Protein AF-A0A507ES64-F1 (afdb_monomer_lite)

Structure (mmCIF, N/CA/C/O backbone):
data_AF-A0A507ES64-F1
#
_entry.id   AF-A0A507ES64-F1
#
loop_
_atom_site.group_PDB
_atom_site.id
_atom_site.type_symbol
_atom_site.label_atom_id
_atom_site.label_alt_id
_atom_site.label_comp_id
_atom_site.label_asym_id
_atom_site.label_entity_id
_atom_site.label_seq_id
_atom_site.pdbx_PDB_ins_code
_atom_site.Cartn_x
_atom_site.Cartn_y
_atom_site.Cartn_z
_atom_site.occupancy
_atom_site.B_iso_or_equiv
_atom_site.auth_seq_id
_atom_site.auth_comp_id
_atom_site.auth_asym_id
_atom_site.auth_atom_id
_atom_site.pdbx_PDB_model_num
ATOM 1 N N . MET A 1 1 ? 24.587 -3.569 -10.048 1.00 36.03 1 MET A N 1
ATOM 2 C CA . MET A 1 1 ? 24.918 -5.009 -9.945 1.00 36.03 1 MET A CA 1
ATOM 3 C C . MET A 1 1 ? 25.182 -5.474 -8.510 1.00 36.03 1 MET A C 1
ATOM 5 O O . MET A 1 1 ? 24.260 -6.005 -7.910 1.00 36.03 1 MET A O 1
ATOM 9 N N . ALA A 1 2 ? 26.387 -5.312 -7.937 1.00 33.66 2 ALA A N 1
ATOM 10 C CA . ALA A 1 2 ? 26.792 -6.081 -6.741 1.00 33.66 2 ALA A CA 1
ATOM 11 C C . ALA A 1 2 ? 25.891 -5.922 -5.493 1.00 33.66 2 ALA A C 1
ATOM 13 O O . ALA A 1 2 ? 25.546 -6.921 -4.869 1.00 33.66 2 ALA A O 1
ATOM 14 N N . ASN A 1 3 ? 25.482 -4.697 -5.141 1.00 45.22 3 ASN A N 1
ATOM 15 C CA . ASN A 1 3 ? 24.729 -4.456 -3.903 1.00 45.22 3 ASN A CA 1
ATOM 16 C C . ASN A 1 3 ? 23.239 -4.820 -4.009 1.00 45.22 3 ASN A C 1
ATOM 18 O O . ASN A 1 3 ? 22.732 -5.525 -3.145 1.00 45.22 3 ASN A O 1
ATOM 22 N N . THR A 1 4 ? 22.541 -4.403 -5.073 1.00 49.16 4 THR A N 1
ATOM 23 C CA . THR A 1 4 ? 21.118 -4.741 -5.273 1.00 49.16 4 THR A CA 1
ATOM 24 C C . THR A 1 4 ? 20.900 -6.250 -5.304 1.00 49.16 4 THR A C 1
ATOM 26 O O . THR A 1 4 ? 19.972 -6.751 -4.676 1.00 49.16 4 THR A O 1
ATOM 29 N N . LEU A 1 5 ? 21.780 -6.988 -5.989 1.00 54.28 5 LEU A N 1
ATOM 30 C CA . LEU A 1 5 ? 21.670 -8.438 -6.122 1.00 54.28 5 LEU A CA 1
ATOM 31 C C . LEU A 1 5 ? 21.960 -9.205 -4.820 1.00 54.28 5 LEU A C 1
ATOM 33 O O . LEU A 1 5 ? 21.568 -10.366 -4.731 1.00 54.28 5 LEU A O 1
ATOM 37 N N . ALA A 1 6 ? 22.562 -8.593 -3.793 1.00 58.78 6 ALA A N 1
ATOM 38 C CA . ALA A 1 6 ? 22.830 -9.260 -2.514 1.00 58.78 6 ALA A CA 1
ATOM 39 C C . ALA A 1 6 ? 21.544 -9.787 -1.840 1.00 58.78 6 ALA A C 1
ATOM 41 O O . ALA A 1 6 ? 21.543 -10.881 -1.270 1.00 58.78 6 ALA A O 1
ATOM 42 N N . TRP A 1 7 ? 20.423 -9.070 -1.987 1.00 60.59 7 TRP A N 1
ATOM 43 C CA . TRP A 1 7 ? 19.107 -9.506 -1.502 1.00 60.59 7 TRP A CA 1
ATOM 44 C C . TRP A 1 7 ? 18.565 -10.750 -2.225 1.00 60.59 7 TRP A C 1
ATOM 46 O O . TRP A 1 7 ? 17.816 -11.523 -1.632 1.00 60.59 7 TRP A O 1
ATOM 56 N N . PHE A 1 8 ? 18.943 -10.950 -3.492 1.00 65.81 8 PHE A N 1
ATOM 57 C CA . PHE A 1 8 ? 18.353 -11.939 -4.409 1.00 65.81 8 PHE A CA 1
ATOM 58 C C . PHE A 1 8 ? 19.277 -13.134 -4.718 1.00 65.81 8 PHE A C 1
ATOM 60 O O . PHE A 1 8 ? 18.814 -14.145 -5.252 1.00 65.81 8 PHE A O 1
ATOM 67 N N . LEU A 1 9 ? 20.576 -13.019 -4.415 1.00 47.53 9 LEU A N 1
ATOM 68 C CA . LEU A 1 9 ? 21.608 -14.024 -4.702 1.00 47.53 9 LEU A CA 1
ATOM 69 C C . LEU A 1 9 ? 22.249 -14.651 -3.455 1.00 47.53 9 LEU A C 1
ATOM 71 O O . LEU A 1 9 ? 23.034 -15.581 -3.606 1.00 47.53 9 LEU A O 1
ATOM 75 N N . THR A 1 10 ? 21.926 -14.187 -2.244 1.00 47.66 10 THR A N 1
ATOM 76 C CA . THR A 1 10 ? 22.359 -14.868 -1.015 1.00 47.66 10 THR A CA 1
ATOM 77 C C . THR A 1 10 ? 21.644 -16.212 -0.881 1.00 47.66 10 THR A C 1
ATOM 79 O O . THR A 1 10 ? 20.437 -16.261 -0.646 1.00 47.66 10 THR A O 1
ATOM 82 N N . GLU A 1 11 ? 22.394 -17.300 -1.057 1.00 40.12 11 GLU A N 1
ATOM 83 C CA . GLU A 1 11 ? 21.948 -18.646 -0.700 1.00 40.12 11 GLU A CA 1
ATOM 84 C C . GLU A 1 11 ? 21.931 -18.788 0.825 1.00 40.12 11 GLU A C 1
ATOM 86 O O . GLU A 1 11 ? 22.848 -18.322 1.5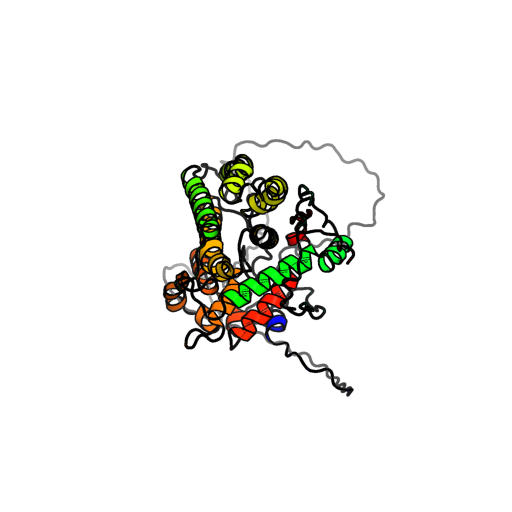06 1.00 40.12 11 GLU A O 1
ATOM 91 N N . ASP A 1 12 ? 20.901 -19.446 1.361 1.00 32.72 12 ASP A N 1
ATOM 92 C CA . ASP A 1 12 ? 20.854 -19.826 2.772 1.00 32.72 12 ASP A CA 1
ATOM 93 C C . ASP A 1 12 ? 21.822 -21.001 2.995 1.00 32.72 12 ASP A C 1
ATOM 95 O O . ASP A 1 12 ? 21.432 -22.170 3.025 1.00 32.72 12 ASP A O 1
ATOM 99 N N . LEU A 1 13 ? 23.117 -20.688 3.092 1.00 26.89 13 LEU A N 1
ATOM 100 C CA . LEU A 1 13 ? 24.159 -21.667 3.384 1.00 26.89 13 LEU A CA 1
ATOM 101 C C . LEU A 1 13 ? 23.954 -22.238 4.799 1.00 26.89 13 LEU A C 1
ATOM 103 O O . LEU A 1 13 ? 23.916 -21.467 5.765 1.00 26.89 13 LEU A O 1
ATOM 107 N N . PRO A 1 14 ? 23.860 -23.571 4.969 1.00 25.06 14 PRO A N 1
ATOM 108 C CA . PRO A 1 14 ? 23.883 -24.170 6.294 1.00 25.06 14 PRO A CA 1
ATOM 109 C C . PRO A 1 14 ? 25.250 -23.918 6.946 1.00 25.06 14 PRO A C 1
ATOM 111 O O . PRO A 1 14 ? 26.294 -24.124 6.330 1.00 25.06 14 PRO A O 1
ATOM 114 N N . LEU A 1 15 ? 25.238 -23.472 8.205 1.00 29.25 15 LEU A N 1
ATOM 115 C CA . LEU A 1 15 ? 26.445 -23.196 8.988 1.00 29.25 15 LEU A CA 1
ATOM 116 C C . LEU A 1 15 ? 27.329 -24.451 9.099 1.00 29.25 15 LEU A C 1
ATOM 118 O O . LEU A 1 15 ? 26.928 -25.433 9.724 1.00 29.25 15 LEU A O 1
ATOM 122 N N . GLY A 1 16 ? 28.541 -24.396 8.536 1.00 23.62 16 GLY A N 1
ATOM 123 C CA . GLY A 1 16 ? 29.491 -25.510 8.535 1.00 23.62 16 GLY A CA 1
ATOM 124 C C . GLY A 1 16 ? 30.951 -25.081 8.343 1.00 23.62 16 GLY A C 1
ATOM 125 O O . GLY A 1 16 ? 31.377 -24.828 7.225 1.00 23.62 16 GLY A O 1
ATOM 126 N N . THR A 1 17 ? 31.688 -25.052 9.461 1.00 23.53 17 THR A N 1
ATOM 127 C CA . THR A 1 17 ? 33.148 -25.279 9.614 1.00 23.53 17 THR A CA 1
ATOM 128 C C . THR A 1 17 ? 34.172 -24.519 8.743 1.00 23.53 17 THR A C 1
ATOM 130 O O . THR A 1 17 ? 34.396 -24.846 7.585 1.00 23.53 17 THR A O 1
ATOM 133 N N . GLU A 1 18 ? 34.895 -23.615 9.418 1.00 24.61 18 GLU A N 1
ATOM 134 C CA . GLU A 1 18 ? 36.360 -23.395 9.386 1.00 24.61 18 GLU A CA 1
ATOM 135 C C . GLU A 1 18 ? 37.140 -23.274 8.050 1.00 24.61 18 GLU A C 1
ATOM 137 O O . GLU A 1 18 ? 37.460 -24.252 7.388 1.00 24.61 18 GLU A O 1
ATOM 142 N N . GLY A 1 19 ? 37.650 -22.057 7.805 1.00 23.22 19 GLY A N 1
ATOM 143 C CA . GLY A 1 19 ? 39.102 -21.799 7.848 1.00 23.22 19 GLY A CA 1
ATOM 144 C C . GLY A 1 19 ? 39.986 -22.131 6.634 1.00 23.22 19 GLY A C 1
ATOM 145 O O . GLY A 1 19 ? 40.463 -23.253 6.501 1.00 23.22 19 GLY A O 1
ATOM 146 N N . ALA A 1 20 ? 40.380 -21.095 5.878 1.00 22.83 20 ALA A N 1
ATOM 147 C CA . ALA A 1 20 ? 41.711 -20.989 5.259 1.00 22.83 20 ALA A CA 1
ATOM 148 C C . ALA A 1 20 ? 42.018 -19.538 4.826 1.00 22.83 20 ALA A C 1
ATOM 150 O O . ALA A 1 20 ? 41.351 -18.999 3.942 1.00 22.83 20 ALA A O 1
ATOM 151 N N . ASP A 1 21 ? 43.050 -18.923 5.410 1.00 22.62 21 ASP A N 1
ATOM 152 C CA . ASP A 1 21 ? 43.657 -17.689 4.891 1.00 22.62 21 ASP A CA 1
ATOM 153 C C . ASP A 1 21 ? 44.473 -17.976 3.622 1.00 22.62 21 ASP A C 1
ATOM 155 O O . ASP A 1 21 ? 45.286 -18.902 3.603 1.00 22.62 21 ASP A O 1
ATOM 159 N N . VAL A 1 22 ? 44.354 -17.119 2.602 1.00 23.94 22 VAL A N 1
ATOM 160 C CA . VAL A 1 22 ? 45.378 -16.976 1.553 1.00 23.94 22 VAL A CA 1
ATOM 161 C C . VAL A 1 22 ? 45.562 -15.497 1.228 1.00 23.94 22 VAL A C 1
ATOM 163 O O . VAL A 1 22 ? 44.697 -14.860 0.628 1.00 23.94 22 VAL A O 1
ATOM 166 N N . SER A 1 23 ? 46.718 -14.953 1.600 1.00 22.55 23 SER A N 1
ATOM 167 C CA . SER A 1 23 ? 47.167 -13.628 1.182 1.00 22.55 23 SER A CA 1
ATOM 168 C C . SER A 1 23 ? 47.952 -13.715 -0.129 1.00 22.55 23 SER A C 1
ATOM 170 O O . SER A 1 23 ? 48.798 -14.590 -0.302 1.00 22.55 23 SER A O 1
ATOM 172 N N . LEU A 1 24 ? 47.720 -12.771 -1.044 1.00 25.30 24 LEU A N 1
ATOM 173 C CA . LEU A 1 24 ? 48.629 -12.492 -2.157 1.00 25.30 24 LEU A CA 1
ATOM 174 C C . LEU A 1 24 ? 48.731 -10.980 -2.377 1.00 25.30 24 LEU A C 1
ATOM 176 O O . LEU A 1 24 ? 47.726 -10.284 -2.507 1.00 25.30 24 LEU A O 1
ATOM 180 N N . ALA A 1 25 ? 49.968 -10.490 -2.396 1.00 23.05 25 ALA A N 1
ATOM 181 C CA . ALA A 1 25 ? 50.314 -9.105 -2.694 1.00 23.05 25 ALA A CA 1
ATOM 182 C C . ALA A 1 25 ? 50.545 -8.909 -4.202 1.00 23.05 25 ALA A C 1
ATOM 184 O O . ALA A 1 25 ? 50.916 -9.851 -4.902 1.00 23.05 25 ALA A O 1
ATOM 185 N N . GLY A 1 26 ? 50.393 -7.675 -4.692 1.00 24.88 26 GLY A N 1
ATOM 186 C CA . GLY A 1 26 ? 50.712 -7.339 -6.081 1.00 24.88 26 GLY A CA 1
ATOM 187 C C . GLY A 1 26 ? 50.264 -5.940 -6.494 1.00 24.88 26 GLY A C 1
ATOM 188 O O . GLY A 1 26 ? 49.177 -5.779 -7.041 1.00 24.88 26 GLY A O 1
ATOM 189 N N . ASP A 1 27 ? 51.118 -4.939 -6.278 1.00 25.52 27 ASP A N 1
ATOM 190 C CA . ASP A 1 27 ? 50.983 -3.631 -6.926 1.00 25.52 27 ASP A CA 1
ATOM 191 C C . ASP A 1 27 ? 51.209 -3.746 -8.440 1.00 25.52 27 ASP A C 1
ATOM 193 O O . ASP A 1 27 ? 52.237 -4.276 -8.869 1.00 25.52 27 ASP A O 1
ATOM 197 N N . GLN A 1 28 ? 50.323 -3.151 -9.246 1.00 23.41 28 GLN A N 1
ATOM 198 C CA . GLN A 1 28 ? 50.702 -2.519 -10.518 1.00 23.41 28 GLN A CA 1
ATOM 199 C C . GLN A 1 28 ? 49.601 -1.589 -11.050 1.00 23.41 28 GLN A C 1
ATOM 201 O O . GLN A 1 28 ? 48.456 -1.992 -11.244 1.00 23.41 28 GLN A O 1
ATOM 206 N N . GLN A 1 29 ? 49.964 -0.332 -11.319 1.00 21.00 29 GLN A N 1
ATOM 207 C CA . GLN A 1 29 ? 49.097 0.655 -11.967 1.00 21.00 29 GLN A CA 1
ATOM 208 C C . GLN A 1 29 ? 49.235 0.588 -13.490 1.00 21.00 29 GLN A C 1
ATOM 210 O O . GLN A 1 29 ? 50.349 0.662 -14.003 1.00 21.00 29 GLN A O 1
ATOM 215 N N . TRP A 1 30 ? 48.108 0.594 -14.205 1.00 21.83 30 TRP A N 1
ATOM 216 C CA . TRP A 1 30 ? 48.046 0.942 -15.627 1.00 21.83 30 TRP A CA 1
ATOM 217 C C . TRP A 1 30 ? 46.779 1.766 -15.904 1.00 21.83 30 TRP A C 1
ATOM 219 O O . TRP A 1 30 ? 45.683 1.377 -15.508 1.00 21.83 30 TRP A O 1
ATOM 229 N N . PHE A 1 31 ? 46.929 2.908 -16.580 1.00 20.72 31 PHE A N 1
ATOM 230 C CA . PHE A 1 31 ? 45.824 3.770 -17.019 1.00 20.72 31 PHE A CA 1
ATOM 231 C C . PHE A 1 31 ? 45.581 3.599 -18.521 1.00 20.72 31 PHE A C 1
ATOM 233 O O . PHE A 1 31 ? 46.531 3.707 -19.290 1.00 20.72 31 PHE A O 1
ATOM 240 N N . LEU A 1 32 ? 44.319 3.429 -18.933 1.00 19.36 32 LEU A N 1
ATOM 241 C CA . LEU A 1 32 ? 43.816 3.654 -20.298 1.00 19.36 32 LEU A CA 1
ATOM 242 C C . LEU A 1 32 ? 42.273 3.708 -20.265 1.00 19.36 32 LEU A C 1
ATOM 244 O O . LEU A 1 32 ? 41.644 2.869 -19.626 1.00 19.36 32 LEU A O 1
ATOM 248 N N . CYS A 1 33 ? 41.665 4.682 -20.951 1.00 19.84 33 CYS A N 1
ATOM 249 C CA . CYS A 1 33 ? 40.206 4.875 -21.039 1.00 19.84 33 CYS A CA 1
ATOM 250 C C . CYS A 1 33 ? 39.743 4.895 -22.505 1.00 19.84 33 CYS A C 1
ATOM 252 O O . CYS A 1 33 ? 40.491 5.353 -23.365 1.00 19.84 33 CYS A O 1
ATOM 254 N N . TRP A 1 34 ? 38.507 4.454 -22.782 1.00 19.30 34 TRP A N 1
ATOM 255 C CA . TRP A 1 34 ? 37.902 4.445 -24.127 1.00 19.30 34 TRP A CA 1
ATOM 256 C C . TRP A 1 34 ? 36.360 4.476 -24.067 1.00 19.30 34 TRP A C 1
ATOM 258 O O . TRP A 1 34 ? 35.789 3.847 -23.180 1.00 19.30 34 TRP A O 1
ATOM 268 N N . PHE A 1 35 ? 35.684 5.137 -25.022 1.00 21.55 35 PHE A N 1
ATOM 269 C CA . PHE A 1 35 ? 34.221 5.058 -25.243 1.00 21.55 35 PHE A CA 1
ATOM 270 C C . PHE A 1 35 ? 33.843 5.249 -26.741 1.00 21.55 35 PHE A C 1
ATOM 272 O O . PHE A 1 35 ? 34.605 5.878 -27.474 1.00 21.55 35 PHE A O 1
ATOM 279 N N . PRO A 1 36 ? 32.692 4.718 -27.228 1.00 23.98 36 PRO A N 1
ATOM 280 C CA . PRO A 1 36 ? 32.344 4.658 -28.660 1.00 23.98 36 PRO A CA 1
ATOM 281 C C . PRO A 1 36 ? 31.375 5.764 -29.177 1.00 23.98 36 PRO A C 1
ATOM 283 O O . PRO A 1 36 ? 31.126 6.765 -28.513 1.00 23.98 36 PRO A O 1
ATOM 286 N N . ARG A 1 37 ? 30.880 5.619 -30.425 1.00 23.38 37 ARG A N 1
ATOM 287 C CA . ARG A 1 37 ? 30.571 6.698 -31.407 1.00 23.38 37 ARG A CA 1
ATOM 288 C C . ARG A 1 37 ? 29.171 6.589 -32.065 1.00 23.38 37 ARG A C 1
ATOM 290 O O . ARG A 1 37 ? 28.700 5.475 -32.261 1.00 23.38 37 ARG A O 1
ATOM 297 N N . ALA A 1 38 ? 28.583 7.703 -32.548 1.00 25.31 38 ALA A N 1
ATOM 298 C CA . ALA A 1 38 ? 27.406 7.726 -33.458 1.00 25.31 38 ALA A CA 1
ATOM 299 C C . ALA A 1 38 ? 27.406 8.901 -34.496 1.00 25.31 38 ALA A C 1
ATOM 301 O O . ALA A 1 38 ? 28.255 9.794 -34.433 1.00 25.31 38 ALA A O 1
ATOM 302 N N . GLN A 1 39 ? 26.499 8.877 -35.493 1.00 26.41 39 GLN A N 1
ATOM 303 C CA . GLN A 1 39 ? 26.551 9.578 -36.811 1.00 26.41 39 GLN A CA 1
ATOM 304 C C . GLN A 1 39 ? 25.363 10.565 -37.068 1.00 26.41 39 GLN A C 1
ATOM 306 O O . GLN A 1 39 ? 24.224 10.217 -36.804 1.00 26.41 39 GLN A O 1
ATOM 311 N N . THR A 1 40 ? 25.600 11.861 -37.372 1.00 26.91 40 THR A N 1
ATOM 312 C CA . THR A 1 40 ? 25.453 12.630 -38.664 1.00 26.91 40 THR A CA 1
ATOM 313 C C . THR A 1 40 ? 24.071 12.951 -39.285 1.00 26.91 40 THR A C 1
ATOM 315 O O . THR A 1 40 ? 23.504 12.088 -39.947 1.00 26.91 40 THR A O 1
ATOM 318 N N . ALA A 1 41 ? 23.702 14.254 -39.271 1.00 23.66 41 ALA A N 1
ATOM 319 C CA . ALA A 1 41 ? 23.073 15.096 -40.335 1.00 23.66 41 ALA A CA 1
ATOM 320 C C . ALA A 1 41 ? 22.906 16.569 -39.818 1.00 23.66 41 ALA A C 1
ATOM 322 O O . ALA A 1 41 ? 22.955 16.751 -38.605 1.00 23.66 41 ALA A O 1
ATOM 323 N N . SER A 1 42 ? 22.714 17.665 -40.587 1.00 24.41 42 SER A N 1
ATOM 324 C CA . SER A 1 42 ? 23.170 18.033 -41.954 1.00 24.41 42 SER A CA 1
ATOM 325 C C . SER A 1 42 ? 23.095 19.568 -42.260 1.00 24.41 42 SER A C 1
ATOM 327 O O . SER A 1 42 ? 22.020 20.152 -42.232 1.00 24.41 42 SER A O 1
ATOM 329 N N . THR A 1 43 ? 24.232 20.166 -42.665 1.00 23.56 43 THR A N 1
ATOM 330 C CA . THR A 1 43 ? 24.442 21.207 -43.730 1.00 23.56 43 THR A CA 1
ATOM 331 C C . THR A 1 43 ? 23.936 22.676 -43.665 1.00 23.56 43 THR A C 1
ATOM 333 O O . THR A 1 43 ? 22.779 22.927 -43.981 1.00 23.56 43 THR A O 1
ATOM 336 N N . ALA A 1 44 ? 24.880 23.636 -43.490 1.00 22.61 44 ALA A N 1
ATOM 337 C CA . ALA A 1 44 ? 25.137 24.894 -44.270 1.00 22.61 44 ALA A CA 1
ATOM 338 C C . ALA A 1 44 ? 26.187 25.786 -43.519 1.00 22.61 44 ALA A C 1
ATOM 340 O O . ALA A 1 44 ? 25.916 26.193 -42.398 1.00 22.61 44 ALA A O 1
ATOM 341 N N . ALA A 1 45 ? 27.477 25.915 -43.895 1.00 22.98 45 ALA A N 1
ATOM 342 C CA . ALA A 1 45 ? 28.114 26.800 -44.912 1.00 22.98 45 ALA A CA 1
ATOM 343 C C . ALA A 1 45 ? 27.891 28.327 -44.687 1.00 22.98 45 ALA A C 1
ATOM 345 O O . ALA A 1 45 ? 26.740 28.732 -44.631 1.00 22.98 45 ALA A O 1
ATOM 346 N N . HIS A 1 46 ? 28.868 29.256 -44.577 1.00 23.80 46 HIS A N 1
ATOM 347 C CA . HIS A 1 46 ? 30.353 29.315 -44.688 1.00 23.80 46 HIS A CA 1
ATOM 348 C C . HIS A 1 46 ? 30.917 30.347 -43.657 1.00 23.80 46 HIS A C 1
ATOM 350 O O . HIS A 1 46 ? 30.204 31.278 -43.306 1.00 23.80 46 HIS A O 1
ATOM 356 N N . SER A 1 47 ? 32.153 30.266 -43.131 1.00 23.66 47 SER A N 1
ATOM 357 C CA . SER A 1 47 ? 33.411 30.742 -43.766 1.00 23.66 47 SER A CA 1
ATOM 358 C C . SER A 1 47 ? 34.682 30.167 -43.083 1.00 23.66 47 SER A C 1
ATOM 360 O O . SER A 1 47 ? 34.603 29.548 -42.026 1.00 23.66 47 SER A O 1
ATOM 362 N N . ARG A 1 48 ? 35.860 30.277 -43.726 1.00 24.77 48 ARG A N 1
ATOM 363 C CA . ARG A 1 48 ? 37.071 29.477 -43.409 1.00 24.77 48 ARG A CA 1
ATOM 364 C C . ARG A 1 48 ? 38.047 30.133 -42.417 1.00 24.77 48 ARG A C 1
ATOM 366 O O . ARG A 1 48 ? 38.522 31.227 -42.693 1.00 24.77 48 ARG A O 1
ATOM 373 N N . GLN A 1 49 ? 38.528 29.353 -41.444 1.00 24.86 49 GLN A N 1
ATOM 374 C CA . GLN A 1 49 ? 39.948 29.261 -41.049 1.00 24.86 49 GLN A CA 1
ATOM 375 C C . GLN A 1 49 ? 40.258 27.807 -40.615 1.00 24.86 49 GLN A C 1
ATOM 377 O O . GLN A 1 49 ? 39.337 27.014 -40.428 1.00 24.86 49 GLN A O 1
ATOM 382 N N . GLY A 1 50 ? 41.535 27.410 -40.620 1.00 23.62 50 GLY A N 1
ATOM 383 C CA . GLY A 1 50 ? 41.956 26.010 -40.806 1.00 23.62 50 GLY A CA 1
ATOM 384 C C . GLY A 1 50 ? 41.523 25.002 -39.730 1.00 23.62 50 GLY A C 1
ATOM 385 O O . GLY A 1 50 ? 41.941 25.098 -38.581 1.00 23.62 50 GLY A O 1
ATOM 386 N N . LEU A 1 51 ? 40.783 23.969 -40.147 1.00 22.69 51 LEU A N 1
ATOM 387 C CA . LEU A 1 51 ? 40.514 22.753 -39.373 1.00 22.69 51 LEU A CA 1
ATOM 388 C C . LEU A 1 51 ? 41.397 21.609 -39.890 1.00 22.69 51 LEU A C 1
ATOM 390 O O . LEU A 1 51 ? 41.227 21.176 -41.030 1.00 22.69 51 LEU A O 1
ATOM 394 N N . TYR A 1 52 ? 42.290 21.083 -39.049 1.00 25.22 52 TYR A N 1
ATOM 395 C CA . TYR A 1 52 ? 42.905 19.778 -39.298 1.00 25.22 52 TYR A CA 1
ATOM 396 C C . TYR A 1 52 ? 41.943 18.675 -38.850 1.00 25.22 52 TYR A C 1
ATOM 398 O O . TYR A 1 52 ? 41.599 18.559 -37.677 1.00 25.22 52 TYR A O 1
ATOM 406 N N . TYR A 1 53 ? 41.489 17.884 -39.817 1.00 24.58 53 TYR A N 1
ATOM 407 C CA . TYR A 1 53 ? 40.532 16.801 -39.630 1.00 24.58 53 TYR A CA 1
ATOM 408 C C . TYR A 1 53 ? 41.295 15.483 -39.443 1.00 24.58 53 TYR A C 1
ATOM 410 O O . TYR A 1 53 ? 41.924 15.009 -40.387 1.00 24.58 53 TYR A O 1
ATOM 418 N N . ASN A 1 54 ? 41.239 14.885 -38.249 1.00 27.33 54 ASN A N 1
ATOM 419 C CA . ASN A 1 54 ? 41.726 13.523 -38.010 1.00 27.33 54 ASN A CA 1
ATOM 420 C C . ASN A 1 54 ? 40.570 12.624 -37.535 1.00 27.33 54 ASN A C 1
ATOM 422 O O . ASN A 1 54 ? 39.629 13.084 -36.892 1.00 27.33 54 ASN A O 1
ATOM 426 N N . ALA A 1 55 ? 40.584 11.356 -37.940 1.00 27.72 55 ALA A N 1
ATOM 427 C CA . ALA A 1 55 ? 39.378 10.550 -38.129 1.00 27.72 55 ALA A CA 1
ATOM 428 C C . ALA A 1 55 ? 38.951 9.687 -36.922 1.00 27.72 55 ALA A C 1
ATOM 430 O O . ALA A 1 55 ? 38.360 8.618 -37.107 1.00 27.72 55 ALA A O 1
ATOM 431 N N . SER A 1 56 ? 39.154 10.160 -35.695 1.00 27.45 56 SER A N 1
ATOM 432 C CA . SER A 1 56 ? 38.729 9.484 -34.460 1.00 27.45 56 SER A CA 1
ATOM 433 C C . SER A 1 56 ? 38.158 10.487 -33.460 1.00 27.45 56 SER A C 1
ATOM 435 O O . SER A 1 56 ? 38.775 11.514 -33.215 1.00 27.45 56 SER A O 1
ATOM 437 N N . GLU A 1 57 ? 37.005 10.137 -32.875 1.00 27.77 57 GLU A N 1
ATOM 438 C CA . GLU A 1 57 ? 36.289 10.902 -31.837 1.00 27.77 57 GLU A CA 1
ATOM 439 C C . GLU A 1 57 ? 35.677 12.248 -32.294 1.00 27.77 57 GLU A C 1
ATOM 441 O O . GLU A 1 57 ? 36.161 12.938 -33.187 1.00 27.77 57 GLU A O 1
ATOM 446 N N . ARG A 1 58 ? 34.511 12.592 -31.733 1.00 27.20 58 ARG A N 1
ATOM 447 C CA . ARG A 1 58 ? 33.791 13.848 -31.997 1.00 27.20 58 ARG A CA 1
ATOM 448 C C . ARG A 1 58 ? 33.343 14.450 -30.673 1.00 27.20 58 ARG A C 1
ATOM 450 O O . ARG A 1 58 ? 32.332 14.019 -30.136 1.00 27.20 58 ARG A O 1
ATOM 457 N N . ASN A 1 59 ? 34.047 15.475 -30.213 1.00 26.98 59 ASN A N 1
ATOM 458 C CA . ASN A 1 59 ? 33.571 16.398 -29.187 1.00 26.98 59 ASN A CA 1
ATOM 459 C C . ASN A 1 59 ? 33.953 17.822 -29.604 1.00 26.98 59 ASN A C 1
ATOM 461 O O . ASN A 1 59 ? 35.077 18.057 -30.044 1.00 26.98 59 ASN A O 1
ATOM 465 N N . ILE A 1 60 ? 33.017 18.765 -29.487 1.00 26.25 60 ILE A N 1
ATOM 466 C CA . ILE A 1 60 ? 33.279 20.193 -29.697 1.00 26.25 60 ILE A CA 1
ATOM 467 C C . ILE A 1 60 ? 33.502 20.817 -28.323 1.00 26.25 60 ILE A C 1
ATOM 469 O O . ILE A 1 60 ? 32.577 20.893 -27.518 1.00 26.25 60 ILE A O 1
ATOM 473 N N . LEU A 1 61 ? 34.723 21.283 -28.066 1.00 24.25 61 LEU A N 1
ATOM 474 C CA . LEU A 1 61 ? 35.039 22.055 -26.871 1.00 24.25 61 LEU A CA 1
ATOM 475 C C . LEU A 1 61 ? 34.761 23.540 -27.150 1.00 24.25 61 LEU A C 1
ATOM 477 O O . LEU A 1 61 ? 35.553 24.204 -27.819 1.00 24.25 61 LEU A O 1
ATOM 481 N N . ILE A 1 62 ? 33.648 24.078 -26.643 1.00 23.83 62 ILE A N 1
ATOM 482 C CA . ILE A 1 62 ? 33.426 25.532 -26.640 1.00 23.83 62 ILE A CA 1
ATOM 483 C C . ILE A 1 62 ? 34.215 26.126 -25.469 1.00 23.83 62 ILE A C 1
ATOM 485 O O . ILE A 1 62 ? 33.739 26.189 -24.337 1.00 23.83 62 ILE A O 1
ATOM 489 N N . LEU A 1 63 ? 35.443 26.562 -25.751 1.00 23.86 63 LEU A N 1
ATOM 490 C CA . LEU A 1 63 ? 36.240 27.372 -24.833 1.00 23.86 63 LEU A CA 1
ATOM 491 C C . LEU A 1 63 ? 35.677 28.798 -24.775 1.00 23.86 63 LEU A C 1
ATOM 493 O O . LEU A 1 63 ? 36.028 29.655 -25.585 1.00 23.86 63 LEU A O 1
ATOM 497 N N . ALA A 1 64 ? 34.824 29.061 -23.786 1.00 24.30 64 ALA A N 1
ATOM 498 C CA . ALA A 1 64 ? 34.469 30.419 -23.392 1.00 24.30 64 ALA A CA 1
ATOM 499 C C . ALA A 1 64 ? 35.652 31.064 -22.644 1.00 24.30 64 ALA A C 1
ATOM 501 O O . ALA A 1 64 ? 35.733 31.031 -21.417 1.00 24.30 64 ALA A O 1
ATOM 502 N N . LEU A 1 65 ? 36.600 31.627 -23.396 1.00 25.12 65 LEU A N 1
ATOM 503 C CA . LEU A 1 65 ? 37.659 32.466 -22.838 1.00 25.12 65 LEU A CA 1
ATOM 504 C C . LEU A 1 65 ? 37.053 33.761 -22.280 1.00 25.12 65 LEU A C 1
ATOM 506 O O . LEU A 1 65 ? 36.424 34.524 -23.013 1.00 25.12 65 LEU A O 1
ATOM 510 N N . PHE A 1 66 ? 37.290 34.033 -20.995 1.00 24.77 66 PHE A N 1
ATOM 511 C CA . PHE A 1 66 ? 37.056 35.355 -20.416 1.00 24.77 66 PHE A CA 1
ATOM 512 C C . PHE A 1 66 ? 37.986 36.371 -21.094 1.00 24.77 66 PHE A C 1
ATOM 514 O O . PHE A 1 66 ? 39.195 36.367 -20.866 1.00 24.77 66 PHE A O 1
ATOM 521 N N . ALA A 1 67 ? 37.420 37.239 -21.930 1.00 28.98 67 ALA A N 1
ATOM 522 C CA . ALA A 1 67 ? 38.133 38.383 -22.485 1.00 28.98 67 ALA A CA 1
ATOM 523 C C . ALA A 1 67 ? 38.206 39.526 -21.449 1.00 28.98 67 ALA A C 1
ATOM 525 O O . ALA A 1 67 ? 37.249 39.720 -20.691 1.00 28.98 67 ALA A O 1
ATOM 526 N N . PRO A 1 68 ? 39.301 40.307 -21.407 1.00 28.69 68 PRO A N 1
ATOM 527 C CA . PRO A 1 68 ? 39.370 41.504 -20.576 1.00 28.69 68 PRO A CA 1
ATOM 528 C C . PRO A 1 68 ? 38.418 42.595 -21.093 1.00 28.69 68 PRO A C 1
ATOM 530 O O . PRO A 1 68 ? 38.109 42.664 -22.284 1.00 28.69 68 PRO A O 1
ATOM 533 N N . LEU A 1 69 ? 37.969 43.466 -20.184 1.00 31.66 69 LEU A N 1
ATOM 534 C CA . LEU A 1 69 ? 37.112 44.615 -20.496 1.00 31.66 69 LEU A CA 1
ATOM 535 C C . LEU A 1 69 ? 37.766 45.533 -21.552 1.00 31.66 69 LEU A C 1
ATOM 537 O O . LEU A 1 69 ? 38.910 45.946 -21.351 1.00 31.66 69 LEU A O 1
ATOM 541 N N . PRO A 1 70 ? 37.063 45.906 -22.638 1.00 30.83 70 PRO A N 1
ATOM 542 C CA . PRO A 1 70 ? 37.589 46.845 -23.620 1.00 30.83 70 PRO A CA 1
ATOM 543 C C . PRO A 1 70 ? 37.494 48.294 -23.124 1.00 30.83 70 PRO A C 1
ATOM 545 O O . PRO A 1 70 ? 36.441 48.763 -22.690 1.00 30.83 70 PRO A O 1
ATOM 548 N N . THR A 1 71 ? 38.596 49.027 -23.252 1.00 38.84 71 THR A N 1
ATOM 549 C CA . THR A 1 71 ? 38.686 50.468 -22.992 1.00 38.84 71 THR A CA 1
ATOM 550 C C . THR A 1 71 ? 38.378 51.278 -24.258 1.00 38.84 71 THR A C 1
ATOM 552 O O . THR A 1 71 ? 39.303 51.621 -24.990 1.00 38.84 71 THR A O 1
ATOM 555 N N . ASP A 1 72 ? 37.106 51.603 -24.520 1.00 30.30 72 ASP A N 1
ATOM 556 C CA . ASP A 1 72 ? 36.720 52.628 -25.516 1.00 30.30 72 ASP A CA 1
ATOM 557 C C . ASP A 1 72 ? 35.322 53.238 -25.208 1.00 30.30 72 ASP A C 1
ATOM 559 O O . ASP A 1 72 ? 34.328 52.502 -25.153 1.00 30.30 72 ASP A O 1
ATOM 563 N N . PRO A 1 73 ? 35.197 54.562 -24.969 1.00 36.44 73 PRO A N 1
ATOM 564 C CA . PRO A 1 73 ? 33.954 55.204 -24.534 1.00 36.44 73 PRO A CA 1
ATOM 565 C C . PRO A 1 73 ? 32.994 55.580 -25.686 1.00 36.44 73 PRO A C 1
ATOM 567 O O . PRO A 1 73 ? 32.638 56.748 -25.843 1.00 36.44 73 PRO A O 1
ATOM 570 N N . ALA A 1 74 ? 32.505 54.607 -26.468 1.00 34.97 74 ALA A N 1
ATOM 571 C CA . ALA A 1 74 ? 31.561 54.891 -27.565 1.00 34.97 74 ALA A CA 1
ATOM 572 C C . ALA A 1 74 ? 30.526 53.783 -27.879 1.00 34.97 74 ALA A C 1
ATOM 574 O O . ALA A 1 74 ? 30.380 53.390 -29.037 1.00 34.97 74 ALA A O 1
ATOM 575 N N . LYS A 1 75 ? 29.764 53.293 -26.880 1.00 31.39 75 LYS A N 1
ATOM 576 C CA . LYS A 1 75 ? 28.510 52.511 -27.087 1.00 31.39 75 LYS A CA 1
ATOM 577 C C . LYS A 1 75 ? 27.662 52.363 -25.809 1.00 31.39 75 LYS A C 1
ATOM 579 O O . LYS A 1 75 ? 27.479 51.275 -25.278 1.00 31.39 75 LYS A O 1
ATOM 584 N N . ALA A 1 76 ? 27.106 53.473 -25.322 1.00 28.75 76 ALA A N 1
ATOM 585 C CA . ALA A 1 76 ? 26.174 53.471 -24.192 1.00 28.75 76 ALA A CA 1
ATOM 586 C C . ALA A 1 76 ? 24.771 53.937 -24.616 1.00 28.75 76 ALA A C 1
ATOM 588 O O . ALA A 1 76 ? 24.542 55.139 -24.748 1.00 28.75 76 ALA A O 1
ATOM 589 N N . LYS A 1 77 ? 23.832 52.994 -24.810 1.00 28.17 77 LYS A N 1
ATOM 590 C CA . LYS A 1 77 ? 22.378 53.201 -24.629 1.00 28.17 77 LYS A CA 1
ATOM 591 C C . LYS A 1 77 ? 21.575 51.898 -24.762 1.00 28.17 77 LYS A C 1
ATOM 593 O O . LYS A 1 77 ? 21.835 51.101 -25.652 1.00 28.17 77 LYS A O 1
ATOM 598 N N . ILE A 1 78 ? 20.533 51.809 -23.926 1.00 26.08 78 ILE A N 1
ATOM 599 C CA . ILE A 1 78 ? 19.512 50.747 -23.770 1.00 26.08 78 ILE A CA 1
ATOM 600 C C . ILE A 1 78 ? 19.878 49.663 -22.738 1.00 26.08 78 ILE A C 1
ATOM 602 O O . ILE A 1 78 ? 20.114 48.505 -23.058 1.00 26.08 78 ILE A O 1
ATOM 606 N N . ALA A 1 79 ? 19.862 50.077 -21.466 1.00 24.62 79 ALA A N 1
ATOM 607 C CA . ALA A 1 79 ? 19.625 49.226 -20.296 1.00 24.62 79 ALA A CA 1
ATOM 608 C C . ALA A 1 79 ? 19.219 50.123 -19.106 1.00 24.62 79 ALA A C 1
ATOM 610 O O . ALA A 1 79 ? 20.020 50.395 -18.216 1.00 24.62 79 ALA A O 1
ATOM 611 N N . SER A 1 80 ? 17.994 50.658 -19.121 1.00 24.16 80 SER A N 1
ATOM 612 C CA . SER A 1 80 ? 17.471 51.503 -18.038 1.00 24.16 80 SER A CA 1
ATOM 613 C C . SER A 1 80 ? 16.144 50.971 -17.504 1.00 24.16 80 SER A C 1
ATOM 615 O O . SER A 1 80 ? 15.113 51.181 -18.137 1.00 24.16 80 SER A O 1
ATOM 617 N N . CYS A 1 81 ? 16.182 50.329 -16.333 1.00 21.98 81 CYS A N 1
ATOM 618 C CA . CYS A 1 81 ? 15.213 50.528 -15.247 1.00 21.98 81 CYS A CA 1
ATOM 619 C C . CYS A 1 81 ? 15.640 49.747 -13.987 1.00 21.98 81 CYS A C 1
ATOM 621 O O . CYS A 1 81 ? 15.803 48.537 -14.062 1.00 21.98 81 CYS A O 1
ATOM 623 N N . CYS A 1 82 ? 15.788 50.469 -12.865 1.00 23.23 82 CYS A N 1
ATOM 624 C CA . CYS A 1 82 ? 15.604 50.046 -11.459 1.00 23.23 82 CYS A CA 1
ATOM 625 C C . CYS A 1 82 ? 16.165 48.659 -11.045 1.00 23.23 82 CYS A C 1
ATOM 627 O O . CYS A 1 82 ? 15.587 47.635 -11.380 1.00 23.23 82 CYS A O 1
ATOM 629 N N . GLN A 1 83 ? 17.250 48.496 -10.277 1.00 23.97 83 GLN A N 1
ATOM 630 C CA . GLN A 1 83 ? 17.916 49.330 -9.258 1.00 23.97 83 GLN A CA 1
ATOM 631 C C . GLN A 1 83 ? 17.093 49.606 -7.980 1.00 23.97 83 GLN A C 1
ATOM 633 O O . GLN A 1 83 ? 16.278 50.522 -7.960 1.00 23.97 83 GLN A O 1
ATOM 638 N N . ALA A 1 84 ? 17.391 48.843 -6.917 1.00 23.88 84 ALA A N 1
ATOM 639 C CA . ALA A 1 84 ? 17.287 49.169 -5.483 1.00 23.88 84 ALA A CA 1
ATOM 640 C C . ALA A 1 84 ? 17.843 47.967 -4.666 1.00 23.88 84 ALA A C 1
ATOM 642 O O . ALA A 1 84 ? 17.592 46.833 -5.054 1.00 23.88 84 ALA A O 1
ATOM 643 N N . GLN A 1 85 ? 18.568 48.074 -3.544 1.00 23.50 85 GLN A N 1
ATOM 644 C CA . GLN A 1 85 ? 19.290 49.188 -2.913 1.00 23.50 85 GLN A CA 1
ATOM 645 C C . GLN A 1 85 ? 20.147 48.593 -1.767 1.00 23.50 85 GLN A C 1
ATOM 647 O O . GLN A 1 85 ? 19.584 47.990 -0.860 1.00 23.50 85 GLN A O 1
ATOM 652 N N . ILE A 1 86 ? 21.480 48.747 -1.768 1.00 23.94 86 ILE A N 1
ATOM 653 C CA . ILE A 1 86 ? 22.324 48.480 -0.582 1.00 23.94 86 ILE A CA 1
ATOM 654 C C . ILE A 1 86 ? 23.319 49.632 -0.432 1.00 23.94 86 ILE A C 1
ATOM 656 O O . ILE A 1 86 ? 24.095 49.918 -1.343 1.00 23.94 86 ILE A O 1
ATOM 660 N N . CYS A 1 87 ? 23.267 50.306 0.716 1.00 23.11 87 CYS A N 1
ATOM 661 C CA . CYS A 1 87 ? 24.148 51.419 1.048 1.00 23.11 87 CYS A CA 1
ATOM 662 C C . CYS A 1 87 ? 25.507 50.914 1.552 1.00 23.11 87 CYS A C 1
ATOM 664 O O . CYS A 1 87 ? 25.570 50.007 2.379 1.00 23.11 87 CYS A O 1
ATOM 666 N N . LEU A 1 88 ? 26.586 51.550 1.096 1.00 24.27 88 LEU A N 1
ATOM 667 C CA . LEU A 1 88 ? 27.931 51.375 1.643 1.00 24.27 88 LEU A CA 1
ATOM 668 C C . LEU A 1 88 ? 28.148 52.338 2.819 1.00 24.27 88 LEU A C 1
ATOM 670 O O . LEU A 1 88 ? 27.905 53.535 2.683 1.00 24.27 88 LEU A O 1
ATOM 674 N N . HIS A 1 89 ? 28.689 51.830 3.926 1.00 24.33 89 HIS A N 1
ATOM 675 C CA . HIS A 1 89 ? 29.393 52.630 4.934 1.00 24.33 89 HIS A CA 1
ATOM 676 C C . HIS A 1 89 ? 30.814 52.068 5.142 1.00 24.33 89 HIS A C 1
ATOM 678 O O . HIS A 1 89 ? 31.053 50.905 4.806 1.00 24.33 89 HIS A O 1
ATOM 684 N N . PRO A 1 90 ? 31.780 52.883 5.611 1.00 25.34 90 PRO A N 1
ATOM 685 C CA . PRO A 1 90 ? 33.200 52.571 5.474 1.00 25.34 90 PRO A CA 1
ATOM 686 C C . PRO A 1 90 ? 33.719 51.602 6.538 1.00 25.34 90 PRO A C 1
ATOM 688 O O . PRO A 1 90 ? 33.225 51.550 7.662 1.00 25.34 90 PRO A O 1
ATOM 691 N N . ILE A 1 91 ? 34.778 50.887 6.167 1.00 26.91 91 ILE A N 1
ATOM 692 C CA . ILE A 1 91 ? 35.537 49.977 7.028 1.00 26.91 91 ILE A CA 1
ATOM 693 C C . ILE A 1 91 ? 36.364 50.785 8.041 1.00 26.91 91 ILE A C 1
ATOM 695 O O . ILE A 1 91 ? 37.011 51.763 7.668 1.00 26.91 91 ILE A O 1
ATOM 699 N N . VAL A 1 92 ? 36.385 50.331 9.297 1.00 25.75 92 VAL A N 1
ATOM 700 C CA . VAL A 1 92 ? 37.372 50.720 10.318 1.00 25.75 92 VAL A CA 1
ATOM 701 C C . VAL A 1 92 ? 37.959 49.438 10.916 1.00 25.75 92 VAL A C 1
ATOM 703 O O . VAL A 1 92 ? 37.221 48.496 11.206 1.00 25.75 92 VAL A O 1
ATOM 706 N N . ASP A 1 93 ? 39.284 49.389 11.047 1.00 27.50 93 ASP A N 1
ATOM 707 C CA . ASP A 1 93 ? 40.059 48.199 11.415 1.00 27.50 93 ASP A CA 1
ATOM 708 C C . ASP A 1 93 ? 39.822 47.679 12.843 1.00 27.50 93 ASP A C 1
ATOM 710 O O . ASP A 1 93 ? 39.943 48.436 13.804 1.00 27.50 93 ASP A O 1
ATOM 714 N N . ILE A 1 94 ? 39.674 46.351 12.990 1.00 25.89 94 ILE A N 1
ATOM 715 C CA . ILE A 1 94 ? 40.154 45.591 14.164 1.00 25.89 94 ILE A CA 1
ATOM 716 C C . ILE A 1 94 ? 40.724 44.230 13.690 1.00 25.89 94 ILE A C 1
ATOM 718 O O . ILE A 1 94 ? 39.980 43.430 13.118 1.00 25.89 94 ILE A O 1
ATOM 722 N N . PRO A 1 95 ? 42.016 43.917 13.924 1.00 30.31 95 PRO A N 1
ATOM 723 C CA . PRO A 1 95 ? 42.653 42.716 13.380 1.00 30.31 95 PRO A CA 1
ATOM 724 C C . PRO A 1 95 ? 42.780 41.550 14.386 1.00 30.31 95 PRO A C 1
ATOM 726 O O . PRO A 1 95 ? 43.856 41.362 14.950 1.00 30.31 95 PRO A O 1
ATOM 729 N N . THR A 1 96 ? 41.756 40.694 14.556 1.00 33.06 96 THR A N 1
ATOM 730 C CA . THR A 1 96 ? 41.928 39.402 15.284 1.00 33.06 96 THR A CA 1
ATOM 731 C C . THR A 1 96 ? 40.843 38.329 15.039 1.00 33.06 96 THR A C 1
ATOM 733 O O . THR A 1 96 ? 40.115 37.972 15.952 1.00 33.06 96 THR A O 1
ATOM 736 N N . VAL A 1 97 ? 40.792 37.699 13.852 1.00 29.12 97 VAL A N 1
ATOM 737 C CA . VAL A 1 97 ? 40.408 36.262 13.715 1.00 29.12 97 VAL A CA 1
ATOM 738 C C . VAL A 1 97 ? 41.171 35.624 12.541 1.00 29.12 97 VAL A C 1
ATOM 740 O O . VAL A 1 97 ? 40.602 35.239 11.522 1.00 29.12 97 VAL A O 1
ATOM 743 N N . ARG A 1 98 ? 42.503 35.519 12.643 1.00 28.67 98 ARG A N 1
ATOM 744 C CA . ARG A 1 98 ? 43.339 34.908 11.587 1.00 28.67 98 ARG A CA 1
ATOM 745 C C . ARG A 1 98 ? 43.539 33.397 11.777 1.00 28.67 98 ARG A C 1
ATOM 747 O O . ARG A 1 98 ? 44.651 32.898 11.652 1.00 28.67 98 ARG A O 1
ATOM 754 N N . SER A 1 99 ? 42.454 32.677 12.065 1.00 34.31 99 SER A N 1
ATOM 755 C CA . SER A 1 99 ? 42.424 31.208 12.115 1.00 34.31 99 SER A CA 1
ATOM 756 C C . SER A 1 99 ? 40.982 30.681 12.139 1.00 34.31 99 SER A C 1
ATOM 758 O O . SER A 1 99 ? 40.395 30.629 13.215 1.00 34.31 99 SER A O 1
ATOM 760 N N . GLN A 1 100 ? 40.427 30.308 10.972 1.00 29.67 100 GLN A N 1
ATOM 761 C CA . GLN A 1 100 ? 39.491 29.168 10.774 1.00 29.67 100 GLN A CA 1
ATOM 762 C C . GLN A 1 100 ? 38.882 29.076 9.355 1.00 29.67 100 GLN A C 1
ATOM 764 O O . GLN A 1 100 ? 38.445 27.999 8.968 1.00 29.67 100 GLN A O 1
ATOM 769 N N . PHE A 1 101 ? 38.914 30.132 8.531 1.00 27.33 101 PHE A N 1
ATOM 770 C CA . PHE A 1 101 ? 38.333 30.110 7.172 1.00 27.33 101 PHE A CA 1
ATOM 771 C C . PHE A 1 101 ? 39.379 29.975 6.054 1.00 27.33 101 PHE A C 1
ATOM 773 O O . PHE A 1 101 ? 39.600 30.896 5.273 1.00 27.33 101 PHE A O 1
ATOM 780 N N . ALA A 1 102 ? 40.028 28.809 5.980 1.00 29.62 102 ALA A N 1
ATOM 781 C CA . ALA A 1 102 ? 41.017 28.491 4.941 1.00 29.62 102 ALA A CA 1
ATOM 782 C C . ALA A 1 102 ? 40.836 27.094 4.303 1.00 29.62 102 ALA A C 1
ATOM 784 O O . ALA A 1 102 ? 41.809 26.504 3.845 1.00 29.62 102 ALA A O 1
ATOM 785 N N . MET A 1 103 ? 39.606 26.559 4.259 1.00 32.03 103 MET A N 1
ATOM 786 C CA . MET A 1 103 ? 39.270 25.326 3.521 1.00 32.03 103 MET A CA 1
ATOM 787 C C . MET A 1 103 ? 37.820 25.323 3.002 1.00 32.03 103 MET A C 1
ATOM 789 O O . MET A 1 103 ? 36.980 24.603 3.528 1.00 32.03 103 MET A O 1
ATOM 793 N N . PHE A 1 104 ? 37.517 26.084 1.945 1.00 28.48 104 PHE A N 1
ATOM 794 C CA . PHE A 1 104 ? 36.313 25.847 1.132 1.00 28.48 104 PHE A CA 1
ATOM 795 C C . PHE A 1 104 ? 36.606 26.084 -0.355 1.00 28.48 104 PHE A C 1
ATOM 797 O O . PHE A 1 104 ? 36.820 27.211 -0.793 1.00 28.48 104 PHE A O 1
ATOM 804 N N . ASN A 1 105 ? 36.627 24.995 -1.125 1.00 34.03 105 ASN A N 1
ATOM 805 C CA . ASN A 1 105 ? 36.709 25.003 -2.585 1.00 34.03 105 ASN A CA 1
ATOM 806 C C . ASN A 1 105 ? 35.272 24.938 -3.150 1.00 34.03 105 ASN A C 1
ATOM 808 O O . ASN A 1 105 ? 34.576 23.976 -2.824 1.00 34.03 105 ASN A O 1
ATOM 812 N N . PRO A 1 106 ? 34.804 25.896 -3.977 1.00 30.23 106 PRO A N 1
ATOM 813 C CA . PRO A 1 106 ? 33.402 25.948 -4.415 1.00 30.23 106 PRO A CA 1
ATOM 814 C C . PRO A 1 106 ? 32.919 24.793 -5.315 1.00 30.23 106 PRO A C 1
ATOM 816 O O . PRO A 1 106 ? 31.722 24.688 -5.561 1.00 30.23 106 PRO A O 1
ATOM 819 N N . ASN A 1 107 ? 33.811 23.931 -5.814 1.00 32.84 107 ASN A N 1
ATOM 820 C CA . ASN A 1 107 ? 33.482 22.920 -6.831 1.00 32.84 107 ASN A CA 1
ATOM 821 C C . ASN A 1 107 ? 33.049 21.538 -6.285 1.00 32.84 107 ASN A C 1
ATOM 823 O O . ASN A 1 107 ? 32.974 20.586 -7.058 1.00 32.84 107 ASN A O 1
ATOM 827 N N . SER A 1 108 ? 32.781 21.381 -4.983 1.00 33.34 108 SER A N 1
ATOM 828 C CA . SER A 1 108 ? 32.558 20.063 -4.348 1.00 33.34 108 SER A CA 1
ATOM 829 C C . SER A 1 108 ? 31.096 19.668 -4.069 1.00 33.34 108 SER A C 1
ATOM 831 O O . SER A 1 108 ? 30.872 18.645 -3.425 1.00 33.34 108 SER A O 1
ATOM 833 N N . LEU A 1 109 ? 30.096 20.438 -4.525 1.00 37.72 109 LEU A N 1
ATOM 834 C CA . LEU A 1 109 ? 28.682 20.262 -4.127 1.00 37.72 109 LEU A CA 1
ATOM 835 C C . LEU A 1 109 ? 27.680 20.067 -5.281 1.00 37.72 109 LEU A C 1
ATOM 837 O O . LEU A 1 109 ? 26.527 20.481 -5.186 1.00 37.72 109 LEU A O 1
ATOM 841 N N . LEU A 1 110 ? 28.080 19.369 -6.346 1.00 30.06 110 LEU A N 1
ATOM 842 C CA . LEU A 1 110 ? 27.135 18.726 -7.268 1.00 30.06 110 LEU A CA 1
ATOM 843 C C . LEU A 1 110 ? 27.578 17.275 -7.519 1.00 30.06 110 LEU A C 1
ATOM 845 O O . LEU A 1 110 ? 28.723 17.070 -7.926 1.00 30.06 110 LEU A O 1
ATOM 849 N N . PRO A 1 111 ? 26.719 16.262 -7.284 1.00 30.56 111 PRO A N 1
ATOM 850 C CA . PRO A 1 111 ? 27.068 14.876 -7.566 1.00 30.56 111 PRO A CA 1
ATOM 851 C C . PRO A 1 111 ? 27.179 14.669 -9.081 1.00 30.56 111 PRO A C 1
ATOM 853 O O . PRO A 1 111 ? 26.207 14.826 -9.820 1.00 30.56 111 PRO A O 1
ATOM 856 N N . SER A 1 112 ? 28.372 14.310 -9.549 1.00 34.47 112 SER A N 1
ATOM 857 C CA . SER A 1 112 ? 28.599 13.919 -10.936 1.00 34.47 112 SER A CA 1
ATOM 858 C C . SER A 1 112 ? 28.040 12.518 -11.198 1.00 34.47 112 SER A C 1
ATOM 860 O O . SER A 1 112 ? 28.278 11.580 -10.437 1.00 34.47 112 SER A O 1
ATOM 862 N N . MET A 1 113 ? 27.309 12.365 -12.305 1.00 32.22 113 MET A N 1
ATOM 863 C CA . MET A 1 113 ? 26.899 11.047 -12.797 1.00 32.22 113 MET A CA 1
ATOM 864 C C . MET A 1 113 ? 28.149 10.223 -13.155 1.00 32.22 113 MET A C 1
ATOM 866 O O . MET A 1 113 ? 29.019 10.737 -13.866 1.00 32.22 113 MET A O 1
ATOM 870 N N . PRO A 1 114 ? 28.267 8.964 -12.695 1.00 36.72 114 PRO A N 1
ATOM 871 C CA . PRO A 1 114 ? 29.392 8.114 -13.059 1.00 36.72 114 PRO A CA 1
ATOM 872 C C . PRO A 1 114 ? 29.285 7.661 -14.531 1.00 36.72 114 PRO A C 1
ATOM 874 O O . PRO A 1 114 ? 28.174 7.523 -15.052 1.00 36.72 114 PRO A O 1
ATOM 877 N N . PRO A 1 115 ? 30.414 7.433 -15.229 1.00 37.22 115 PRO A N 1
ATOM 878 C CA . PRO A 1 115 ? 30.406 7.065 -16.643 1.00 37.22 115 PRO A CA 1
ATOM 879 C C . PRO A 1 115 ? 29.829 5.652 -16.886 1.00 37.22 115 PRO A C 1
ATOM 881 O O . PRO A 1 115 ? 29.892 4.794 -16.000 1.00 37.22 115 PRO A O 1
ATOM 884 N N . PRO A 1 116 ? 29.287 5.364 -18.089 1.00 33.50 116 PRO A N 1
ATOM 885 C CA . PRO A 1 116 ? 28.567 4.117 -18.348 1.00 33.50 116 PRO A CA 1
ATOM 886 C C . PRO A 1 116 ? 29.423 2.864 -18.113 1.00 33.50 116 PRO A C 1
ATOM 888 O O . PRO A 1 116 ? 30.504 2.726 -18.675 1.00 33.50 116 PRO A O 1
ATOM 891 N N . GLY A 1 117 ? 28.921 1.919 -17.315 1.00 40.81 117 GLY A N 1
ATOM 892 C CA . GLY A 1 117 ? 29.589 0.635 -17.062 1.00 40.81 117 GLY A CA 1
ATOM 893 C C . GLY A 1 117 ? 30.433 0.557 -15.785 1.00 40.81 117 GLY A C 1
ATOM 894 O O . GLY A 1 117 ? 30.897 -0.531 -15.449 1.00 40.81 117 GLY A O 1
ATOM 895 N N . THR A 1 118 ? 30.590 1.638 -15.011 1.00 36.09 118 THR A N 1
ATOM 896 C CA . THR A 1 118 ? 31.117 1.506 -13.640 1.00 36.09 118 THR A CA 1
ATOM 897 C C . THR A 1 118 ? 30.106 0.788 -12.735 1.00 36.09 118 THR A C 1
ATOM 899 O O . THR A 1 118 ? 28.922 1.139 -12.776 1.00 36.09 118 THR A O 1
ATOM 902 N N . PRO A 1 119 ? 30.524 -0.161 -11.872 1.00 37.75 119 PRO A N 1
ATOM 903 C CA . PRO A 1 119 ? 29.636 -0.779 -10.893 1.00 37.75 119 PRO A CA 1
ATOM 904 C C . PRO A 1 119 ? 29.088 0.267 -9.918 1.00 37.75 119 PRO A C 1
ATOM 906 O O . PRO A 1 119 ? 29.786 0.734 -9.020 1.00 37.75 119 PRO A O 1
ATOM 909 N N . ILE A 1 120 ? 27.818 0.627 -10.096 1.00 41.97 120 ILE A N 1
ATOM 910 C CA . ILE A 1 120 ? 27.117 1.567 -9.226 1.00 41.97 120 ILE A CA 1
ATOM 911 C C . ILE A 1 120 ? 26.978 0.924 -7.835 1.00 41.97 120 ILE A C 1
ATOM 913 O O . ILE A 1 120 ? 26.144 0.039 -7.625 1.00 41.97 120 ILE A O 1
ATOM 917 N N . ARG A 1 121 ? 27.833 1.341 -6.894 1.00 37.19 121 ARG A N 1
ATOM 918 C CA . ARG A 1 121 ? 27.767 0.971 -5.475 1.00 37.19 121 ARG A CA 1
ATOM 919 C C . ARG A 1 121 ? 27.169 2.151 -4.699 1.00 37.19 121 ARG A C 1
ATOM 921 O O . ARG A 1 121 ? 27.790 3.213 -4.699 1.00 37.19 121 ARG A O 1
ATOM 928 N N . PRO A 1 122 ? 26.008 2.004 -4.034 1.00 36.06 122 PRO A N 1
ATOM 929 C CA . PRO A 1 122 ? 25.515 3.045 -3.141 1.00 36.06 122 PRO A CA 1
ATOM 930 C C . PRO A 1 122 ? 26.495 3.230 -1.970 1.00 36.06 122 PRO A C 1
ATOM 932 O O . PRO A 1 122 ? 27.034 2.236 -1.463 1.00 36.06 122 PRO A O 1
ATOM 935 N N . PRO A 1 123 ? 26.740 4.468 -1.507 1.00 29.72 123 PRO A N 1
ATOM 936 C CA . PRO A 1 123 ? 27.548 4.690 -0.317 1.00 29.72 123 PRO A CA 1
ATOM 937 C C . PRO A 1 123 ? 26.857 4.065 0.907 1.00 29.72 123 PRO A C 1
ATOM 939 O O . PRO A 1 123 ? 25.718 4.393 1.219 1.00 29.72 123 PRO A O 1
ATOM 942 N N . GLY A 1 124 ? 27.556 3.165 1.607 1.00 37.62 124 GLY A N 1
ATOM 943 C CA . GLY A 1 124 ? 27.168 2.684 2.943 1.00 37.62 124 GLY A CA 1
ATOM 944 C C . GLY A 1 124 ? 26.629 1.252 3.056 1.00 37.62 124 GLY A C 1
ATOM 945 O O . GLY A 1 124 ? 26.671 0.697 4.148 1.00 37.62 124 GLY A O 1
ATOM 946 N N . GLN A 1 125 ? 26.191 0.594 1.976 1.00 42.97 125 GLN A N 1
ATOM 947 C CA . GLN A 1 125 ? 25.692 -0.789 2.076 1.00 42.97 125 GLN A CA 1
ATOM 948 C C . GLN A 1 125 ? 26.842 -1.818 2.129 1.00 42.97 125 GLN A C 1
ATOM 950 O O . GLN A 1 125 ? 27.257 -2.396 1.119 1.00 42.97 125 GLN A O 1
ATOM 955 N N . ALA A 1 126 ? 27.337 -2.037 3.346 1.00 37.34 126 ALA A N 1
ATOM 956 C CA . ALA A 1 126 ? 27.862 -3.309 3.840 1.00 37.34 126 ALA A CA 1
ATOM 957 C C . ALA A 1 126 ? 26.938 -3.744 4.993 1.00 37.34 126 ALA A C 1
ATOM 959 O O . ALA A 1 126 ? 27.244 -3.541 6.163 1.00 37.34 126 ALA A O 1
ATOM 960 N N . GLY A 1 127 ? 25.735 -4.204 4.637 1.00 41.81 127 GLY A N 1
ATOM 961 C CA . GLY A 1 127 ? 24.665 -4.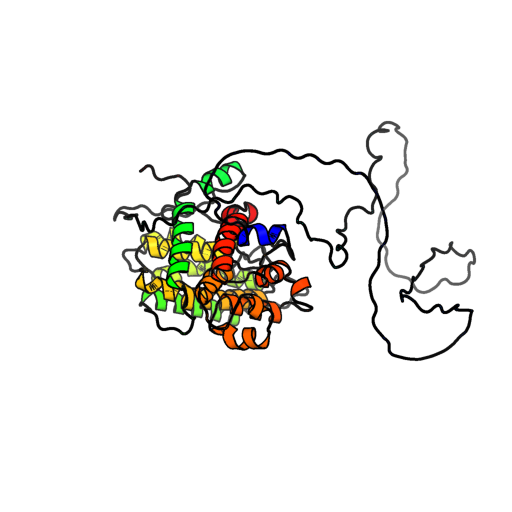467 5.598 1.00 41.81 127 GLY A CA 1
ATOM 962 C C . GLY A 1 127 ? 24.825 -5.803 6.320 1.00 41.81 127 GLY A C 1
ATOM 963 O O . GLY A 1 127 ? 25.167 -6.813 5.706 1.00 41.81 127 GLY A O 1
ATOM 964 N N . THR A 1 128 ? 24.509 -5.807 7.613 1.00 47.16 128 THR A N 1
ATOM 965 C CA . THR A 1 128 ? 24.198 -7.012 8.392 1.00 47.16 128 THR A CA 1
ATOM 966 C C . THR A 1 128 ? 23.125 -7.831 7.655 1.00 47.16 128 THR A C 1
ATOM 968 O O . THR A 1 128 ? 22.188 -7.228 7.122 1.00 47.16 128 THR A O 1
ATOM 971 N N . PRO A 1 129 ? 23.204 -9.176 7.600 1.00 59.09 129 PRO A N 1
ATOM 972 C CA . PRO A 1 129 ? 22.163 -9.977 6.963 1.00 59.09 129 PRO A CA 1
ATOM 973 C C . PRO A 1 129 ? 20.804 -9.716 7.623 1.00 59.09 129 PRO A C 1
ATOM 975 O O . PRO A 1 129 ? 20.650 -9.877 8.834 1.00 59.09 129 PRO A O 1
ATOM 978 N N . VAL A 1 130 ? 19.816 -9.310 6.821 1.00 70.38 130 VAL A N 1
ATOM 979 C CA . VAL A 1 130 ? 18.454 -9.063 7.307 1.00 70.38 130 VAL A CA 1
ATOM 980 C C . VAL A 1 130 ? 17.820 -10.387 7.698 1.00 70.38 130 VAL A C 1
ATOM 982 O O . VAL A 1 130 ? 17.525 -11.235 6.853 1.00 70.38 130 VAL A O 1
ATOM 985 N N . ILE A 1 131 ? 17.607 -10.545 9.001 1.00 71.88 131 ILE A N 1
ATOM 986 C CA . ILE A 1 131 ? 16.898 -11.682 9.569 1.00 71.88 131 ILE A CA 1
ATOM 987 C C . ILE A 1 131 ? 15.414 -11.488 9.263 1.00 71.88 131 ILE A C 1
ATOM 989 O O . ILE A 1 131 ? 14.746 -10.662 9.884 1.00 71.88 131 ILE A O 1
ATOM 993 N N . VAL A 1 132 ? 14.900 -12.258 8.306 1.00 72.38 132 VAL A N 1
ATOM 994 C CA . VAL A 1 132 ? 13.458 -12.402 8.093 1.00 72.38 132 VAL A CA 1
ATOM 995 C C . VAL A 1 132 ? 12.914 -13.249 9.252 1.00 72.38 132 VAL A C 1
ATOM 997 O O . VAL A 1 132 ? 13.349 -14.396 9.399 1.00 72.38 132 VAL A O 1
ATOM 1000 N N . PRO A 1 133 ? 12.005 -12.732 10.102 1.00 68.69 133 PRO A N 1
ATOM 1001 C CA . PRO A 1 133 ? 11.345 -13.548 11.115 1.00 68.69 133 PRO A CA 1
ATOM 1002 C C . PRO A 1 133 ? 10.635 -14.717 10.435 1.00 68.69 133 PRO A C 1
ATOM 1004 O O . PRO A 1 133 ? 9.959 -14.524 9.424 1.00 68.69 133 PRO A O 1
ATOM 1007 N N . LYS A 1 134 ? 10.810 -15.936 10.958 1.00 64.38 134 LYS A N 1
ATOM 1008 C CA . LYS A 1 134 ? 10.192 -17.123 10.358 1.00 64.38 134 LYS A CA 1
ATOM 1009 C C . LYS A 1 134 ? 8.682 -16.941 10.315 1.00 64.38 134 LYS A C 1
ATOM 1011 O O . LYS A 1 134 ? 8.076 -16.672 11.345 1.00 64.38 134 LYS A O 1
ATOM 1016 N N . PHE A 1 135 ? 8.093 -17.156 9.144 1.00 63.25 135 PHE A N 1
ATOM 1017 C CA . PHE A 1 135 ? 6.650 -17.174 8.987 1.00 63.25 135 PHE A CA 1
ATOM 1018 C C . PHE A 1 135 ? 6.075 -18.364 9.762 1.00 63.25 135 PHE A C 1
ATOM 1020 O O . PHE A 1 135 ? 6.226 -19.518 9.363 1.00 63.25 135 PHE A O 1
ATOM 1027 N N . THR A 1 136 ? 5.490 -18.094 10.928 1.00 60.09 136 THR A N 1
ATOM 1028 C CA . THR A 1 136 ? 5.081 -19.147 11.868 1.00 60.09 136 THR A CA 1
ATOM 1029 C C . THR A 1 136 ? 3.722 -19.762 11.527 1.00 60.09 136 THR A C 1
ATOM 1031 O O . THR A 1 136 ? 3.331 -20.750 12.148 1.00 60.09 136 THR A O 1
ATOM 1034 N N . HIS A 1 137 ? 2.976 -19.161 10.587 1.00 56.44 137 HIS A N 1
ATOM 1035 C CA . HIS A 1 137 ? 1.540 -19.386 10.358 1.00 56.44 137 HIS A CA 1
ATOM 1036 C C . HIS A 1 137 ? 0.675 -19.260 11.626 1.00 56.44 137 HIS A C 1
ATOM 1038 O O . HIS A 1 137 ? -0.499 -19.636 11.619 1.00 56.44 137 HIS A O 1
ATOM 1044 N N . HIS A 1 138 ? 1.222 -18.723 12.719 1.00 51.34 138 HIS A N 1
ATOM 1045 C CA . HIS A 1 138 ? 0.472 -18.495 13.933 1.00 51.34 138 HIS A CA 1
ATOM 1046 C C . HIS A 1 138 ? -0.405 -17.261 13.727 1.00 51.34 138 HIS A C 1
ATOM 1048 O O . HIS A 1 138 ? -0.068 -16.156 14.136 1.00 51.34 138 HIS A O 1
ATOM 1054 N N . ARG A 1 139 ? -1.618 -17.490 13.209 1.00 54.75 139 ARG A N 1
ATOM 1055 C CA . ARG A 1 139 ? -2.804 -16.680 13.534 1.00 54.75 139 ARG A CA 1
ATOM 1056 C C . ARG A 1 139 ? -3.119 -16.871 15.028 1.00 54.75 139 ARG A C 1
ATOM 1058 O O . ARG A 1 139 ? -4.182 -17.368 15.393 1.00 54.75 139 ARG A O 1
ATOM 1065 N N . ALA A 1 140 ? -2.140 -16.590 15.892 1.00 44.28 140 ALA A N 1
ATOM 1066 C CA . ALA A 1 140 ? -2.154 -16.895 17.312 1.00 44.28 140 ALA A CA 1
ATOM 1067 C C . ALA A 1 140 ? -3.045 -15.896 18.027 1.00 44.28 140 ALA A C 1
ATOM 1069 O O . ALA A 1 140 ? -2.566 -14.948 18.638 1.00 44.28 140 ALA A O 1
ATOM 1070 N N . HIS A 1 141 ? -4.345 -16.169 17.948 1.00 47.50 141 HIS A N 1
ATOM 1071 C CA . HIS A 1 141 ? -5.292 -15.938 19.028 1.00 47.50 141 HIS A CA 1
ATOM 1072 C C . HIS A 1 141 ? -5.137 -14.584 19.732 1.00 47.50 141 HIS A C 1
ATOM 1074 O O . HIS A 1 141 ? -5.203 -14.513 20.958 1.00 47.50 141 HIS A O 1
ATOM 1080 N N . ILE A 1 142 ? -5.002 -13.501 18.959 1.00 57.31 142 ILE A N 1
ATOM 1081 C CA . ILE A 1 142 ? -5.240 -12.146 19.459 1.00 57.31 142 ILE A CA 1
ATOM 1082 C C . ILE A 1 142 ? -6.757 -12.028 19.599 1.00 57.31 142 ILE A C 1
ATOM 1084 O O . ILE A 1 142 ? -7.445 -11.416 18.787 1.00 57.31 142 ILE A O 1
ATOM 1088 N N . GLN A 1 143 ? -7.293 -12.712 20.610 1.00 61.16 143 GLN A N 1
ATOM 1089 C CA . GLN A 1 143 ? -8.669 -12.557 21.031 1.00 61.16 143 GLN A CA 1
ATOM 1090 C C . GLN A 1 143 ? -8.776 -11.172 21.649 1.00 61.16 143 GLN A C 1
ATOM 1092 O O . GLN A 1 143 ? -8.484 -10.969 22.826 1.00 61.16 143 GLN A O 1
ATOM 1097 N N . ILE A 1 144 ? -9.173 -10.212 20.819 1.00 69.25 144 ILE A N 1
ATOM 1098 C CA . ILE A 1 144 ? -9.650 -8.915 21.276 1.00 69.25 144 ILE A CA 1
ATOM 1099 C C . ILE A 1 144 ? -10.862 -9.207 22.159 1.00 69.25 144 ILE A C 1
ATOM 1101 O O . ILE A 1 144 ? -11.925 -9.594 21.662 1.00 69.25 144 ILE A O 1
ATOM 1105 N N . ALA A 1 145 ? -10.665 -9.099 23.472 1.00 71.81 145 ALA A N 1
ATOM 1106 C CA . ALA A 1 145 ? -11.697 -9.366 24.459 1.00 71.81 145 ALA A CA 1
ATOM 1107 C C . ALA A 1 145 ? -12.906 -8.439 24.233 1.00 71.81 145 ALA A C 1
ATOM 1109 O O . ALA A 1 145 ? -12.777 -7.356 23.660 1.00 71.81 145 ALA A O 1
ATOM 1110 N N . GLN A 1 146 ? -14.102 -8.854 24.656 1.00 70.69 146 GLN A N 1
ATOM 1111 C CA . GLN A 1 146 ? -15.315 -8.052 24.425 1.00 70.69 146 GLN A CA 1
ATOM 1112 C C . GLN A 1 146 ? -15.298 -6.704 25.169 1.00 70.69 146 GLN A C 1
ATOM 1114 O O . GLN A 1 146 ? -15.988 -5.775 24.762 1.00 70.69 146 GLN A O 1
ATOM 1119 N N . ASP A 1 147 ? -14.494 -6.597 26.225 1.00 76.38 147 ASP A N 1
ATOM 1120 C CA . ASP A 1 147 ? -14.215 -5.406 27.030 1.00 76.38 147 ASP A CA 1
ATOM 1121 C C . ASP A 1 147 ? -12.924 -4.668 26.614 1.00 76.38 147 ASP A C 1
ATOM 1123 O O . ASP A 1 147 ? -12.486 -3.734 27.292 1.00 76.38 147 ASP A O 1
ATOM 1127 N N . HIS A 1 148 ? -12.305 -5.055 25.492 1.00 85.00 148 HIS A N 1
ATOM 1128 C CA . HIS A 1 148 ? -11.081 -4.431 24.994 1.00 85.00 148 HIS A CA 1
ATOM 1129 C C . HIS A 1 148 ? -11.263 -2.930 24.735 1.00 85.00 148 HIS A C 1
ATOM 1131 O O . HIS A 1 148 ? -12.147 -2.497 23.995 1.00 85.00 148 HIS A O 1
ATOM 1137 N N . THR A 1 149 ? -10.374 -2.125 25.316 1.00 88.38 149 THR A N 1
ATOM 1138 C CA . THR A 1 149 ? -10.407 -0.664 25.193 1.00 88.38 149 THR A CA 1
ATOM 1139 C C . THR A 1 149 ? -9.505 -0.207 24.048 1.00 88.38 149 THR A C 1
ATOM 1141 O O . THR A 1 149 ? -8.280 -0.188 24.174 1.00 88.38 149 THR A O 1
ATOM 1144 N N . PHE A 1 150 ? -10.124 0.187 22.934 1.00 92.56 150 PHE A N 1
ATOM 1145 C CA . PHE A 1 150 ? -9.439 0.807 21.798 1.00 92.56 150 PHE A CA 1
ATOM 1146 C C . PHE A 1 150 ? -8.867 2.179 22.167 1.00 92.56 150 PHE A C 1
ATOM 1148 O O . PHE A 1 150 ? -9.442 2.913 22.975 1.00 92.56 150 PHE A O 1
ATOM 1155 N N . THR A 1 151 ? -7.737 2.545 21.565 1.00 92.31 151 THR A N 1
ATOM 1156 C CA . THR A 1 151 ? -7.053 3.817 21.839 1.00 92.31 151 THR A CA 1
ATOM 1157 C C . THR A 1 151 ? -6.684 4.509 20.538 1.00 92.31 151 THR A C 1
ATOM 1159 O O . THR A 1 151 ? -6.342 3.856 19.559 1.00 92.31 151 THR A O 1
ATOM 1162 N N . VAL A 1 152 ? -6.749 5.844 20.509 1.00 94.44 152 VAL A N 1
ATOM 1163 C CA . VAL A 1 152 ? -6.347 6.621 19.326 1.00 94.44 152 VAL A CA 1
ATOM 1164 C C . VAL A 1 152 ? -4.830 6.467 19.117 1.00 94.44 152 VAL A C 1
ATOM 1166 O O . VAL A 1 152 ? -4.073 6.833 20.021 1.00 94.44 152 VAL A O 1
ATOM 1169 N N . PRO A 1 153 ? -4.366 5.955 17.958 1.00 96.12 153 PRO A N 1
ATOM 1170 C CA . PRO A 1 153 ? -2.957 5.713 17.700 1.00 96.12 153 PRO A CA 1
ATOM 1171 C C . PRO A 1 153 ? -2.076 6.953 17.844 1.00 96.12 153 PRO A C 1
ATOM 1173 O O . PRO A 1 153 ? -2.371 8.014 17.290 1.00 96.12 153 PRO A O 1
ATOM 1176 N N . ILE A 1 154 ? -0.933 6.793 18.512 1.00 95.69 154 ILE A N 1
ATOM 1177 C CA . ILE A 1 154 ? 0.066 7.854 18.704 1.00 95.69 154 ILE A CA 1
ATOM 1178 C C . ILE A 1 154 ? 1.406 7.495 18.060 1.00 95.69 154 ILE A C 1
ATOM 1180 O O . ILE A 1 154 ? 1.789 6.329 17.977 1.00 95.69 154 ILE A O 1
ATOM 1184 N N . LYS A 1 155 ? 2.161 8.502 17.614 1.00 95.75 155 LYS A N 1
ATOM 1185 C CA . LYS A 1 155 ? 3.520 8.291 17.092 1.00 95.75 155 LYS A CA 1
ATOM 1186 C C . LYS A 1 155 ? 4.475 7.933 18.233 1.00 95.75 155 LYS A C 1
ATOM 1188 O O . LYS A 1 155 ? 4.491 8.603 19.263 1.00 95.75 155 LYS A O 1
ATOM 1193 N N . ARG A 1 156 ? 5.273 6.879 18.037 1.00 96.31 156 ARG A N 1
ATOM 1194 C CA . ARG A 1 156 ? 6.252 6.373 19.023 1.00 96.31 156 ARG A CA 1
ATOM 1195 C C . ARG A 1 156 ? 7.690 6.311 18.494 1.00 96.31 156 ARG A C 1
ATOM 1197 O O . ARG A 1 156 ? 8.615 6.317 19.296 1.00 96.31 156 ARG A O 1
ATOM 1204 N N . ILE A 1 157 ? 7.874 6.280 17.172 1.00 95.69 157 ILE A N 1
ATOM 1205 C CA . ILE A 1 157 ? 9.181 6.216 16.506 1.00 95.69 157 ILE A CA 1
ATOM 1206 C C . ILE A 1 157 ? 9.666 7.636 16.205 1.00 95.69 157 ILE A C 1
ATOM 1208 O O . ILE A 1 157 ? 9.032 8.340 15.423 1.00 95.69 157 ILE A O 1
ATOM 1212 N N . ASN A 1 158 ? 10.796 8.032 16.793 1.00 93.88 158 ASN A N 1
ATOM 1213 C CA . ASN A 1 158 ? 11.406 9.355 16.598 1.00 93.88 158 ASN A CA 1
ATOM 1214 C C . ASN A 1 158 ? 12.932 9.299 16.378 1.00 93.88 158 ASN A C 1
ATOM 1216 O O . ASN A 1 158 ? 13.519 10.267 15.902 1.00 93.88 158 ASN A O 1
ATOM 1220 N N . ASP A 1 159 ? 13.579 8.192 16.746 1.00 94.69 159 ASP A N 1
ATOM 1221 C CA . ASP A 1 159 ? 15.033 8.027 16.782 1.00 94.69 159 ASP A CA 1
ATOM 1222 C C . ASP A 1 159 ? 15.444 6.549 16.616 1.00 94.69 159 ASP A C 1
ATOM 1224 O O . ASP A 1 159 ? 14.608 5.651 16.504 1.00 94.69 159 ASP A O 1
ATOM 1228 N N . GLU A 1 160 ? 16.749 6.277 16.614 1.00 92.62 160 GLU A N 1
ATOM 1229 C CA . GLU A 1 160 ? 17.276 4.919 16.426 1.00 92.62 160 GLU A CA 1
ATOM 1230 C C . GLU A 1 160 ? 16.969 3.973 17.609 1.00 92.62 160 GLU A C 1
ATOM 1232 O O . GLU A 1 160 ? 16.846 2.761 17.432 1.00 92.62 160 GLU A O 1
ATOM 1237 N N . ALA A 1 161 ? 16.789 4.502 18.825 1.00 94.25 161 ALA A N 1
ATOM 1238 C CA . ALA A 1 161 ? 16.436 3.691 19.992 1.00 94.25 161 ALA A CA 1
ATOM 1239 C C . ALA A 1 161 ? 14.987 3.184 19.892 1.00 94.25 161 ALA A C 1
ATOM 1241 O O . ALA A 1 161 ? 14.710 1.997 20.080 1.00 94.25 161 ALA A O 1
ATOM 1242 N N . THR A 1 162 ? 14.069 4.070 19.511 1.00 95.00 162 THR A N 1
ATOM 1243 C CA . THR A 1 162 ? 12.666 3.739 19.240 1.00 95.00 162 THR A CA 1
ATOM 1244 C C . THR A 1 162 ? 12.507 2.885 17.977 1.00 95.00 162 THR A C 1
ATOM 1246 O O . THR A 1 162 ? 11.626 2.028 17.949 1.00 95.00 162 THR A O 1
ATOM 1249 N N . MET A 1 163 ? 13.403 2.981 16.987 1.00 94.38 163 MET A N 1
ATOM 1250 C CA . MET A 1 163 ? 13.482 2.009 15.880 1.00 94.38 163 MET A CA 1
ATOM 1251 C C . MET A 1 163 ? 13.832 0.590 16.342 1.00 94.38 163 MET A C 1
ATOM 1253 O O . MET A 1 163 ? 13.206 -0.373 15.897 1.00 94.38 163 MET A O 1
ATOM 1257 N N . GLN A 1 164 ? 14.788 0.430 17.260 1.00 92.81 164 GLN A N 1
ATOM 1258 C CA . GLN A 1 164 ? 15.111 -0.890 17.820 1.00 92.81 164 GLN A CA 1
ATOM 1259 C C . GLN A 1 164 ? 13.969 -1.461 18.670 1.00 92.81 164 GLN A C 1
ATOM 1261 O O . GLN A 1 164 ? 13.813 -2.681 18.746 1.00 92.81 164 GLN A O 1
ATOM 1266 N N . GLN A 1 165 ? 13.163 -0.601 19.300 1.00 93.81 165 GLN A N 1
ATOM 1267 C CA . GLN A 1 165 ? 11.942 -1.019 19.985 1.00 93.81 165 GLN A CA 1
ATOM 1268 C C . GLN A 1 165 ? 10.853 -1.443 18.988 1.00 93.81 165 GLN A C 1
ATOM 1270 O O . GLN A 1 165 ? 10.291 -2.525 19.144 1.00 93.81 165 GLN A O 1
ATOM 1275 N N . TRP A 1 166 ? 10.623 -0.664 17.926 1.00 94.62 166 TRP A N 1
ATOM 1276 C CA . TRP A 1 166 ? 9.713 -1.001 16.823 1.00 94.62 166 TRP A CA 1
ATOM 1277 C C . TRP A 1 166 ? 9.992 -2.394 16.250 1.00 94.62 166 TRP A C 1
ATOM 1279 O O . TRP A 1 166 ? 9.090 -3.225 16.222 1.00 94.62 166 TRP A O 1
ATOM 1289 N N . GLN A 1 167 ? 11.247 -2.702 15.910 1.00 92.81 167 GLN A N 1
ATOM 1290 C CA . GLN A 1 167 ? 11.672 -4.016 15.392 1.00 92.81 167 GLN A CA 1
ATOM 1291 C C . GLN A 1 167 ? 11.396 -5.198 16.344 1.00 92.81 167 GLN A C 1
ATOM 1293 O O . GLN A 1 167 ? 11.497 -6.356 15.941 1.00 92.81 167 GLN A O 1
ATOM 1298 N N . ARG A 1 168 ? 11.087 -4.923 17.617 1.00 91.00 168 ARG A N 1
ATOM 1299 C CA . ARG A 1 168 ? 10.769 -5.909 18.660 1.00 91.00 168 ARG A CA 1
ATOM 1300 C C . ARG A 1 168 ? 9.312 -5.823 19.131 1.00 91.00 168 ARG A C 1
ATOM 1302 O O . ARG A 1 168 ? 8.953 -6.582 20.025 1.00 91.00 168 ARG A O 1
ATOM 1309 N N . SER A 1 169 ? 8.515 -4.910 18.579 1.00 92.19 169 SER A N 1
ATOM 1310 C CA . SER A 1 169 ? 7.120 -4.672 18.958 1.00 92.19 169 SER A CA 1
ATOM 1311 C C . SER A 1 169 ? 6.176 -5.737 18.403 1.00 92.19 169 SER A C 1
ATOM 1313 O O . SER A 1 169 ? 6.436 -6.335 17.356 1.00 92.19 169 SER A O 1
ATOM 1315 N N . ASP A 1 170 ? 5.033 -5.920 19.058 1.00 89.69 170 ASP A N 1
ATOM 1316 C CA . ASP A 1 170 ? 3.982 -6.804 18.549 1.00 89.69 170 ASP A CA 1
ATOM 1317 C C . ASP A 1 170 ? 3.348 -6.231 17.276 1.00 89.69 170 ASP A C 1
ATOM 1319 O O . ASP A 1 170 ? 3.002 -6.990 16.376 1.00 89.69 170 ASP A O 1
ATOM 1323 N N . ALA A 1 171 ? 3.245 -4.901 17.159 1.00 93.31 171 ALA A N 1
ATOM 1324 C CA . ALA A 1 171 ? 2.825 -4.225 15.932 1.00 93.31 171 ALA A CA 1
ATOM 1325 C C . ALA A 1 171 ? 3.671 -4.638 14.715 1.00 93.31 171 ALA A C 1
ATOM 1327 O O . ALA A 1 171 ? 3.116 -4.923 13.654 1.00 93.31 171 ALA A O 1
ATOM 1328 N N . TYR A 1 172 ? 4.998 -4.711 14.868 1.00 94.38 172 TYR A N 1
ATOM 1329 C CA . TYR A 1 172 ? 5.908 -5.145 13.804 1.00 94.38 172 TYR A CA 1
ATOM 1330 C C . TYR A 1 172 ? 5.671 -6.606 13.420 1.00 94.38 172 TYR A C 1
ATOM 1332 O O . TYR A 1 172 ? 5.592 -6.917 12.232 1.00 94.38 172 TYR A O 1
ATOM 1340 N N . VAL A 1 173 ? 5.517 -7.494 14.411 1.00 90.75 173 VAL A N 1
ATOM 1341 C CA . VAL A 1 173 ? 5.245 -8.922 14.174 1.00 90.75 173 VAL A CA 1
ATOM 1342 C C . VAL A 1 173 ? 3.913 -9.101 13.445 1.00 90.75 173 VAL A C 1
ATOM 1344 O O . VAL A 1 173 ? 3.904 -9.664 12.353 1.00 90.75 173 VAL A O 1
ATOM 1347 N N . ARG A 1 174 ? 2.818 -8.542 13.982 1.00 91.00 174 ARG A N 1
ATOM 1348 C CA . ARG A 1 174 ? 1.461 -8.620 13.405 1.00 91.00 174 ARG A CA 1
ATOM 1349 C C . ARG A 1 174 ? 1.441 -8.141 11.953 1.00 91.00 174 ARG A C 1
ATOM 1351 O O . ARG A 1 174 ? 0.946 -8.843 11.076 1.00 91.00 174 ARG A O 1
ATOM 1358 N N . LEU A 1 175 ? 2.029 -6.973 11.688 1.00 94.44 175 LEU A N 1
ATOM 1359 C CA . LEU A 1 175 ? 2.009 -6.354 10.364 1.00 94.44 175 LEU A CA 1
ATOM 1360 C C . LEU A 1 175 ? 2.869 -7.118 9.344 1.00 94.44 175 LEU A C 1
ATOM 1362 O O . LEU A 1 175 ? 2.449 -7.307 8.202 1.00 94.44 175 LEU A O 1
ATOM 1366 N N . LEU A 1 176 ? 4.048 -7.603 9.748 1.00 94.62 176 LEU A N 1
ATOM 1367 C CA . LEU A 1 176 ? 4.929 -8.387 8.878 1.00 94.62 176 LEU A CA 1
ATOM 1368 C C . LEU A 1 176 ? 4.397 -9.807 8.625 1.00 94.62 176 LEU A C 1
ATOM 1370 O O . LEU A 1 176 ? 4.582 -10.341 7.529 1.00 94.62 176 LEU A O 1
ATOM 1374 N N . GLU A 1 177 ? 3.726 -10.430 9.594 1.00 92.19 177 GLU A N 1
ATOM 1375 C CA . GLU A 1 177 ? 3.026 -11.699 9.377 1.00 92.19 177 GLU A CA 1
ATOM 1376 C C . GLU A 1 177 ? 1.825 -11.508 8.444 1.00 92.19 177 GLU A C 1
ATOM 1378 O O . GLU A 1 177 ? 1.729 -12.233 7.457 1.00 92.19 177 GLU A O 1
ATOM 1383 N N . PHE A 1 178 ? 0.986 -10.486 8.643 1.00 95.00 178 PHE A N 1
ATOM 1384 C CA . PHE A 1 178 ? -0.137 -10.185 7.744 1.00 95.00 178 PHE A CA 1
ATOM 1385 C C . PHE A 1 178 ? 0.317 -9.946 6.290 1.00 95.00 178 PHE A C 1
ATOM 1387 O O . PHE A 1 178 ? -0.236 -10.527 5.355 1.00 95.00 178 PHE A O 1
ATOM 1394 N N . ILE A 1 179 ? 1.394 -9.181 6.078 1.00 97.31 179 ILE A N 1
ATOM 1395 C CA . ILE A 1 179 ? 1.978 -8.946 4.743 1.00 97.31 179 ILE A CA 1
ATOM 1396 C C . ILE A 1 179 ? 2.440 -10.250 4.065 1.00 97.31 179 ILE A C 1
ATOM 1398 O O . ILE A 1 179 ? 2.279 -10.400 2.848 1.00 97.31 179 ILE A O 1
ATOM 1402 N N . GLN A 1 180 ? 2.976 -11.205 4.832 1.00 96.12 180 GLN A N 1
ATOM 1403 C CA . GLN A 1 180 ? 3.369 -12.529 4.334 1.00 96.12 180 GLN A CA 1
ATOM 1404 C C . GLN A 1 180 ? 2.158 -13.448 4.094 1.00 96.12 180 GLN A C 1
ATOM 1406 O O . GLN A 1 180 ? 2.116 -14.127 3.071 1.00 96.12 180 GLN A O 1
ATOM 1411 N N . VAL A 1 181 ? 1.133 -13.420 4.954 1.00 95.38 181 VAL A N 1
ATOM 1412 C CA . VAL A 1 181 ? -0.147 -14.127 4.741 1.00 95.38 181 VAL A CA 1
ATOM 1413 C C . VAL A 1 181 ? -0.782 -13.705 3.412 1.00 95.38 181 VAL A C 1
ATOM 1415 O O . VAL A 1 181 ? -1.157 -14.557 2.604 1.00 95.38 181 VAL A O 1
ATOM 1418 N N . LEU A 1 182 ? -0.840 -12.398 3.140 1.00 97.75 182 LEU A N 1
ATOM 1419 C CA . LEU A 1 182 ? -1.351 -11.865 1.876 1.00 97.75 182 LEU A CA 1
ATOM 1420 C C . LEU A 1 182 ? -0.498 -12.287 0.663 1.00 97.75 182 LEU A C 1
ATOM 1422 O O . LEU A 1 182 ? -1.047 -12.547 -0.408 1.00 97.75 182 LEU A O 1
ATOM 1426 N N . ASN A 1 183 ? 0.822 -12.425 0.829 1.00 98.19 183 ASN A N 1
ATOM 1427 C CA . ASN A 1 183 ? 1.721 -12.937 -0.212 1.00 98.19 183 ASN A CA 1
ATOM 1428 C C . ASN A 1 183 ? 1.439 -14.408 -0.555 1.00 98.19 183 ASN A C 1
ATOM 1430 O O . ASN A 1 183 ? 1.370 -14.761 -1.733 1.00 98.19 183 ASN A O 1
ATOM 1434 N N . GLU A 1 184 ? 1.232 -15.259 0.454 1.00 97.00 184 GLU A N 1
ATOM 1435 C CA . GLU A 1 184 ? 0.827 -16.656 0.258 1.00 97.00 184 GLU A CA 1
ATOM 1436 C C . GLU A 1 184 ? -0.538 -16.759 -0.441 1.00 97.00 184 GLU A C 1
ATOM 1438 O O . GLU A 1 184 ? -0.699 -17.545 -1.377 1.00 97.00 184 GLU A O 1
ATOM 1443 N N . ALA A 1 185 ? -1.504 -15.920 -0.050 1.00 97.44 185 ALA A N 1
ATOM 1444 C CA . ALA A 1 185 ? -2.869 -15.945 -0.578 1.00 97.44 185 ALA A CA 1
ATOM 1445 C C . ALA A 1 185 ? -2.965 -15.694 -2.098 1.00 97.44 185 ALA A C 1
ATOM 1447 O O . ALA A 1 185 ? -3.930 -16.148 -2.727 1.00 97.44 185 ALA A O 1
ATOM 1448 N N . VAL A 1 186 ? -1.977 -15.017 -2.700 1.00 98.38 186 VAL A N 1
ATOM 1449 C CA . VAL A 1 186 ? -1.935 -14.693 -4.141 1.00 98.38 186 VAL A CA 1
ATOM 1450 C C . VAL A 1 186 ? -0.908 -15.480 -4.958 1.00 98.38 186 VAL A C 1
ATOM 1452 O O . VAL A 1 186 ? -0.758 -15.210 -6.153 1.00 98.38 186 VAL A O 1
ATOM 1455 N N . LYS A 1 187 ? -0.218 -16.467 -4.372 1.00 98.31 187 LYS A N 1
ATOM 1456 C CA . LYS A 1 187 ? 0.757 -17.292 -5.106 1.00 98.31 187 LYS A CA 1
ATOM 1457 C C . LYS A 1 187 ? 0.152 -17.911 -6.365 1.00 98.31 187 LYS A C 1
ATOM 1459 O O . LYS A 1 187 ? -0.813 -18.665 -6.286 1.00 98.31 187 LYS A O 1
ATOM 1464 N N . ASN A 1 188 ? 0.758 -17.615 -7.515 1.00 98.19 188 ASN A N 1
ATOM 1465 C CA . ASN A 1 188 ? 0.341 -18.075 -8.845 1.00 98.19 188 ASN A CA 1
ATOM 1466 C C . ASN A 1 188 ? -1.091 -17.673 -9.272 1.00 98.19 188 ASN A C 1
ATOM 1468 O O . ASN A 1 188 ? -1.656 -18.321 -10.154 1.00 98.19 188 ASN A O 1
ATOM 1472 N N . LYS A 1 189 ? -1.671 -16.610 -8.692 1.00 98.25 189 LYS A N 1
ATOM 1473 C CA . LYS A 1 189 ? -3.029 -16.127 -9.009 1.00 98.25 189 LYS A CA 1
ATOM 1474 C C . LYS A 1 189 ? -3.026 -14.738 -9.642 1.00 98.25 189 LYS A C 1
ATOM 1476 O O . LYS A 1 189 ? -2.382 -13.816 -9.142 1.00 98.25 189 LYS A O 1
ATOM 1481 N N . LYS A 1 190 ? -3.797 -14.558 -10.707 1.00 98.31 190 LYS A N 1
ATOM 1482 C CA . LYS A 1 190 ? -4.021 -13.272 -11.380 1.00 98.31 190 LYS A CA 1
ATOM 1483 C C . LYS A 1 190 ? -5.017 -12.395 -10.631 1.00 98.31 190 LYS A C 1
ATOM 1485 O O . LYS A 1 190 ? -5.816 -12.866 -9.825 1.00 98.31 190 LYS A O 1
ATOM 1490 N N . ASN A 1 191 ? -5.051 -11.124 -11.011 1.00 98.19 191 ASN A N 1
ATOM 1491 C CA . ASN A 1 191 ? -6.093 -10.189 -10.602 1.00 98.19 191 ASN A CA 1
ATOM 1492 C C . ASN A 1 191 ? -7.486 -10.567 -11.138 1.00 98.19 191 ASN A C 1
ATOM 1494 O O . ASN A 1 191 ? -8.478 -10.271 -10.480 1.00 98.19 191 ASN A O 1
ATOM 1498 N N . SER A 1 192 ? -7.584 -11.220 -12.304 1.00 97.75 192 SER A N 1
ATOM 1499 C CA . SER A 1 192 ? -8.872 -11.671 -12.856 1.00 97.75 192 SER A CA 1
ATOM 1500 C C . SER A 1 192 ? -9.367 -13.005 -12.286 1.00 97.75 192 SER A C 1
ATOM 1502 O O . SER A 1 192 ? -10.558 -13.299 -12.401 1.00 97.75 192 SER A O 1
ATOM 1504 N N . ASP A 1 193 ? -8.498 -13.797 -11.646 1.00 98.12 193 ASP A N 1
ATOM 1505 C CA . ASP A 1 193 ? -8.861 -15.134 -11.168 1.00 98.12 193 ASP A CA 1
ATOM 1506 C C . ASP A 1 193 ? -9.975 -15.055 -10.102 1.00 98.12 193 ASP A C 1
ATOM 1508 O O . ASP A 1 193 ? -9.980 -14.118 -9.285 1.00 98.12 193 ASP A O 1
ATOM 1512 N N . PRO A 1 194 ? -10.924 -16.014 -10.078 1.00 97.88 194 PRO A N 1
ATOM 1513 C CA . PRO A 1 194 ? -11.997 -16.044 -9.089 1.00 97.88 194 PRO A CA 1
ATOM 1514 C C . PRO A 1 194 ? -11.478 -16.043 -7.646 1.00 97.88 194 PRO A C 1
ATOM 1516 O O . PRO A 1 194 ? -10.497 -16.713 -7.316 1.00 97.88 194 PRO A O 1
ATOM 1519 N N . CYS A 1 195 ? -12.170 -15.306 -6.782 1.00 97.44 195 CYS A N 1
ATOM 1520 C CA . CYS A 1 195 ? -11.959 -15.269 -5.339 1.00 97.44 195 CYS A CA 1
ATOM 1521 C C . CYS A 1 195 ? -13.297 -15.045 -4.631 1.00 97.44 195 CYS A C 1
ATOM 1523 O O . CYS A 1 195 ? -14.243 -14.539 -5.240 1.00 97.44 195 CYS A O 1
ATOM 1525 N N . THR A 1 196 ? -13.361 -15.366 -3.341 1.00 96.88 196 THR A N 1
ATOM 1526 C CA . THR A 1 196 ? -14.446 -14.891 -2.479 1.00 96.88 196 THR A CA 1
ATOM 1527 C C . THR A 1 196 ? -14.407 -13.364 -2.425 1.00 96.88 196 THR A C 1
ATOM 1529 O O . THR A 1 196 ? -13.337 -12.766 -2.335 1.00 96.88 196 THR A O 1
ATOM 1532 N N . VAL A 1 197 ? -15.573 -12.730 -2.514 1.00 97.69 197 VAL A N 1
ATOM 1533 C CA . VAL A 1 197 ? -15.761 -11.299 -2.258 1.00 97.69 197 VAL A CA 1
ATOM 1534 C C . VAL A 1 197 ? -16.886 -11.216 -1.238 1.00 97.69 197 VAL A C 1
ATOM 1536 O O . VAL A 1 197 ? -18.056 -11.343 -1.597 1.00 97.69 197 VAL A O 1
ATOM 1539 N N . SER A 1 198 ? -16.532 -11.106 0.043 1.00 97.88 198 SER A N 1
ATOM 1540 C CA . SER A 1 198 ? -17.514 -10.920 1.112 1.00 97.88 198 SER A CA 1
ATOM 1541 C C . SER A 1 198 ? -18.197 -9.553 1.021 1.00 97.88 198 SER A C 1
ATOM 1543 O O . SER A 1 198 ? -17.735 -8.641 0.330 1.00 97.88 198 SER A O 1
ATOM 1545 N N . GLU A 1 199 ? -19.287 -9.388 1.772 1.00 97.94 199 GLU A N 1
ATOM 1546 C CA . GLU A 1 199 ? -19.955 -8.093 1.930 1.00 97.94 199 GLU A CA 1
ATOM 1547 C C . GLU A 1 199 ? -18.985 -7.015 2.449 1.00 97.94 199 GLU A C 1
ATOM 1549 O O . GLU A 1 199 ? -18.996 -5.891 1.949 1.00 97.94 199 GLU A O 1
ATOM 1554 N N . THR A 1 200 ? -18.088 -7.366 3.380 1.00 97.56 200 THR A N 1
ATOM 1555 C CA . THR A 1 200 ? -17.024 -6.474 3.862 1.00 97.56 200 THR A CA 1
ATOM 1556 C C . THR A 1 200 ? -16.104 -6.037 2.723 1.00 97.56 200 THR A C 1
ATOM 1558 O O . THR A 1 200 ? -15.874 -4.841 2.545 1.00 97.56 200 THR A O 1
ATOM 1561 N N . VAL A 1 201 ? -15.591 -6.974 1.917 1.00 98.56 201 VAL A N 1
ATOM 1562 C CA . VAL A 1 201 ? -14.707 -6.640 0.784 1.00 98.56 201 VAL A CA 1
ATOM 1563 C C . VAL A 1 201 ? -15.430 -5.751 -0.228 1.00 98.56 201 VAL A C 1
ATOM 1565 O O . VAL A 1 201 ? -14.838 -4.789 -0.718 1.00 98.56 201 VAL A O 1
ATOM 1568 N N . GLN A 1 202 ? -16.710 -6.011 -0.501 1.00 98.62 202 GLN A N 1
ATOM 1569 C CA . GLN A 1 202 ? -17.516 -5.164 -1.380 1.00 98.62 202 GLN A CA 1
ATOM 1570 C C . GLN A 1 202 ? -17.681 -3.744 -0.809 1.00 98.62 202 GLN A C 1
ATOM 1572 O O . GLN A 1 202 ? -17.404 -2.777 -1.514 1.00 98.62 202 GLN A O 1
ATOM 1577 N N . LYS A 1 203 ? -17.999 -3.598 0.485 1.00 98.62 203 LYS A N 1
ATOM 1578 C CA . LYS A 1 203 ? -18.062 -2.295 1.179 1.00 98.62 203 LYS A CA 1
ATOM 1579 C C . LYS A 1 203 ? -16.739 -1.523 1.106 1.00 98.62 203 LYS A C 1
ATOM 1581 O O . LYS A 1 203 ? -16.747 -0.314 0.881 1.00 98.62 203 LYS A O 1
ATOM 1586 N N . ILE A 1 204 ? -15.598 -2.207 1.233 1.00 98.81 204 ILE A N 1
ATOM 1587 C CA . ILE A 1 204 ? -14.269 -1.596 1.062 1.00 98.81 204 ILE A CA 1
ATOM 1588 C C . ILE A 1 204 ? -14.069 -1.114 -0.385 1.00 98.81 204 ILE A C 1
ATOM 1590 O O . ILE A 1 204 ? -13.573 -0.007 -0.598 1.00 98.81 204 ILE A O 1
ATOM 1594 N N . LEU A 1 205 ? -14.469 -1.902 -1.388 1.00 98.81 205 LEU A N 1
ATOM 1595 C CA . LEU A 1 205 ? -14.402 -1.495 -2.797 1.00 98.81 205 LEU A CA 1
ATOM 1596 C C . LEU A 1 205 ? -15.312 -0.290 -3.088 1.00 98.81 205 LEU A C 1
ATOM 1598 O O . LEU A 1 205 ? -14.899 0.616 -3.808 1.00 98.81 205 LEU A O 1
ATOM 1602 N N . ASP A 1 206 ? -16.501 -0.227 -2.493 1.00 98.69 206 ASP A N 1
ATOM 1603 C CA . ASP A 1 206 ? -17.441 0.889 -2.657 1.00 98.69 206 ASP A CA 1
ATOM 1604 C C . ASP A 1 206 ? -16.973 2.173 -1.951 1.00 98.69 206 ASP A C 1
ATOM 1606 O O . ASP A 1 206 ? -17.119 3.274 -2.498 1.00 98.69 206 ASP A O 1
ATOM 1610 N N . MET A 1 207 ? -16.311 2.047 -0.796 1.00 98.75 207 MET A N 1
ATOM 1611 C CA . MET A 1 207 ? -15.557 3.139 -0.172 1.00 98.75 207 MET A CA 1
ATOM 1612 C C . MET A 1 207 ? -14.459 3.644 -1.119 1.00 98.75 207 MET A C 1
ATOM 1614 O O . MET A 1 207 ? -14.408 4.839 -1.408 1.00 98.75 207 MET A O 1
ATOM 1618 N N . LEU A 1 208 ? -13.611 2.757 -1.653 1.00 98.81 208 LEU A N 1
ATOM 1619 C CA . LEU A 1 208 ? -12.542 3.131 -2.588 1.00 98.81 208 LEU A CA 1
ATOM 1620 C C . LEU A 1 208 ? -13.099 3.814 -3.852 1.00 98.81 208 LEU A C 1
ATOM 1622 O O . LEU A 1 208 ? -12.610 4.875 -4.234 1.00 98.81 208 LEU A O 1
ATOM 1626 N N . ASN A 1 209 ? -14.183 3.296 -4.435 1.00 98.62 209 ASN A N 1
ATOM 1627 C CA . ASN A 1 209 ? -14.895 3.922 -5.558 1.00 98.62 209 ASN A CA 1
ATOM 1628 C C . ASN A 1 209 ? -15.453 5.319 -5.216 1.00 98.62 209 ASN A C 1
ATOM 1630 O O . ASN A 1 209 ? -15.630 6.153 -6.104 1.00 98.62 209 ASN A O 1
ATOM 1634 N N . THR A 1 210 ? -15.761 5.585 -3.946 1.00 98.62 210 THR A N 1
ATOM 1635 C CA . THR A 1 210 ? -16.204 6.906 -3.473 1.00 98.62 210 THR A CA 1
ATOM 1636 C C . THR A 1 210 ? -15.027 7.876 -3.369 1.00 98.62 210 THR A C 1
ATOM 1638 O O . THR A 1 210 ? -15.128 9.002 -3.855 1.00 98.62 210 THR A O 1
ATOM 1641 N N . LEU A 1 211 ? -13.889 7.427 -2.826 1.00 98.62 211 LEU A N 1
ATOM 1642 C CA . LEU A 1 211 ? -12.644 8.206 -2.772 1.00 98.62 211 LEU A CA 1
ATOM 1643 C C . LEU A 1 211 ? -12.111 8.551 -4.174 1.00 98.62 211 LEU A C 1
ATOM 1645 O O . LEU A 1 211 ? -11.615 9.657 -4.393 1.00 98.62 211 LEU A O 1
ATOM 1649 N N . ASP A 1 212 ? -12.259 7.627 -5.126 1.00 98.50 212 ASP A N 1
ATOM 1650 C CA . ASP A 1 212 ? -11.893 7.807 -6.534 1.00 98.50 212 ASP A CA 1
ATOM 1651 C C . ASP A 1 212 ? -12.710 8.927 -7.206 1.00 98.50 212 ASP A C 1
ATOM 1653 O O . ASP A 1 212 ? -12.145 9.827 -7.826 1.00 98.50 212 ASP A O 1
ATOM 1657 N N . LYS A 1 213 ? -14.035 8.943 -7.001 1.00 98.44 213 LYS A N 1
ATOM 1658 C CA . LYS A 1 213 ? -14.933 9.998 -7.516 1.00 98.44 213 LYS A CA 1
ATOM 1659 C C . LYS A 1 213 ? -14.639 11.375 -6.927 1.00 98.44 213 LYS A C 1
ATOM 1661 O O . LYS A 1 213 ? -14.834 12.383 -7.598 1.00 98.44 213 LYS A O 1
ATOM 1666 N N . TRP A 1 214 ? -14.134 11.453 -5.695 1.00 98.62 214 TRP A N 1
ATOM 1667 C CA . TRP A 1 214 ? -13.751 12.742 -5.110 1.00 98.62 214 TRP A CA 1
ATOM 1668 C C . TRP A 1 214 ? -12.567 13.404 -5.822 1.00 98.62 214 TRP A C 1
ATOM 1670 O O . TRP A 1 214 ? -12.372 14.604 -5.651 1.00 98.62 214 TRP A O 1
ATOM 1680 N N . ILE A 1 215 ? -11.789 12.658 -6.615 1.00 98.44 215 ILE A N 1
ATOM 1681 C CA . ILE A 1 215 ? -10.753 13.227 -7.488 1.00 98.44 215 ILE A CA 1
ATOM 1682 C C . ILE A 1 215 ? -11.405 14.048 -8.612 1.00 98.44 215 ILE A C 1
ATOM 1684 O O . ILE A 1 215 ? -10.899 15.108 -8.972 1.00 98.44 215 ILE A O 1
ATOM 1688 N N . ASP A 1 216 ? -12.549 13.589 -9.126 1.00 97.81 216 ASP A N 1
ATOM 1689 C CA . ASP A 1 216 ? -13.323 14.276 -10.165 1.00 97.81 216 ASP A CA 1
ATOM 1690 C C . ASP A 1 216 ? -14.104 15.478 -9.595 1.00 97.81 216 ASP A C 1
ATOM 1692 O O . ASP A 1 216 ? -14.147 16.538 -10.219 1.00 97.81 216 ASP A O 1
ATOM 1696 N N . ASP A 1 217 ? -14.643 15.356 -8.373 1.00 97.81 217 ASP A N 1
ATOM 1697 C CA . ASP A 1 217 ? -15.285 16.463 -7.637 1.00 97.81 217 ASP A CA 1
ATOM 1698 C C . ASP A 1 217 ? -14.308 17.605 -7.274 1.00 97.81 217 ASP A C 1
ATOM 1700 O O . ASP A 1 217 ? -14.736 18.734 -7.023 1.00 97.81 217 ASP A O 1
ATOM 1704 N N . ILE A 1 218 ? -13.006 17.310 -7.159 1.00 97.69 218 ILE A N 1
ATOM 1705 C CA . ILE A 1 218 ? -11.971 18.228 -6.655 1.00 97.69 218 ILE A CA 1
ATOM 1706 C C . ILE A 1 218 ? -10.879 18.380 -7.730 1.00 97.69 218 ILE A C 1
ATOM 1708 O O . ILE A 1 218 ? -9.781 17.829 -7.587 1.00 97.69 218 ILE A O 1
ATOM 1712 N N . PRO A 1 219 ? -11.150 19.115 -8.826 1.00 95.88 219 PRO A N 1
ATOM 1713 C CA . PRO A 1 219 ? -10.184 19.297 -9.901 1.00 95.88 219 PRO A CA 1
ATOM 1714 C C . PRO A 1 219 ? -8.935 20.070 -9.430 1.00 95.88 219 PRO A C 1
ATOM 1716 O O . PRO A 1 219 ? -8.998 20.837 -8.462 1.00 95.88 219 PRO A O 1
ATOM 1719 N N . PRO A 1 220 ? -7.785 19.911 -10.114 1.00 95.06 220 PRO A N 1
ATOM 1720 C CA . PRO A 1 220 ? -6.568 20.656 -9.807 1.00 95.06 220 PRO A CA 1
ATOM 1721 C C . PRO A 1 220 ? -6.790 22.169 -9.889 1.00 95.06 220 PRO A C 1
ATOM 1723 O O . PRO A 1 220 ? -7.376 22.669 -10.847 1.00 95.06 220 PRO A O 1
ATOM 1726 N N . LEU A 1 221 ? -6.267 22.915 -8.915 1.00 92.25 221 LEU A N 1
ATOM 1727 C CA . LEU A 1 221 ? -6.287 24.377 -8.965 1.00 92.25 221 LEU A CA 1
ATOM 1728 C C . LEU A 1 221 ? -5.293 24.880 -10.016 1.00 92.25 221 LEU A C 1
ATOM 1730 O O . LEU A 1 221 ? -4.154 24.404 -10.058 1.00 92.25 221 LEU A O 1
ATOM 1734 N N . GLU A 1 222 ? -5.680 25.888 -10.800 1.00 87.69 222 GLU A N 1
ATOM 1735 C CA . GLU A 1 222 ? -4.738 26.617 -11.651 1.00 87.69 222 GLU A CA 1
ATOM 1736 C C . GLU A 1 222 ? -3.639 27.249 -10.784 1.00 87.69 222 GLU A C 1
ATOM 1738 O O . GLU A 1 222 ? -3.904 27.997 -9.840 1.00 87.69 222 GLU A O 1
ATOM 1743 N N . SER A 1 223 ? -2.383 26.906 -11.070 1.00 78.25 223 SER A N 1
ATOM 1744 C CA . SER A 1 223 ? -1.234 27.326 -10.271 1.00 78.25 223 SER A CA 1
ATOM 1745 C C . SER A 1 223 ? 0.024 27.394 -11.139 1.00 78.25 223 SER A C 1
ATOM 1747 O O . SER A 1 223 ? 0.245 26.497 -11.950 1.00 78.25 223 SER A O 1
ATOM 1749 N N . PRO A 1 224 ? 0.904 28.396 -10.950 1.00 75.56 224 PRO A N 1
ATOM 1750 C CA . PRO A 1 224 ? 2.219 28.429 -11.593 1.00 75.56 224 PRO A CA 1
ATOM 1751 C C . PRO A 1 224 ? 3.224 27.440 -10.965 1.00 75.56 224 PRO A C 1
ATOM 1753 O O . PRO A 1 224 ? 4.376 27.373 -11.400 1.00 75.56 224 PRO A O 1
ATOM 1756 N N . GLN A 1 225 ? 2.838 26.707 -9.913 1.00 75.50 225 GLN A N 1
ATOM 1757 C CA . GLN A 1 225 ? 3.695 25.720 -9.251 1.00 75.50 225 GLN A CA 1
ATOM 1758 C C . GLN A 1 225 ? 3.855 24.462 -10.117 1.00 75.50 225 GLN A C 1
ATOM 1760 O O . GLN A 1 225 ? 2.883 23.932 -10.644 1.00 75.50 225 GLN A O 1
ATOM 1765 N N . ARG A 1 226 ? 5.097 23.974 -10.246 1.00 76.81 226 ARG A N 1
ATOM 1766 C CA . ARG A 1 226 ? 5.441 22.809 -11.087 1.00 76.81 226 ARG A CA 1
ATOM 1767 C C . ARG A 1 226 ? 5.188 21.450 -10.424 1.00 76.81 226 ARG A C 1
ATOM 1769 O O . ARG A 1 226 ? 5.122 20.452 -11.128 1.00 76.81 226 ARG A O 1
ATOM 1776 N N . PHE A 1 227 ? 5.070 21.432 -9.099 1.00 75.00 227 PHE A N 1
ATOM 1777 C CA . PHE A 1 227 ? 4.851 20.251 -8.265 1.00 75.00 227 PHE A CA 1
ATOM 1778 C C . PHE A 1 227 ? 3.859 20.604 -7.154 1.00 75.00 227 PHE A C 1
ATOM 1780 O O . PHE A 1 227 ? 3.759 21.777 -6.777 1.00 75.00 227 PHE A O 1
ATOM 1787 N N . GLY A 1 228 ? 3.136 19.605 -6.649 1.00 85.06 228 GLY A N 1
ATOM 1788 C CA . GLY A 1 228 ? 2.238 19.720 -5.505 1.00 85.06 228 GLY A CA 1
ATOM 1789 C C . GLY A 1 228 ? 1.036 20.647 -5.721 1.00 85.06 228 GLY A C 1
ATOM 1790 O O . GLY A 1 228 ? 1.030 21.804 -5.290 1.00 85.06 228 GLY A O 1
ATOM 1791 N N . ASN A 1 229 ? -0.036 20.141 -6.335 1.00 93.19 229 ASN A N 1
ATOM 1792 C CA . ASN A 1 229 ? -1.278 20.896 -6.477 1.00 93.19 229 ASN A CA 1
ATOM 1793 C C . ASN A 1 229 ? -2.036 20.989 -5.142 1.00 93.19 229 ASN A C 1
ATOM 1795 O O . ASN A 1 229 ? -2.397 19.984 -4.528 1.00 93.19 229 ASN A O 1
ATOM 1799 N N . LYS A 1 230 ? -2.347 22.217 -4.713 1.00 93.81 230 LYS A N 1
ATOM 1800 C CA . LYS A 1 230 ? -3.019 22.484 -3.431 1.00 93.81 230 LYS A CA 1
ATOM 1801 C C . LYS A 1 230 ? -4.437 21.906 -3.330 1.00 93.81 230 LYS A C 1
ATOM 1803 O O . LYS A 1 230 ? -4.893 21.732 -2.204 1.00 93.81 230 LYS A O 1
ATOM 1808 N N . ALA A 1 231 ? -5.094 21.554 -4.441 1.00 96.50 231 ALA A N 1
ATOM 1809 C CA . ALA A 1 231 ? -6.370 20.825 -4.443 1.00 96.50 231 ALA A CA 1
ATOM 1810 C C . ALA A 1 231 ? -6.311 19.522 -3.622 1.00 96.50 231 ALA A C 1
ATOM 1812 O O . ALA A 1 231 ? -7.281 19.158 -2.958 1.00 96.50 231 ALA A O 1
ATOM 1813 N N . PHE A 1 232 ? -5.143 18.870 -3.564 1.00 97.75 232 PHE A N 1
ATOM 1814 C CA . PHE A 1 232 ? -4.934 17.673 -2.750 1.00 97.75 232 PHE A CA 1
ATOM 1815 C C . PHE A 1 232 ? -5.202 17.893 -1.255 1.00 97.75 232 PHE A C 1
ATOM 1817 O O . PHE A 1 232 ? -5.658 16.981 -0.572 1.00 97.75 232 PHE A O 1
ATOM 1824 N N . ARG A 1 233 ? -4.989 19.110 -0.733 1.00 97.06 233 ARG A N 1
ATOM 1825 C CA . ARG A 1 233 ? -5.333 19.449 0.660 1.00 97.06 233 ARG A CA 1
ATOM 1826 C C . ARG A 1 233 ? -6.831 19.362 0.898 1.00 97.06 233 ARG A C 1
ATOM 1828 O O . ARG A 1 233 ? -7.241 18.841 1.924 1.00 97.06 233 ARG A O 1
ATOM 1835 N N . THR A 1 234 ? -7.632 19.821 -0.060 1.00 97.88 234 THR A N 1
ATOM 1836 C CA . THR A 1 234 ? -9.094 19.721 -0.015 1.00 97.88 234 THR A CA 1
ATOM 1837 C C . THR A 1 234 ? -9.550 18.265 -0.115 1.00 97.88 234 THR A C 1
ATOM 1839 O O . THR A 1 234 ? -10.462 17.870 0.606 1.00 97.88 234 THR A O 1
ATOM 1842 N N . TRP A 1 235 ? -8.885 17.446 -0.939 1.00 98.56 235 TRP A N 1
ATOM 1843 C CA . TRP A 1 235 ? -9.163 16.007 -1.028 1.00 98.56 235 TRP A CA 1
ATOM 1844 C C . TRP A 1 235 ? -8.842 15.274 0.289 1.00 98.56 235 TRP A C 1
ATOM 1846 O O . TRP A 1 235 ? -9.702 14.575 0.823 1.00 98.56 235 TRP A O 1
ATOM 1856 N N . ILE A 1 236 ? -7.658 15.505 0.873 1.00 98.44 236 ILE A N 1
ATOM 1857 C CA . ILE A 1 236 ? -7.261 14.935 2.175 1.00 98.44 236 ILE A CA 1
ATOM 1858 C C . ILE A 1 236 ? -8.189 15.417 3.297 1.00 98.44 236 ILE A C 1
ATOM 1860 O O . ILE A 1 236 ? -8.685 14.597 4.060 1.00 98.44 236 ILE A O 1
ATOM 1864 N N . GLN A 1 237 ? -8.517 16.710 3.352 1.00 98.31 237 GLN A N 1
ATOM 1865 C CA . GLN A 1 237 ? -9.450 17.247 4.346 1.00 98.31 237 GLN A CA 1
ATOM 1866 C C . GLN A 1 237 ? -10.848 16.615 4.220 1.00 98.31 237 GLN A C 1
ATOM 1868 O O . GLN A 1 237 ? -11.504 16.359 5.232 1.00 98.31 237 GLN A O 1
AT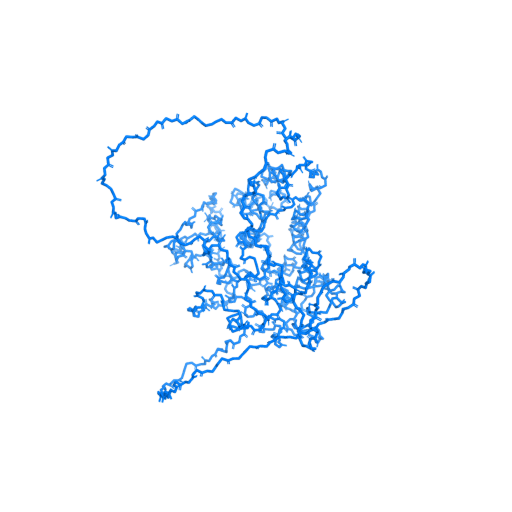OM 1873 N N . ARG A 1 238 ? -11.318 16.326 2.996 1.00 98.62 238 ARG A N 1
ATOM 1874 C CA . ARG A 1 238 ? -12.583 15.607 2.773 1.00 98.62 238 ARG A CA 1
ATOM 1875 C C . ARG A 1 238 ? -12.503 14.171 3.290 1.00 98.62 238 ARG A C 1
ATOM 1877 O O . ARG A 1 238 ? -13.447 13.743 3.949 1.00 98.62 238 ARG A O 1
ATOM 1884 N N . LEU A 1 239 ? -11.391 13.466 3.069 1.00 98.56 239 LEU A N 1
ATOM 1885 C CA . LEU A 1 239 ? -11.134 12.145 3.656 1.00 98.56 239 LEU A CA 1
ATOM 1886 C C . LEU A 1 239 ? -11.139 12.193 5.187 1.00 98.56 239 LEU A C 1
ATOM 1888 O O . LEU A 1 239 ? -11.909 11.461 5.800 1.00 98.56 239 LEU A O 1
ATOM 1892 N N . GLU A 1 240 ? -10.368 13.087 5.801 1.00 98.06 240 GLU A N 1
ATOM 1893 C CA . GLU A 1 240 ? -10.301 13.256 7.260 1.00 98.06 240 GLU A CA 1
ATOM 1894 C C . GLU A 1 240 ? -11.676 13.563 7.873 1.00 98.06 240 GLU A C 1
ATOM 1896 O O . GLU A 1 240 ? -12.062 12.942 8.859 1.00 98.06 240 GLU A O 1
ATOM 1901 N N . THR A 1 241 ? -12.457 14.453 7.250 1.00 98.31 241 THR A N 1
ATOM 1902 C CA . THR A 1 241 ? -13.797 14.851 7.733 1.00 98.31 241 THR A CA 1
ATOM 1903 C C . THR A 1 241 ? -14.836 13.727 7.619 1.00 98.31 241 THR A C 1
ATOM 1905 O O . THR A 1 241 ? -15.807 13.711 8.368 1.00 98.31 241 THR A O 1
ATOM 1908 N N . ASN A 1 242 ? -14.665 12.788 6.682 1.00 98.50 242 ASN A N 1
ATOM 1909 C CA . ASN A 1 242 ? -15.631 11.711 6.425 1.00 98.50 242 ASN A CA 1
ATOM 1910 C C . ASN A 1 242 ? -15.168 10.335 6.940 1.00 98.50 242 ASN A C 1
ATOM 1912 O O . ASN A 1 242 ? -15.944 9.382 6.866 1.00 98.50 242 ASN A O 1
ATOM 1916 N N . ALA A 1 243 ? -13.943 10.211 7.463 1.00 98.00 243 ALA A N 1
ATOM 1917 C CA . ALA A 1 243 ? -13.316 8.932 7.807 1.00 98.00 243 ALA A CA 1
ATOM 1918 C C . ALA A 1 243 ? -14.163 8.068 8.757 1.00 98.00 243 ALA A C 1
ATOM 1920 O O . ALA A 1 243 ? -14.306 6.871 8.524 1.00 98.00 243 ALA A O 1
ATOM 1921 N N . GLU A 1 244 ? -14.776 8.671 9.780 1.00 97.81 244 GLU A N 1
ATOM 1922 C CA . GLU A 1 244 ? -15.658 7.972 10.726 1.00 97.81 244 GLU A CA 1
ATOM 1923 C C . GLU A 1 244 ? -16.875 7.341 10.027 1.00 97.81 244 GLU A C 1
ATOM 1925 O O . GLU A 1 244 ? -17.170 6.165 10.224 1.00 97.81 244 GLU A O 1
ATOM 1930 N N . SER A 1 245 ? -17.536 8.094 9.142 1.00 98.00 245 SER A N 1
ATOM 1931 C CA . SER A 1 245 ? -18.696 7.626 8.369 1.00 98.00 245 SER A CA 1
ATOM 1932 C C . SER A 1 245 ? -18.323 6.495 7.402 1.00 98.00 245 SER A C 1
ATOM 1934 O O . SER A 1 245 ? -19.016 5.481 7.327 1.00 98.00 245 SER A O 1
ATOM 1936 N N . LEU A 1 246 ? -17.182 6.626 6.712 1.00 98.31 246 LEU A N 1
ATOM 1937 C CA . LEU A 1 246 ? -16.662 5.595 5.806 1.00 98.31 246 LEU A CA 1
ATOM 1938 C C . LEU A 1 246 ? -16.343 4.285 6.547 1.00 98.31 246 LEU A C 1
ATOM 1940 O O . LEU A 1 246 ? -16.648 3.205 6.044 1.00 98.31 246 LEU A O 1
ATOM 1944 N N . LEU A 1 247 ? -15.763 4.372 7.748 1.00 97.81 247 LEU A N 1
ATOM 1945 C CA . LEU A 1 247 ? -15.441 3.208 8.577 1.00 97.81 247 LEU A CA 1
ATOM 1946 C C . LEU A 1 247 ? -16.696 2.552 9.157 1.00 97.81 247 LEU A C 1
ATOM 1948 O O . LEU A 1 247 ? -16.837 1.335 9.058 1.00 97.81 247 LEU A O 1
ATOM 1952 N N . ASN A 1 248 ? -17.636 3.335 9.690 1.00 96.56 248 ASN A N 1
ATOM 1953 C CA . ASN A 1 248 ? -18.887 2.809 10.242 1.00 96.56 248 ASN A CA 1
ATOM 1954 C C . ASN A 1 248 ? -19.774 2.142 9.169 1.00 96.56 248 ASN A C 1
ATOM 1956 O O . ASN A 1 248 ? -20.553 1.255 9.496 1.00 96.56 248 ASN A O 1
ATOM 1960 N N . ALA A 1 249 ? -19.625 2.500 7.886 1.00 97.19 249 ALA A N 1
ATOM 1961 C CA . ALA A 1 249 ? -20.282 1.806 6.772 1.00 97.19 249 ALA A CA 1
ATOM 1962 C C . ALA A 1 249 ? -19.666 0.426 6.438 1.00 97.19 249 ALA A C 1
ATOM 1964 O O . ALA A 1 249 ? -20.340 -0.428 5.854 1.00 97.19 249 ALA A O 1
ATOM 1965 N N . ILE A 1 250 ? -18.394 0.199 6.794 1.00 97.50 250 ILE A N 1
ATOM 1966 C CA . ILE A 1 250 ? -17.682 -1.077 6.605 1.00 97.50 250 ILE A CA 1
ATOM 1967 C C . ILE A 1 250 ? -17.853 -1.986 7.830 1.00 97.50 250 ILE A C 1
ATOM 1969 O O . ILE A 1 250 ? -18.097 -3.183 7.677 1.00 97.50 250 ILE A O 1
ATOM 1973 N N . LEU A 1 251 ? -17.717 -1.429 9.035 1.00 96.25 251 LEU A N 1
ATOM 1974 C CA . LEU A 1 251 ? -17.715 -2.178 10.291 1.00 96.25 251 LEU A CA 1
ATOM 1975 C C . LEU A 1 251 ? -19.126 -2.625 10.714 1.00 96.25 251 LEU A C 1
ATOM 1977 O O . LEU A 1 251 ? -20.061 -1.825 10.661 1.00 96.25 251 LEU A O 1
ATOM 1981 N N . PRO A 1 252 ? -19.291 -3.851 11.244 1.00 94.12 252 PRO A N 1
ATOM 1982 C CA . PRO A 1 252 ? -20.492 -4.202 11.996 1.00 94.12 252 PRO A CA 1
ATOM 1983 C C . PRO A 1 252 ? -20.559 -3.398 13.306 1.00 94.12 252 PRO A C 1
ATOM 1985 O O . PRO A 1 252 ? -19.523 -3.055 13.881 1.00 94.12 252 PRO A O 1
ATOM 1988 N N . ASP A 1 253 ? -21.767 -3.161 13.825 1.00 92.38 253 ASP A N 1
ATOM 1989 C CA . ASP A 1 253 ? -22.003 -2.360 15.042 1.00 92.38 253 ASP A CA 1
ATOM 1990 C C . ASP A 1 253 ? -21.164 -2.824 16.248 1.00 92.38 253 ASP A C 1
ATOM 1992 O O . ASP A 1 253 ? -20.652 -2.015 17.019 1.00 92.38 253 ASP A O 1
ATOM 1996 N N . THR A 1 254 ? -20.930 -4.135 16.369 1.00 90.81 254 THR A N 1
ATOM 1997 C CA . THR A 1 254 ? -20.100 -4.752 17.420 1.00 90.81 254 THR A CA 1
ATOM 1998 C C . THR A 1 254 ? -18.612 -4.386 17.357 1.00 90.81 254 THR A C 1
ATOM 2000 O O . THR A 1 254 ? -17.887 -4.637 18.319 1.00 90.81 254 THR A O 1
ATOM 2003 N N . ARG A 1 255 ? -18.133 -3.818 16.243 1.00 92.38 255 ARG A N 1
ATOM 2004 C CA . ARG A 1 255 ? -16.732 -3.414 16.027 1.00 92.38 255 ARG A CA 1
ATOM 2005 C C . ARG A 1 255 ? -16.554 -1.906 15.802 1.00 92.38 255 ARG A C 1
ATOM 2007 O O . ARG A 1 255 ? -15.417 -1.445 15.819 1.00 92.38 255 ARG A O 1
ATOM 2014 N N . GLN A 1 256 ? -17.632 -1.123 15.688 1.00 93.94 256 GLN A N 1
ATOM 2015 C CA . GLN A 1 256 ? -17.571 0.350 15.626 1.00 93.94 256 GLN A CA 1
ATOM 2016 C C . GLN A 1 256 ? -16.834 1.031 16.805 1.00 93.94 256 GLN A C 1
ATOM 2018 O O . GLN A 1 256 ? -16.232 2.080 16.574 1.00 93.94 256 GLN A O 1
ATOM 2023 N N . PRO A 1 257 ? -16.743 0.466 18.032 1.00 93.56 257 PRO A N 1
ATOM 2024 C CA . PRO A 1 257 ? -15.860 1.013 19.070 1.00 93.56 257 PRO A CA 1
ATOM 2025 C C . PRO A 1 257 ? -14.373 1.105 18.673 1.00 93.56 257 PRO A C 1
ATOM 2027 O O . PRO A 1 257 ? -13.635 1.878 19.279 1.00 93.56 257 PRO A O 1
ATOM 2030 N N . ALA A 1 258 ? -13.931 0.368 17.645 1.00 94.81 258 ALA A N 1
ATOM 2031 C CA . ALA A 1 258 ? -12.581 0.463 17.090 1.00 94.81 258 ALA A CA 1
ATOM 2032 C C . ALA A 1 258 ? -12.392 1.631 16.101 1.00 94.81 258 ALA A C 1
ATOM 2034 O O . ALA A 1 258 ? -11.255 1.944 15.749 1.00 94.81 258 ALA A O 1
ATOM 2035 N N . THR A 1 259 ? -13.458 2.303 15.647 1.00 96.50 259 THR A N 1
ATOM 2036 C CA . THR A 1 259 ? -13.383 3.377 14.637 1.00 96.50 259 THR A CA 1
ATOM 2037 C C . THR A 1 259 ? -12.367 4.482 14.976 1.00 96.50 259 THR A C 1
ATOM 2039 O O . THR A 1 259 ? -11.556 4.793 14.099 1.00 96.50 259 THR A O 1
ATOM 2042 N N . PRO A 1 260 ? -12.288 5.024 16.214 1.00 96.19 260 PRO A N 1
ATOM 2043 C CA . PRO A 1 260 ? -11.275 6.025 16.577 1.00 96.19 260 PRO A CA 1
ATOM 2044 C C . PRO A 1 260 ? -9.832 5.533 16.415 1.00 96.19 260 PRO A C 1
ATOM 2046 O O . PRO A 1 260 ? -8.922 6.337 16.210 1.00 96.19 260 PRO A O 1
ATOM 2049 N N . GLU A 1 261 ? -9.620 4.217 16.492 1.00 97.06 261 GLU A N 1
ATOM 2050 C CA . GLU A 1 261 ? -8.318 3.597 16.285 1.00 97.06 261 GLU A CA 1
ATOM 2051 C C . GLU A 1 261 ? -8.006 3.340 14.802 1.00 97.06 261 GLU A C 1
ATOM 2053 O O . GLU A 1 261 ? -6.855 3.454 14.384 1.00 97.06 261 GLU A O 1
ATOM 2058 N N . LEU A 1 262 ? -9.017 3.064 13.976 1.00 98.06 262 LEU A N 1
ATOM 2059 C CA . LEU A 1 262 ? -8.835 2.829 12.540 1.00 98.06 262 LEU A CA 1
ATOM 2060 C C . LEU A 1 262 ? -8.632 4.116 11.724 1.00 98.06 262 LEU A C 1
ATOM 2062 O O . LEU A 1 262 ? -7.940 4.070 10.702 1.00 98.06 262 LEU A O 1
ATOM 2066 N N . ILE A 1 263 ? -9.200 5.250 12.162 1.00 98.12 263 ILE A N 1
ATOM 2067 C CA . ILE A 1 263 ? -9.144 6.535 11.437 1.00 98.12 263 ILE A CA 1
ATOM 2068 C C . ILE A 1 263 ? -7.706 6.923 11.040 1.00 98.12 263 ILE A C 1
ATOM 2070 O O . ILE A 1 263 ? -7.494 7.142 9.845 1.00 98.12 263 ILE A O 1
ATOM 2074 N N . PRO A 1 264 ? -6.700 6.973 11.944 1.00 98.06 264 PRO A N 1
ATOM 2075 C CA . PRO A 1 264 ? -5.367 7.462 11.581 1.00 98.06 264 PRO A CA 1
ATOM 2076 C C . PRO A 1 264 ? -4.631 6.602 10.550 1.00 98.06 264 PRO A C 1
ATOM 2078 O O . PRO A 1 264 ? -3.829 7.140 9.787 1.00 98.06 264 PRO A O 1
ATOM 2081 N N . TYR A 1 265 ? -4.898 5.293 10.495 1.00 98.44 265 TYR A N 1
ATOM 2082 C CA . TYR A 1 265 ? -4.320 4.414 9.474 1.00 98.44 265 TYR A CA 1
ATOM 2083 C C . TYR A 1 265 ? -4.951 4.678 8.099 1.00 98.44 265 TYR A C 1
ATOM 2085 O O . TYR A 1 265 ? -4.228 4.827 7.113 1.00 98.44 265 TYR A O 1
ATOM 2093 N N . LEU A 1 266 ? -6.283 4.815 8.039 1.00 98.44 266 LEU A N 1
ATOM 2094 C CA . LEU A 1 266 ? -7.012 5.096 6.797 1.00 98.44 266 LEU A CA 1
ATOM 2095 C C . LEU A 1 266 ? -6.700 6.493 6.237 1.00 98.44 266 LEU A C 1
ATOM 2097 O O . LEU A 1 266 ? -6.454 6.628 5.040 1.00 98.44 266 LEU A O 1
ATOM 2101 N N . THR A 1 267 ? -6.682 7.538 7.068 1.00 98.06 267 THR A N 1
ATOM 2102 C CA . THR A 1 267 ? -6.401 8.908 6.596 1.00 98.06 267 THR A CA 1
ATOM 2103 C C . THR A 1 267 ? -4.946 9.073 6.160 1.00 98.06 267 THR A C 1
ATOM 2105 O O . THR A 1 267 ? -4.676 9.742 5.163 1.00 98.06 267 THR A O 1
ATOM 2108 N N . SER A 1 268 ? -4.011 8.384 6.823 1.00 97.19 268 SER A N 1
ATOM 2109 C CA . SER A 1 268 ? -2.593 8.363 6.435 1.00 97.19 268 SER A CA 1
ATOM 2110 C C . SER A 1 268 ? -2.305 7.513 5.191 1.00 97.19 268 SER A C 1
ATOM 2112 O O . SER A 1 268 ? -1.191 7.569 4.677 1.00 97.19 268 SER A O 1
ATOM 2114 N N . ALA A 1 269 ? -3.259 6.737 4.672 1.00 98.44 269 ALA A N 1
ATOM 2115 C CA . ALA A 1 269 ? -3.024 5.796 3.574 1.00 98.44 269 ALA A CA 1
ATOM 2116 C C . ALA A 1 269 ? -2.817 6.440 2.188 1.00 98.44 269 ALA A C 1
ATOM 2118 O O . ALA A 1 269 ? -2.307 5.781 1.284 1.00 98.44 269 ALA A O 1
ATOM 2119 N N . PHE A 1 270 ? -3.212 7.701 1.985 1.00 98.50 270 PHE A N 1
ATOM 2120 C CA . PHE A 1 270 ? -3.331 8.303 0.644 1.00 98.50 270 PHE A CA 1
ATOM 2121 C C . PHE A 1 270 ? -2.337 9.440 0.352 1.00 98.50 270 PHE A C 1
ATOM 2123 O O . PHE A 1 270 ? -2.407 10.057 -0.709 1.00 98.50 270 PHE A O 1
ATOM 2130 N N . GLY A 1 271 ? -1.385 9.690 1.254 1.00 97.25 271 GLY A N 1
ATOM 2131 C CA . GLY A 1 271 ? -0.403 10.779 1.172 1.00 97.25 271 GLY A CA 1
ATOM 2132 C C . GLY A 1 271 ? -0.577 11.793 2.306 1.00 97.25 271 GLY A C 1
ATOM 2133 O O . GLY A 1 271 ? -1.336 11.558 3.245 1.00 97.25 271 GLY A O 1
ATOM 2134 N N . HIS A 1 272 ? 0.132 12.921 2.251 1.00 96.50 272 HIS A N 1
ATOM 2135 C CA . HIS A 1 272 ? 0.092 13.940 3.309 1.00 96.50 272 HIS A CA 1
ATOM 2136 C C . HIS A 1 272 ? -0.233 15.335 2.761 1.00 96.50 272 HIS A C 1
ATOM 2138 O O . HIS A 1 272 ? 0.596 15.973 2.110 1.00 96.50 272 HIS A O 1
ATOM 2144 N N . GLY A 1 273 ? -1.425 15.858 3.074 1.00 94.75 273 GLY A N 1
ATOM 2145 C CA . GLY A 1 273 ? -1.964 17.085 2.468 1.00 94.75 273 GLY A CA 1
ATOM 2146 C C . GLY A 1 273 ? -1.051 18.318 2.559 1.00 94.75 273 GLY A C 1
ATOM 2147 O O . GLY A 1 273 ? -0.915 19.070 1.594 1.00 94.75 273 GLY A O 1
ATOM 2148 N N . THR A 1 274 ? -0.367 18.539 3.685 1.00 92.88 274 THR A N 1
ATOM 2149 C CA . THR A 1 274 ? 0.505 19.721 3.837 1.00 92.88 274 THR A CA 1
ATOM 2150 C C . THR A 1 274 ? 1.750 19.652 2.955 1.00 92.88 274 THR A C 1
ATOM 2152 O O . THR A 1 274 ? 2.112 20.668 2.360 1.00 92.88 274 THR A O 1
ATOM 2155 N N . ARG A 1 275 ? 2.381 18.475 2.845 1.00 93.50 275 ARG A N 1
ATOM 2156 C CA . ARG A 1 275 ? 3.591 18.272 2.021 1.00 93.50 275 ARG A CA 1
ATOM 2157 C C . ARG A 1 275 ? 3.259 17.998 0.553 1.00 93.50 275 ARG A C 1
ATOM 2159 O O . ARG A 1 275 ? 4.076 18.299 -0.297 1.00 93.50 275 ARG A O 1
ATOM 2166 N N . ILE A 1 276 ? 2.044 17.519 0.272 1.00 95.69 276 ILE A N 1
ATOM 2167 C CA . ILE A 1 276 ? 1.573 17.117 -1.060 1.00 95.69 276 ILE A CA 1
ATOM 2168 C C . ILE A 1 276 ? 2.467 15.995 -1.624 1.00 95.69 276 ILE A C 1
ATOM 2170 O O . ILE A 1 276 ? 2.862 15.994 -2.786 1.00 95.69 276 ILE A O 1
ATOM 2174 N N . ASP A 1 277 ? 2.784 15.028 -0.757 1.00 96.06 277 ASP A N 1
ATOM 2175 C CA . ASP A 1 277 ? 3.638 13.881 -1.055 1.00 96.06 277 ASP A CA 1
ATOM 2176 C C . ASP A 1 277 ? 2.942 12.536 -0.777 1.00 96.06 277 ASP A C 1
ATOM 2178 O O . ASP A 1 277 ? 1.946 12.458 -0.048 1.00 96.06 277 ASP A O 1
ATOM 2182 N N . TYR A 1 278 ? 3.455 11.476 -1.405 1.00 97.62 278 TYR A N 1
ATOM 2183 C CA . TYR A 1 278 ? 3.044 10.081 -1.214 1.00 97.62 278 TYR A CA 1
ATOM 2184 C C . TYR A 1 278 ? 4.266 9.155 -1.336 1.00 97.62 278 TYR A C 1
ATOM 2186 O O . TYR A 1 278 ? 5.167 9.421 -2.125 1.00 97.62 278 TYR A O 1
ATOM 2194 N N . GLY A 1 279 ? 4.290 8.037 -0.607 1.00 96.44 279 GLY A N 1
ATOM 2195 C CA . GLY A 1 279 ? 5.365 7.041 -0.671 1.00 96.44 279 GLY A CA 1
ATOM 2196 C C . GLY A 1 279 ? 5.050 5.787 0.147 1.00 96.44 279 GLY A C 1
ATOM 2197 O O . GLY A 1 279 ? 3.950 5.648 0.684 1.00 96.44 279 GLY A O 1
ATOM 2198 N N . SER A 1 280 ? 6.031 4.898 0.305 1.00 95.94 280 SER A N 1
ATOM 2199 C CA . SER A 1 280 ? 5.850 3.564 0.907 1.00 95.94 280 SER A CA 1
ATOM 2200 C C . SER A 1 280 ? 5.364 3.564 2.366 1.00 95.94 280 SER A C 1
ATOM 2202 O O . SER A 1 280 ? 4.755 2.593 2.803 1.00 95.94 280 SER A O 1
ATOM 2204 N N . GLY A 1 281 ? 5.552 4.653 3.122 1.00 96.94 281 GLY A N 1
ATOM 2205 C CA . GLY A 1 281 ? 4.962 4.812 4.463 1.00 96.94 281 GLY A CA 1
ATOM 2206 C C . GLY A 1 281 ? 3.436 5.012 4.447 1.00 96.94 281 GLY A C 1
ATOM 2207 O O . GLY A 1 281 ? 2.741 4.616 5.385 1.00 96.94 281 GLY A O 1
ATOM 2208 N N . HIS A 1 282 ? 2.897 5.571 3.360 1.00 98.31 282 HIS A N 1
ATOM 2209 C CA . HIS A 1 282 ? 1.456 5.695 3.129 1.00 98.31 282 HIS A CA 1
ATOM 2210 C C . HIS A 1 282 ? 0.870 4.357 2.640 1.00 98.31 282 HIS A C 1
ATOM 2212 O O . HIS A 1 282 ? -0.146 3.910 3.169 1.00 98.31 282 HIS A O 1
ATOM 2218 N N . GLU A 1 283 ? 1.583 3.649 1.754 1.00 98.50 283 GLU A N 1
ATOM 2219 C CA . GLU A 1 283 ? 1.273 2.259 1.367 1.00 98.50 283 GLU A CA 1
ATOM 2220 C C . GLU A 1 283 ? 1.216 1.328 2.597 1.00 98.50 283 GLU A C 1
ATOM 2222 O O . GLU A 1 283 ? 0.246 0.593 2.791 1.00 98.50 283 GLU A O 1
ATOM 2227 N N . LEU A 1 284 ? 2.214 1.418 3.485 1.00 98.31 284 LEU A N 1
ATOM 2228 C CA . LEU A 1 284 ? 2.254 0.700 4.763 1.00 98.31 284 LEU A CA 1
ATOM 2229 C C . LEU A 1 284 ? 1.060 1.049 5.664 1.00 98.31 284 LEU A C 1
ATOM 2231 O O . LEU A 1 284 ? 0.526 0.162 6.323 1.00 98.31 284 LEU A O 1
ATOM 2235 N N . SER A 1 285 ? 0.614 2.309 5.678 1.00 98.44 285 SER A N 1
ATOM 2236 C CA . SER A 1 285 ? -0.543 2.741 6.478 1.00 98.44 285 SER A CA 1
ATOM 2237 C C . SER A 1 285 ? -1.858 2.137 5.966 1.00 98.44 285 SER A C 1
ATOM 2239 O O . SER A 1 285 ? -2.684 1.712 6.774 1.00 98.44 285 SER A O 1
ATOM 2241 N N . PHE A 1 286 ? -2.028 1.997 4.644 1.00 98.81 286 PHE A N 1
ATOM 2242 C CA . PHE A 1 286 ? -3.173 1.282 4.061 1.00 98.81 286 PHE A CA 1
ATOM 2243 C C . PHE A 1 286 ? -3.203 -0.194 4.480 1.00 98.81 286 PHE A C 1
ATOM 2245 O O . PHE A 1 286 ? -4.252 -0.742 4.816 1.00 98.81 286 PHE A O 1
ATOM 2252 N N . VAL A 1 287 ? -2.040 -0.845 4.496 1.00 98.62 287 VAL A N 1
ATOM 2253 C CA . VAL A 1 287 ? -1.936 -2.266 4.852 1.00 98.62 287 VAL A CA 1
ATOM 2254 C C . VAL A 1 287 ? -2.007 -2.487 6.364 1.00 98.62 287 VAL A C 1
ATOM 2256 O O . VAL A 1 287 ? -2.563 -3.494 6.793 1.00 98.62 287 VAL A O 1
ATOM 2259 N N . ALA A 1 288 ? -1.569 -1.524 7.178 1.00 98.44 288 ALA A N 1
ATOM 2260 C CA . ALA A 1 288 ? -1.838 -1.497 8.615 1.00 98.44 288 ALA A CA 1
ATOM 2261 C C . ALA A 1 288 ? -3.343 -1.388 8.909 1.00 98.44 288 ALA A C 1
ATOM 2263 O O . ALA A 1 288 ? -3.847 -2.122 9.754 1.00 98.44 288 ALA A O 1
ATOM 2264 N N . TRP A 1 289 ? -4.084 -0.561 8.163 1.00 98.62 289 TRP A N 1
ATOM 2265 C CA . TRP A 1 289 ? -5.546 -0.507 8.262 1.00 98.62 289 TRP A CA 1
ATOM 2266 C C . TRP A 1 289 ? -6.204 -1.858 7.921 1.00 98.62 289 TRP A C 1
ATOM 2268 O O . TRP A 1 289 ? -7.029 -2.344 8.695 1.00 98.62 289 TRP A O 1
ATOM 2278 N N . LEU A 1 290 ? -5.790 -2.514 6.828 1.00 98.56 290 LEU A N 1
ATOM 2279 C CA . LEU A 1 290 ? -6.266 -3.863 6.479 1.00 98.56 290 LEU A CA 1
ATOM 2280 C C . LEU A 1 290 ? -5.903 -4.915 7.545 1.00 98.56 290 LEU A C 1
ATOM 2282 O O . LEU A 1 290 ? -6.739 -5.752 7.878 1.00 98.56 290 LEU A O 1
ATOM 2286 N N . CYS A 1 291 ? -4.699 -4.843 8.120 1.00 97.25 291 CYS A N 1
ATOM 2287 C CA . CYS A 1 291 ? -4.269 -5.704 9.224 1.00 97.25 291 CYS A CA 1
ATOM 2288 C C . CYS A 1 291 ? -5.163 -5.518 10.458 1.00 97.25 291 CYS A C 1
ATOM 2290 O O . CYS A 1 291 ? -5.531 -6.490 11.111 1.00 97.25 291 CYS A O 1
ATOM 2292 N N . CYS A 1 292 ? -5.558 -4.283 10.773 1.00 96.56 292 CYS A N 1
ATOM 2293 C CA . CYS A 1 292 ? -6.483 -4.009 11.869 1.00 96.56 292 CYS A CA 1
ATOM 2294 C C . CYS A 1 292 ? -7.887 -4.588 11.615 1.00 96.56 292 CYS A C 1
ATOM 2296 O O . CYS A 1 292 ? -8.511 -5.065 12.560 1.00 96.56 292 CYS A O 1
ATOM 2298 N N . LEU A 1 293 ? -8.378 -4.614 10.367 1.00 96.88 293 LEU A N 1
ATOM 2299 C CA . LEU A 1 293 ? -9.644 -5.287 10.032 1.00 96.88 293 LEU A CA 1
ATOM 2300 C C . LEU A 1 293 ? -9.567 -6.814 10.202 1.00 96.88 293 LEU A C 1
ATOM 2302 O O . LEU A 1 293 ? -10.549 -7.418 10.632 1.00 96.88 293 LEU A O 1
ATOM 2306 N N . ASP A 1 294 ? -8.424 -7.435 9.894 1.00 94.88 294 ASP A N 1
ATOM 2307 C CA . ASP A 1 294 ? -8.192 -8.874 10.113 1.00 94.88 294 ASP A CA 1
ATOM 2308 C C . ASP A 1 294 ? -8.111 -9.216 11.608 1.00 94.88 294 ASP A C 1
ATOM 2310 O O . ASP A 1 294 ? -8.760 -10.155 12.069 1.00 94.88 294 ASP A O 1
ATOM 2314 N N . LEU A 1 295 ? -7.406 -8.393 12.393 1.00 92.81 295 LEU A N 1
ATOM 2315 C CA . LEU A 1 295 ? -7.342 -8.515 13.856 1.00 92.81 295 LEU A CA 1
ATOM 2316 C C . LEU A 1 295 ? -8.720 -8.360 14.523 1.00 92.81 295 LEU A C 1
ATOM 2318 O O . LEU A 1 295 ? -8.989 -9.009 15.529 1.00 92.81 295 LEU A O 1
ATOM 2322 N N . LEU A 1 296 ? -9.605 -7.532 13.957 1.00 93.31 296 LEU A N 1
ATOM 2323 C CA . LEU A 1 296 ? -11.003 -7.382 14.384 1.00 93.31 296 LEU A CA 1
ATOM 2324 C C . LEU A 1 296 ? -11.930 -8.499 13.862 1.00 93.31 296 LEU A C 1
ATOM 2326 O O . LEU A 1 296 ? -13.122 -8.494 14.186 1.00 93.31 296 LEU A O 1
ATOM 2330 N N . GLU A 1 297 ? -11.419 -9.439 13.064 1.00 93.06 297 GLU A N 1
ATOM 2331 C CA . GLU A 1 297 ? -12.182 -10.495 12.376 1.00 93.06 297 GLU A CA 1
ATOM 2332 C C . GLU A 1 297 ? -13.312 -9.946 11.478 1.00 93.06 297 GLU A C 1
ATOM 2334 O O . GLU A 1 297 ? -14.336 -10.593 11.267 1.00 93.06 297 GLU A O 1
ATOM 2339 N N . VAL A 1 298 ? -13.137 -8.724 10.961 1.00 94.75 298 VAL A N 1
ATOM 2340 C CA . VAL A 1 298 ? -14.071 -8.051 10.036 1.00 94.75 298 VAL A CA 1
ATOM 2341 C C . VAL A 1 298 ? -13.845 -8.515 8.593 1.00 94.75 298 VAL A C 1
ATOM 2343 O O . VAL A 1 298 ? -14.791 -8.587 7.806 1.00 94.75 298 VAL A O 1
ATOM 2346 N N . VAL A 1 299 ? -12.599 -8.869 8.271 1.00 95.44 299 VAL A N 1
ATOM 2347 C CA . VAL A 1 299 ? -12.211 -9.673 7.103 1.00 95.44 299 VAL A CA 1
ATOM 2348 C C . VAL A 1 299 ? -11.678 -11.019 7.593 1.00 95.44 299 VAL A C 1
ATOM 2350 O O . VAL A 1 299 ? -11.174 -11.120 8.714 1.00 95.44 299 VAL A O 1
ATOM 2353 N N . VAL A 1 300 ? -11.804 -12.060 6.773 1.00 94.25 300 VAL A N 1
ATOM 2354 C CA . VAL A 1 300 ? -11.430 -13.441 7.132 1.00 94.25 300 VAL A CA 1
ATOM 2355 C C . VAL A 1 300 ? -10.464 -14.051 6.104 1.00 94.25 300 VAL A C 1
ATOM 2357 O O . VAL A 1 300 ? -10.293 -13.481 5.026 1.00 94.25 300 VAL A O 1
ATOM 2360 N N . PRO A 1 301 ? -9.832 -15.215 6.370 1.00 94.38 301 PRO A N 1
ATOM 2361 C CA . PRO A 1 301 ? -8.863 -15.803 5.442 1.00 94.38 301 PRO A CA 1
ATOM 2362 C C . PRO A 1 301 ? -9.341 -16.024 4.000 1.00 94.38 301 PRO A C 1
ATOM 2364 O O . PRO A 1 301 ? -8.541 -15.908 3.070 1.00 94.38 301 PRO A O 1
ATOM 2367 N N . ASP A 1 302 ? -10.638 -16.262 3.796 1.00 96.44 302 ASP A N 1
ATOM 2368 C CA . ASP A 1 302 ? -11.234 -16.392 2.461 1.00 96.44 302 ASP A CA 1
ATOM 2369 C C . ASP A 1 302 ? -11.176 -15.077 1.653 1.00 96.44 302 ASP A C 1
ATOM 2371 O O . ASP A 1 302 ? -11.114 -15.107 0.421 1.00 96.44 302 ASP A O 1
ATOM 2375 N N . ASP A 1 303 ? -11.130 -13.921 2.326 1.00 97.75 303 ASP A N 1
ATOM 2376 C CA . ASP A 1 303 ? -11.014 -12.600 1.701 1.00 97.75 303 ASP A CA 1
ATOM 2377 C C . ASP A 1 303 ? -9.580 -12.265 1.269 1.00 97.75 303 ASP A C 1
ATOM 2379 O O . ASP A 1 303 ? -9.397 -11.396 0.417 1.00 97.75 303 ASP A O 1
ATOM 2383 N N . TYR A 1 304 ? -8.544 -12.913 1.818 1.00 98.06 304 TYR A N 1
ATOM 2384 C CA . TYR A 1 304 ? -7.143 -12.477 1.663 1.00 98.06 304 TYR A CA 1
ATOM 2385 C C . TYR A 1 304 ? -6.692 -12.351 0.200 1.00 98.06 304 TYR A C 1
ATOM 2387 O O . TYR A 1 304 ? -5.977 -11.412 -0.158 1.00 98.06 304 TYR A O 1
ATOM 2395 N N . GLN A 1 305 ? -7.157 -13.243 -0.681 1.00 98.50 305 GLN A N 1
ATOM 2396 C CA . GLN A 1 305 ? -6.903 -13.116 -2.119 1.00 98.50 305 GLN A CA 1
ATOM 2397 C C . GLN A 1 305 ? -7.546 -11.844 -2.691 1.00 98.50 305 GLN A C 1
ATOM 2399 O O . GLN A 1 305 ? -6.920 -11.161 -3.502 1.00 98.50 305 GLN A O 1
ATOM 2404 N N . ALA A 1 306 ? -8.771 -11.505 -2.287 1.00 98.69 306 ALA A N 1
ATOM 2405 C CA . ALA A 1 306 ? -9.484 -10.313 -2.740 1.00 98.69 306 ALA A CA 1
ATOM 2406 C C . ALA A 1 306 ? -8.909 -9.018 -2.145 1.00 98.69 306 ALA A C 1
ATOM 2408 O O . ALA A 1 306 ? -8.853 -8.008 -2.851 1.00 98.69 306 ALA A O 1
ATOM 2409 N N . LEU A 1 307 ? -8.402 -9.051 -0.906 1.00 98.81 307 LEU A N 1
ATOM 2410 C CA . LEU A 1 307 ? -7.711 -7.911 -0.291 1.00 98.81 307 LEU A CA 1
ATOM 2411 C C . LEU A 1 307 ? -6.523 -7.441 -1.140 1.00 98.81 307 LEU A C 1
ATOM 2413 O O . LEU A 1 307 ? -6.315 -6.242 -1.300 1.00 98.81 307 LEU A O 1
ATOM 2417 N N . VAL A 1 308 ? -5.792 -8.365 -1.766 1.00 98.81 308 VAL A N 1
ATOM 2418 C CA . VAL A 1 308 ? -4.687 -8.028 -2.677 1.00 98.81 308 VAL A CA 1
ATOM 2419 C C . VAL A 1 308 ? -5.180 -7.795 -4.112 1.00 98.81 308 VAL A C 1
ATOM 2421 O O . VAL A 1 308 ? -4.943 -6.740 -4.700 1.00 98.81 308 VAL A O 1
ATOM 2424 N N . THR A 1 309 ? -5.882 -8.767 -4.699 1.00 98.69 309 THR A N 1
ATOM 2425 C CA . THR A 1 309 ? -6.214 -8.761 -6.140 1.00 98.69 309 THR A CA 1
ATOM 2426 C C . THR A 1 309 ? -7.335 -7.801 -6.530 1.00 98.69 309 THR A C 1
ATOM 2428 O O . THR A 1 309 ? -7.435 -7.450 -7.704 1.00 98.69 309 THR A O 1
ATOM 2431 N N . ARG A 1 310 ? -8.185 -7.383 -5.581 1.00 98.69 310 ARG A N 1
ATOM 2432 C CA . ARG A 1 310 ? -9.297 -6.445 -5.808 1.00 98.69 310 ARG A CA 1
ATOM 2433 C C . ARG A 1 310 ? -9.083 -5.139 -5.045 1.00 98.69 310 ARG A C 1
ATOM 2435 O O . ARG A 1 310 ? -8.960 -4.091 -5.672 1.00 98.69 310 ARG A O 1
ATOM 2442 N N . VAL A 1 311 ? -8.998 -5.192 -3.714 1.00 98.88 311 VAL A N 1
ATOM 2443 C CA . VAL A 1 311 ? -8.921 -3.993 -2.856 1.00 98.88 311 VAL A CA 1
ATOM 2444 C C . VAL A 1 311 ? -7.605 -3.247 -3.065 1.00 98.88 311 VAL A C 1
ATOM 2446 O O . VAL A 1 311 ? -7.630 -2.074 -3.429 1.00 98.88 311 VAL A O 1
ATOM 2449 N N . PHE A 1 312 ? -6.456 -3.910 -2.919 1.00 98.81 312 PHE A N 1
ATOM 2450 C CA . PHE A 1 312 ? -5.157 -3.264 -3.116 1.00 98.81 312 PHE A CA 1
ATOM 2451 C C . PHE A 1 312 ? -4.918 -2.870 -4.583 1.00 98.81 312 PHE A C 1
ATOM 2453 O O . PHE A 1 312 ? -4.386 -1.797 -4.854 1.00 98.81 312 PHE A O 1
ATOM 2460 N N . ALA A 1 313 ? -5.390 -3.668 -5.548 1.00 98.62 313 ALA A N 1
ATOM 2461 C CA . ALA A 1 313 ? -5.386 -3.286 -6.964 1.00 98.62 313 ALA A CA 1
ATOM 2462 C C . ALA A 1 313 ? -6.187 -1.990 -7.236 1.00 98.62 313 ALA A C 1
ATOM 2464 O O . ALA A 1 313 ? -5.719 -1.119 -7.973 1.00 98.62 313 ALA A O 1
ATOM 2465 N N . SER A 1 314 ? -7.360 -1.833 -6.609 1.00 98.69 314 SER A N 1
ATOM 2466 C CA . SER A 1 314 ? -8.178 -0.612 -6.683 1.00 98.69 314 SER A CA 1
ATOM 2467 C C . SER A 1 314 ? -7.497 0.577 -5.993 1.00 98.69 314 SER A C 1
ATOM 2469 O O . SER A 1 314 ? -7.369 1.650 -6.584 1.00 98.69 314 SER A O 1
ATOM 2471 N N . TYR A 1 315 ? -6.938 0.366 -4.797 1.00 98.88 315 TYR A N 1
ATOM 2472 C CA . TYR A 1 315 ? -6.131 1.359 -4.080 1.00 98.88 315 TYR A CA 1
ATOM 2473 C C . TYR A 1 315 ? -4.966 1.883 -4.936 1.00 98.88 315 TYR A C 1
ATOM 2475 O O . TYR A 1 315 ? -4.806 3.096 -5.068 1.00 98.88 315 TYR A O 1
ATOM 2483 N N . LEU A 1 316 ? -4.214 0.997 -5.605 1.00 98.62 316 LEU A N 1
ATOM 2484 C CA . LEU A 1 316 ? -3.135 1.382 -6.523 1.00 98.62 316 LEU A CA 1
ATOM 2485 C C . LEU A 1 316 ? -3.632 2.242 -7.692 1.00 98.62 316 LEU A C 1
ATOM 2487 O O . LEU A 1 316 ? -2.934 3.171 -8.099 1.00 98.62 316 LEU A O 1
ATOM 2491 N N . SER A 1 317 ? -4.822 1.963 -8.232 1.00 98.25 317 SER A N 1
ATOM 2492 C CA . SER A 1 317 ? -5.440 2.804 -9.267 1.00 98.25 317 SER A CA 1
ATOM 2493 C C . SER A 1 317 ? -5.690 4.223 -8.747 1.00 98.25 317 SER A C 1
ATOM 2495 O O . SER A 1 317 ? -5.284 5.196 -9.388 1.00 98.25 317 SER A O 1
ATOM 2497 N N . ILE A 1 318 ? -6.270 4.340 -7.549 1.00 98.62 318 ILE A N 1
ATOM 2498 C CA . ILE A 1 318 ? -6.601 5.617 -6.900 1.00 98.62 318 ILE A CA 1
ATOM 2499 C C . ILE A 1 318 ? -5.335 6.422 -6.609 1.00 98.62 318 ILE A C 1
ATOM 2501 O O . ILE A 1 318 ? -5.231 7.564 -7.051 1.00 98.62 318 ILE A O 1
ATOM 2505 N N . VAL A 1 319 ? -4.323 5.848 -5.952 1.00 98.50 319 VAL A N 1
ATOM 2506 C CA . VAL A 1 319 ? -3.091 6.599 -5.635 1.00 98.50 319 VAL A CA 1
ATOM 2507 C C . VAL A 1 319 ? -2.316 7.004 -6.894 1.00 98.50 319 VAL A C 1
ATOM 2509 O O . VAL A 1 319 ? -1.758 8.097 -6.926 1.00 98.50 319 VAL A O 1
ATOM 2512 N N . ARG A 1 320 ? -2.359 6.221 -7.984 1.00 98.19 320 ARG A N 1
ATOM 2513 C CA . ARG A 1 320 ? -1.818 6.630 -9.299 1.00 98.19 320 ARG A CA 1
ATOM 2514 C C . ARG A 1 320 ? -2.645 7.727 -9.979 1.00 98.19 320 ARG A C 1
ATOM 2516 O O . ARG A 1 320 ? -2.099 8.498 -10.772 1.00 98.19 320 ARG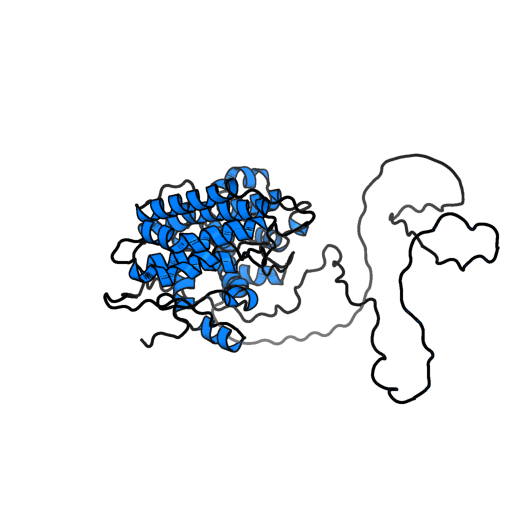 A O 1
ATOM 2523 N N . ARG A 1 321 ? -3.958 7.819 -9.727 1.00 98.00 321 ARG A N 1
ATOM 2524 C CA . ARG A 1 321 ? -4.764 8.986 -10.131 1.00 98.00 321 ARG A CA 1
ATOM 2525 C C . ARG A 1 321 ? -4.392 10.207 -9.294 1.00 98.00 321 ARG A C 1
ATOM 2527 O O . ARG A 1 321 ? -4.105 11.234 -9.893 1.00 98.00 321 ARG A O 1
ATOM 2534 N N . LEU A 1 322 ? -4.296 10.090 -7.967 1.00 98.19 322 LEU A N 1
ATOM 2535 C CA . LEU A 1 322 ? -3.882 11.181 -7.069 1.00 98.19 322 LEU A CA 1
ATOM 2536 C C . LEU A 1 322 ? -2.502 11.743 -7.450 1.00 98.19 322 LEU A C 1
ATOM 2538 O O . LEU A 1 322 ? -2.370 12.951 -7.641 1.00 98.19 322 LEU A O 1
ATOM 2542 N N . GLN A 1 323 ? -1.506 10.870 -7.646 1.00 96.31 323 GLN A N 1
ATOM 2543 C CA . GLN A 1 323 ? -0.146 11.226 -8.075 1.00 96.31 323 GLN A CA 1
ATOM 2544 C C . GLN A 1 323 ? -0.137 12.063 -9.361 1.00 96.31 323 GLN A C 1
ATOM 2546 O O . GLN A 1 323 ? 0.487 13.121 -9.393 1.00 96.31 323 GLN A O 1
ATOM 2551 N N . ARG A 1 324 ? -0.855 11.624 -10.405 1.00 95.31 324 ARG A N 1
ATOM 2552 C CA . ARG A 1 324 ? -0.919 12.330 -11.698 1.00 95.31 324 ARG A CA 1
ATOM 2553 C C . ARG A 1 324 ? -1.784 13.590 -11.649 1.00 95.31 324 ARG A C 1
ATOM 2555 O O . ARG A 1 324 ? -1.388 14.607 -12.204 1.00 95.31 324 ARG A O 1
ATOM 2562 N N . MET A 1 325 ? -2.944 13.533 -10.995 1.00 95.69 325 MET A N 1
ATOM 2563 C CA . MET A 1 325 ? -3.911 14.635 -10.944 1.00 95.69 325 MET A CA 1
ATOM 2564 C C . MET A 1 325 ? -3.377 15.814 -10.129 1.00 95.69 325 MET A C 1
ATOM 2566 O O . MET A 1 325 ? -3.486 16.965 -10.545 1.00 95.69 325 MET A O 1
ATOM 2570 N N . TYR A 1 326 ? -2.758 15.531 -8.983 1.00 96.38 326 TYR A N 1
ATOM 2571 C CA . TYR A 1 326 ? -2.277 16.556 -8.062 1.00 96.38 326 TYR A CA 1
ATOM 2572 C C . TYR A 1 326 ? -0.756 16.739 -8.064 1.00 96.38 326 TYR A C 1
ATOM 2574 O O . TYR A 1 326 ? -0.252 17.512 -7.253 1.00 96.38 326 TYR A O 1
ATOM 2582 N N . LEU A 1 327 ? -0.031 16.090 -8.983 1.00 94.38 327 LEU A N 1
ATOM 2583 C CA . LEU A 1 327 ? 1.429 16.195 -9.124 1.00 94.38 327 LEU A CA 1
ATOM 2584 C C . LEU A 1 327 ? 2.154 15.954 -7.787 1.00 94.38 327 LEU A C 1
ATOM 2586 O O . LEU A 1 327 ? 2.959 16.786 -7.359 1.00 94.38 327 LEU A O 1
ATOM 2590 N N . LEU A 1 328 ? 1.797 14.859 -7.105 1.00 94.88 328 LEU A N 1
ATOM 2591 C CA . LEU A 1 328 ? 2.330 14.538 -5.778 1.00 94.88 328 LEU A CA 1
ATOM 2592 C C . LEU A 1 328 ? 3.836 14.271 -5.840 1.00 94.88 328 LEU A C 1
ATOM 2594 O O . LEU A 1 328 ? 4.326 13.635 -6.774 1.00 94.88 328 LEU A O 1
ATOM 2598 N N . GLU A 1 329 ? 4.560 14.727 -4.822 1.00 92.75 329 GLU A N 1
ATOM 2599 C CA . GLU A 1 329 ? 5.997 14.489 -4.714 1.00 92.75 329 GLU A CA 1
ATOM 2600 C C . GLU A 1 329 ? 6.296 13.090 -4.120 1.00 92.75 329 GLU A C 1
ATOM 2602 O O . GLU A 1 329 ? 5.597 12.640 -3.205 1.00 92.75 329 GLU A O 1
ATOM 2607 N N . PRO A 1 330 ? 7.339 12.385 -4.599 1.00 92.44 330 PRO A N 1
ATOM 2608 C CA . PRO A 1 330 ? 7.796 11.117 -4.022 1.00 92.44 330 PRO A CA 1
ATOM 2609 C C . PRO A 1 330 ? 8.328 11.248 -2.578 1.00 92.44 330 PRO A C 1
ATOM 2611 O O . PRO A 1 330 ? 9.473 11.659 -2.346 1.00 92.44 330 PRO A O 1
ATOM 2614 N N . ALA A 1 331 ? 7.520 10.861 -1.588 1.00 88.31 331 ALA A N 1
ATOM 2615 C CA . ALA A 1 331 ? 7.844 10.968 -0.165 1.00 88.31 331 ALA A CA 1
ATOM 2616 C C . ALA A 1 331 ? 8.994 10.025 0.223 1.00 88.31 331 ALA A C 1
ATOM 2618 O O . ALA A 1 331 ? 8.876 8.803 0.139 1.00 88.31 331 ALA A O 1
ATOM 2619 N N . GLY A 1 332 ? 10.110 10.598 0.681 1.00 75.25 332 GLY A N 1
ATOM 2620 C CA . GLY A 1 332 ? 11.285 9.831 1.108 1.00 75.25 332 GLY A CA 1
ATOM 2621 C C . GLY A 1 332 ? 12.030 9.119 -0.027 1.00 75.25 332 GLY A C 1
ATOM 2622 O O . GLY A 1 332 ? 12.846 8.242 0.256 1.00 75.25 332 GLY A O 1
ATOM 2623 N N . SER A 1 333 ? 11.772 9.470 -1.294 1.00 62.38 333 SER A N 1
ATOM 2624 C CA . SER A 1 333 ? 12.420 8.793 -2.419 1.00 62.38 333 SER A CA 1
ATOM 2625 C C . SER A 1 333 ? 13.942 8.954 -2.396 1.00 62.38 333 SER A C 1
ATOM 2627 O O . SER A 1 333 ? 14.494 10.005 -2.067 1.00 62.38 333 SER A O 1
ATOM 2629 N N . HIS A 1 334 ? 14.636 7.899 -2.815 1.00 64.81 334 HIS A N 1
ATOM 2630 C CA . HIS A 1 334 ? 16.074 7.936 -3.069 1.00 64.81 334 HIS A CA 1
ATOM 2631 C C . HIS A 1 334 ? 16.385 8.209 -4.557 1.00 64.81 334 HIS A C 1
ATOM 2633 O O . HIS A 1 334 ? 17.486 7.928 -5.029 1.00 64.81 334 HIS A O 1
ATOM 2639 N N . GLY A 1 335 ? 15.417 8.727 -5.325 1.00 69.00 335 GLY A N 1
ATOM 2640 C CA . GLY A 1 335 ? 15.510 8.853 -6.782 1.00 69.00 335 GLY A CA 1
ATOM 2641 C C . GLY A 1 335 ? 15.860 7.514 -7.443 1.00 69.00 335 GLY A C 1
ATOM 2642 O O . GLY A 1 335 ? 15.288 6.480 -7.108 1.00 69.00 335 GLY A O 1
ATOM 2643 N N . VAL A 1 336 ? 16.868 7.513 -8.323 1.00 62.28 336 VAL A N 1
ATOM 2644 C CA . VAL A 1 336 ? 17.370 6.305 -9.019 1.00 62.28 336 VAL A CA 1
ATOM 2645 C C . VAL A 1 336 ? 17.897 5.194 -8.094 1.00 62.28 336 VAL A C 1
ATOM 2647 O O . VAL A 1 336 ? 18.154 4.087 -8.561 1.00 62.28 336 VAL A O 1
ATOM 2650 N N . TRP A 1 337 ? 18.066 5.468 -6.798 1.00 72.50 337 TRP A N 1
ATOM 2651 C CA . TRP A 1 337 ? 18.510 4.501 -5.792 1.00 72.50 337 TRP A CA 1
ATOM 2652 C C . TRP A 1 337 ? 17.355 3.800 -5.059 1.00 72.50 337 TRP A C 1
ATOM 2654 O O . TRP A 1 337 ? 17.611 2.923 -4.236 1.00 72.50 337 TRP A O 1
ATOM 2664 N N . GLY A 1 338 ? 16.102 4.182 -5.323 1.00 81.12 338 GLY A N 1
ATOM 2665 C CA . GLY A 1 338 ? 14.915 3.465 -4.853 1.00 81.12 338 GLY A CA 1
ATOM 2666 C C . GLY A 1 338 ? 14.544 2.284 -5.756 1.00 81.12 338 GLY A C 1
ATOM 2667 O O . GLY A 1 338 ? 15.045 2.154 -6.874 1.00 81.12 338 GLY A O 1
ATOM 2668 N N . LEU A 1 339 ? 13.634 1.431 -5.277 1.00 91.75 339 LEU A N 1
ATOM 2669 C CA . LEU A 1 339 ? 12.985 0.415 -6.116 1.00 91.75 339 LEU A CA 1
ATOM 2670 C C . LEU A 1 339 ? 12.036 1.074 -7.132 1.00 91.75 339 LEU A C 1
ATOM 2672 O O . LEU A 1 339 ? 12.048 0.758 -8.319 1.00 91.75 339 LEU A O 1
ATOM 2676 N N . ASP A 1 340 ? 11.239 2.007 -6.625 1.00 93.44 340 ASP A N 1
ATOM 2677 C CA . ASP A 1 340 ? 10.173 2.763 -7.272 1.00 93.44 340 ASP A CA 1
ATOM 2678 C C . ASP A 1 340 ? 10.066 4.107 -6.531 1.00 93.44 340 ASP A C 1
ATOM 2680 O O . ASP A 1 340 ? 10.578 4.243 -5.415 1.00 93.44 340 ASP A O 1
ATOM 2684 N N . ASP A 1 341 ? 9.423 5.103 -7.135 1.00 91.94 341 ASP A N 1
ATOM 2685 C CA . ASP A 1 341 ? 9.289 6.425 -6.515 1.00 91.94 341 ASP A CA 1
ATOM 2686 C C . ASP A 1 341 ? 8.269 6.421 -5.358 1.00 91.94 341 ASP A C 1
ATOM 2688 O O . ASP A 1 341 ? 8.376 7.233 -4.441 1.00 91.94 341 ASP A O 1
ATOM 2692 N N . HIS A 1 342 ? 7.282 5.518 -5.393 1.00 94.25 342 HIS A N 1
ATOM 2693 C CA . HIS A 1 342 ? 6.088 5.580 -4.551 1.00 94.25 342 HIS A CA 1
ATOM 2694 C C . HIS A 1 342 ? 5.725 4.261 -3.848 1.00 94.25 342 HIS A C 1
ATOM 2696 O O . HIS A 1 342 ? 5.282 4.310 -2.702 1.00 94.25 342 HIS A O 1
ATOM 2702 N N . GLN A 1 343 ? 5.848 3.109 -4.519 1.00 96.69 343 GLN A N 1
ATOM 2703 C CA . GLN A 1 343 ? 5.263 1.829 -4.071 1.00 96.69 343 GLN A CA 1
ATOM 2704 C C . GLN A 1 343 ? 6.318 0.754 -3.780 1.00 96.69 343 GLN A C 1
ATOM 2706 O O . GLN A 1 343 ? 7.392 0.757 -4.375 1.00 96.69 343 GLN A O 1
ATOM 2711 N N . PHE A 1 344 ? 5.999 -0.235 -2.944 1.00 97.75 344 PHE A N 1
ATOM 2712 C CA . PHE A 1 344 ? 6.862 -1.408 -2.745 1.00 97.75 344 PHE A CA 1
ATOM 2713 C C . PHE A 1 344 ? 6.078 -2.722 -2.774 1.00 97.75 344 PHE A C 1
ATOM 2715 O O . PHE A 1 344 ? 6.408 -3.630 -3.544 1.00 97.75 344 PHE A O 1
ATOM 2722 N N . LEU A 1 345 ? 5.012 -2.837 -1.983 1.00 98.56 345 LEU A N 1
ATOM 2723 C CA . LEU A 1 345 ? 4.235 -4.071 -1.844 1.00 98.56 345 LEU A CA 1
ATOM 2724 C C . LEU A 1 345 ? 3.680 -4.683 -3.149 1.00 98.56 345 LEU A C 1
ATOM 2726 O O . LEU A 1 345 ? 3.681 -5.915 -3.225 1.00 98.56 345 LEU A O 1
ATOM 2730 N N . PRO A 1 346 ? 3.291 -3.950 -4.219 1.00 98.62 346 PRO A N 1
ATOM 2731 C CA . PRO A 1 346 ? 2.882 -4.596 -5.470 1.00 98.62 346 PRO A CA 1
ATOM 2732 C C . PRO A 1 346 ? 4.019 -5.332 -6.187 1.00 98.62 346 PRO A C 1
ATOM 2734 O O . PRO A 1 346 ? 3.739 -6.250 -6.958 1.00 98.62 346 PRO A O 1
ATOM 2737 N N . TYR A 1 347 ? 5.286 -4.991 -5.932 1.00 98.69 347 TYR A N 1
ATOM 2738 C CA . TYR A 1 347 ? 6.427 -5.764 -6.431 1.00 98.69 347 TYR A CA 1
ATOM 2739 C C . TYR A 1 347 ? 6.625 -7.048 -5.619 1.00 98.69 347 TYR A C 1
ATOM 2741 O O . TYR A 1 347 ? 6.893 -8.108 -6.188 1.00 98.69 347 TYR A O 1
ATOM 2749 N N . TYR A 1 348 ? 6.418 -6.992 -4.300 1.00 98.69 348 TYR A N 1
ATOM 2750 C CA . TYR A 1 348 ? 6.432 -8.184 -3.456 1.00 98.69 348 TYR A CA 1
ATOM 2751 C C . TYR A 1 348 ? 5.284 -9.131 -3.833 1.00 98.69 348 TYR A C 1
ATOM 2753 O O . TYR A 1 348 ? 5.535 -10.179 -4.429 1.00 98.69 348 TYR A O 1
ATOM 2761 N N . TRP A 1 349 ? 4.028 -8.736 -3.630 1.00 98.81 349 TRP A N 1
ATOM 2762 C CA . TRP A 1 349 ? 2.867 -9.583 -3.925 1.00 98.81 349 TRP A CA 1
ATOM 2763 C C . TRP A 1 349 ? 2.747 -9.940 -5.411 1.00 98.81 349 TRP A C 1
ATOM 2765 O O . TRP A 1 349 ? 2.466 -11.087 -5.751 1.00 98.81 349 TRP A O 1
ATOM 2775 N N . GLY A 1 350 ? 3.053 -9.011 -6.319 1.00 98.62 350 GLY A N 1
ATOM 2776 C CA . GLY A 1 350 ? 3.047 -9.280 -7.757 1.00 98.62 350 GLY A CA 1
ATOM 2777 C C . GLY A 1 350 ? 4.099 -10.299 -8.207 1.00 98.62 350 GLY A C 1
ATOM 2778 O O . GLY A 1 350 ? 3.872 -11.005 -9.187 1.00 98.62 350 GLY A O 1
ATOM 2779 N N . SER A 1 351 ? 5.222 -10.433 -7.489 1.00 98.56 351 SER A N 1
ATOM 2780 C CA . SER A 1 351 ? 6.188 -11.512 -7.749 1.00 98.56 351 SER A CA 1
ATOM 2781 C C . SER A 1 351 ? 5.705 -12.875 -7.235 1.00 98.56 351 SER A C 1
ATOM 2783 O O . SER A 1 351 ? 6.033 -13.888 -7.849 1.00 98.56 351 SER A O 1
ATOM 2785 N N . ALA A 1 352 ? 4.857 -12.923 -6.197 1.00 98.56 352 ALA A N 1
ATOM 2786 C CA . ALA A 1 352 ? 4.168 -14.153 -5.790 1.00 98.56 352 ALA A CA 1
ATOM 2787 C C . ALA A 1 352 ? 3.086 -14.577 -6.797 1.00 98.56 352 ALA A C 1
ATOM 2789 O O . ALA A 1 352 ? 2.986 -15.762 -7.118 1.00 98.56 352 ALA A O 1
ATOM 2790 N N . GLN A 1 353 ? 2.342 -13.636 -7.392 1.00 98.69 353 GLN A N 1
ATOM 2791 C CA . GLN A 1 353 ? 1.402 -13.944 -8.487 1.00 98.69 353 GLN A CA 1
ATOM 2792 C C . GLN A 1 353 ? 2.080 -14.602 -9.706 1.00 98.69 353 GLN A C 1
ATOM 2794 O O . GLN A 1 353 ? 1.422 -15.283 -10.492 1.00 98.69 353 GLN A O 1
ATOM 2799 N N . LEU A 1 354 ? 3.390 -14.395 -9.869 1.00 98.38 354 LEU A N 1
ATOM 2800 C CA . LEU A 1 354 ? 4.196 -14.873 -10.994 1.00 98.38 354 LEU A CA 1
ATOM 2801 C C . LEU A 1 354 ? 5.150 -16.031 -10.631 1.00 98.38 354 LEU A C 1
ATOM 2803 O O . LEU A 1 354 ? 5.916 -16.463 -11.493 1.00 98.38 354 LEU A O 1
ATOM 2807 N N . LEU A 1 355 ? 5.114 -16.539 -9.392 1.00 95.19 355 LEU A N 1
ATOM 2808 C CA . LEU A 1 355 ? 6.163 -17.368 -8.774 1.00 95.19 355 LEU A CA 1
ATOM 2809 C C . LEU A 1 355 ? 6.625 -18.556 -9.642 1.00 95.19 355 LEU A C 1
ATOM 2811 O O . LEU A 1 355 ? 7.818 -18.662 -9.942 1.00 95.19 355 LEU A O 1
ATOM 2815 N N . ASP A 1 356 ? 5.680 -19.367 -10.119 1.00 93.50 356 ASP A N 1
ATOM 2816 C CA . ASP A 1 356 ? 5.888 -20.532 -10.995 1.00 93.50 356 ASP A CA 1
ATOM 2817 C C . ASP A 1 356 ? 5.411 -20.280 -12.436 1.00 93.50 356 ASP A C 1
ATOM 2819 O O . ASP A 1 356 ? 5.166 -21.212 -13.209 1.00 93.50 356 ASP A O 1
ATOM 2823 N N . HIS A 1 357 ? 5.249 -19.015 -12.836 1.00 95.56 357 HIS A N 1
ATOM 2824 C CA . HIS A 1 357 ? 4.601 -18.685 -14.100 1.00 95.56 357 HIS A CA 1
ATOM 2825 C C . HIS A 1 357 ? 5.358 -19.296 -15.304 1.00 95.56 357 HIS A C 1
ATOM 2827 O O . HIS A 1 357 ? 6.570 -19.081 -15.464 1.00 95.56 357 HIS A O 1
ATOM 2833 N N . PRO A 1 358 ? 4.681 -20.039 -16.207 1.00 92.25 358 PRO A N 1
ATOM 2834 C CA . PRO A 1 358 ? 5.358 -20.886 -17.191 1.00 92.25 358 PRO A CA 1
ATOM 2835 C C . PRO A 1 358 ? 6.140 -20.086 -18.240 1.00 92.25 358 PRO A C 1
ATOM 2837 O O . PRO A 1 358 ? 7.232 -20.495 -18.628 1.00 92.25 358 PRO A O 1
ATOM 2840 N N . ARG A 1 359 ? 5.607 -18.932 -18.675 1.00 92.94 359 ARG A N 1
ATOM 2841 C CA . ARG A 1 359 ? 6.162 -18.125 -19.783 1.00 92.94 359 ARG A CA 1
ATOM 2842 C C . ARG A 1 359 ? 6.846 -16.829 -19.335 1.00 92.94 359 ARG A C 1
ATOM 2844 O O . ARG A 1 359 ? 8.033 -16.665 -19.574 1.00 92.94 359 ARG A O 1
ATOM 2851 N N . LEU A 1 360 ? 6.115 -15.932 -18.668 1.00 96.50 360 LEU A N 1
ATOM 2852 C CA . LEU A 1 360 ? 6.660 -14.699 -18.082 1.00 96.50 360 LEU A CA 1
ATOM 2853 C C . LEU A 1 360 ? 7.731 -15.021 -17.026 1.00 96.50 360 LEU A C 1
ATOM 2855 O O . LEU A 1 360 ? 7.443 -15.714 -16.052 1.00 96.50 360 LEU A O 1
ATOM 2859 N N . LYS A 1 361 ? 8.943 -14.494 -17.204 1.00 96.88 361 LYS A N 1
ATOM 2860 C CA . LYS A 1 361 ? 10.075 -14.560 -16.256 1.00 96.88 361 LYS A CA 1
ATOM 2861 C C . LYS A 1 361 ? 10.448 -13.131 -15.821 1.00 96.88 361 LYS A C 1
ATOM 2863 O O . LYS A 1 361 ? 9.964 -12.199 -16.461 1.00 96.88 361 LYS A O 1
ATOM 2868 N N . PRO A 1 362 ? 11.310 -12.905 -14.811 1.00 97.50 362 PRO A N 1
ATOM 2869 C CA . PRO A 1 362 ? 11.679 -11.544 -14.398 1.00 97.50 362 PRO A CA 1
ATOM 2870 C C . PRO A 1 362 ? 12.186 -10.666 -15.552 1.00 97.50 362 PRO A C 1
ATOM 2872 O O . PRO A 1 362 ? 11.791 -9.512 -15.667 1.00 97.50 362 PRO A O 1
ATOM 2875 N N . LYS A 1 363 ? 12.933 -11.233 -16.508 1.00 97.06 363 LYS A N 1
ATOM 2876 C CA . LYS A 1 363 ? 13.389 -10.529 -17.723 1.00 97.06 363 LYS A CA 1
ATOM 2877 C C . LYS A 1 363 ? 12.259 -10.073 -18.670 1.00 97.06 363 LYS A C 1
ATOM 2879 O O . LYS A 1 363 ? 12.483 -9.221 -19.527 1.00 97.06 363 LYS A O 1
ATOM 2884 N N . SER A 1 364 ? 11.042 -10.606 -18.539 1.00 96.38 364 SER A N 1
ATOM 2885 C CA . SER A 1 364 ? 9.875 -10.186 -19.331 1.00 96.38 364 SER A CA 1
ATOM 2886 C C . SER A 1 364 ? 9.400 -8.766 -19.003 1.00 96.38 364 SER A C 1
ATOM 2888 O O . SER A 1 364 ? 8.678 -8.194 -19.810 1.00 96.38 364 SER A O 1
ATOM 2890 N N . VAL A 1 365 ? 9.823 -8.168 -17.879 1.00 95.94 365 VAL A N 1
ATOM 2891 C CA . VAL A 1 365 ? 9.502 -6.761 -17.552 1.00 95.94 365 VAL A CA 1
ATOM 2892 C C . VAL A 1 365 ? 10.160 -5.755 -18.500 1.00 95.94 365 VAL A C 1
ATOM 2894 O O . VAL A 1 365 ? 9.738 -4.611 -18.545 1.00 95.94 365 VAL A O 1
ATOM 2897 N N . LEU A 1 366 ? 11.170 -6.175 -19.271 1.00 95.50 366 LEU A N 1
ATOM 2898 C CA . LEU A 1 366 ? 11.846 -5.351 -20.281 1.00 95.50 366 LEU A CA 1
ATOM 2899 C C . LEU A 1 366 ? 11.180 -5.432 -21.670 1.00 95.50 366 LEU A C 1
ATOM 2901 O O . LEU A 1 366 ? 11.802 -5.081 -22.670 1.00 95.50 366 LEU A O 1
ATOM 2905 N N . GLN A 1 367 ? 9.973 -6.001 -21.759 1.00 96.06 367 GLN A N 1
ATOM 2906 C CA . GLN A 1 367 ? 9.253 -6.229 -23.013 1.00 96.06 367 GLN A CA 1
ATOM 2907 C C . GLN A 1 367 ? 7.908 -5.502 -22.961 1.00 96.06 367 GLN A C 1
ATOM 2909 O O . GLN A 1 367 ? 6.909 -6.069 -22.516 1.00 96.06 367 GLN A O 1
ATOM 2914 N N . ASP A 1 368 ? 7.892 -4.253 -23.426 1.00 93.88 368 ASP A N 1
ATOM 2915 C CA . ASP A 1 368 ? 6.762 -3.317 -23.348 1.00 93.88 368 ASP A CA 1
ATOM 2916 C C . ASP A 1 368 ? 5.425 -3.922 -23.817 1.00 93.88 368 ASP A C 1
ATOM 2918 O O . ASP A 1 368 ? 4.388 -3.680 -23.203 1.00 93.88 368 ASP A O 1
ATOM 2922 N N . GLU A 1 369 ? 5.434 -4.760 -24.860 1.00 95.12 369 GLU A N 1
ATOM 2923 C CA . GLU A 1 369 ? 4.237 -5.455 -25.358 1.00 95.12 369 GLU A CA 1
ATOM 2924 C C . GLU A 1 369 ? 3.669 -6.454 -24.332 1.00 95.12 369 GLU A C 1
ATOM 2926 O O . GLU A 1 369 ? 2.467 -6.444 -24.056 1.00 95.12 369 GLU A O 1
ATOM 2931 N N . LEU A 1 370 ? 4.525 -7.277 -23.710 1.00 96.00 370 LEU A N 1
ATOM 2932 C CA . LEU A 1 370 ? 4.110 -8.2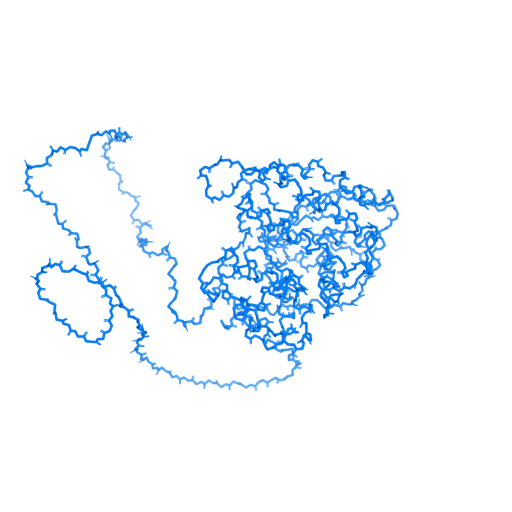12 -22.658 1.00 96.00 370 LEU A CA 1
ATOM 2933 C C . LEU A 1 370 ? 3.658 -7.463 -21.404 1.00 96.00 370 LEU A C 1
ATOM 2935 O O . LEU A 1 370 ? 2.647 -7.829 -20.806 1.00 96.00 370 LEU A O 1
ATOM 2939 N N . VAL A 1 371 ? 4.389 -6.416 -21.016 1.00 96.69 371 VAL A N 1
ATOM 2940 C CA . VAL A 1 371 ? 4.028 -5.555 -19.884 1.00 96.69 371 VAL A CA 1
ATOM 2941 C C . VAL A 1 371 ? 2.649 -4.949 -20.119 1.00 96.69 371 VAL A C 1
ATOM 2943 O O . VAL A 1 371 ? 1.774 -5.117 -19.277 1.00 96.69 371 VAL A O 1
ATOM 2946 N N . SER A 1 372 ? 2.417 -4.322 -21.274 1.00 94.38 372 SER A N 1
ATOM 2947 C CA . SER A 1 372 ? 1.130 -3.721 -21.636 1.00 94.38 372 SER A CA 1
ATOM 2948 C C . SER A 1 372 ? -0.004 -4.750 -21.603 1.00 94.38 372 SER A C 1
ATOM 2950 O O . SER A 1 372 ? -0.994 -4.548 -20.894 1.00 94.38 372 SER A O 1
ATOM 2952 N N . HIS A 1 373 ? 0.176 -5.898 -22.266 1.00 96.62 373 HIS A N 1
ATOM 2953 C CA . HIS A 1 373 ? -0.831 -6.960 -22.357 1.00 96.62 373 HIS A CA 1
ATOM 2954 C C . HIS A 1 373 ? -1.212 -7.555 -20.990 1.00 96.62 373 HIS A C 1
ATOM 2956 O O . HIS A 1 373 ? -2.391 -7.780 -20.723 1.00 96.62 373 HIS A O 1
ATOM 2962 N N . PHE A 1 374 ? -0.236 -7.792 -20.109 1.00 97.38 374 PHE A N 1
ATOM 2963 C CA . PHE A 1 374 ? -0.447 -8.455 -18.815 1.00 97.38 374 PHE A CA 1
ATOM 2964 C C . PHE A 1 374 ? -0.527 -7.492 -17.609 1.00 97.38 374 PHE A C 1
ATOM 2966 O O . PHE A 1 374 ? -0.744 -7.942 -16.483 1.00 97.38 374 PHE A O 1
ATOM 2973 N N . SER A 1 375 ? -0.410 -6.176 -17.819 1.00 96.62 375 SER A N 1
ATOM 2974 C CA . SER A 1 375 ? -0.433 -5.125 -16.777 1.00 96.62 375 SER A CA 1
ATOM 2975 C C . SER A 1 375 ? -1.677 -5.124 -15.883 1.00 96.62 375 SER A C 1
ATOM 2977 O O . SER A 1 375 ? -1.609 -4.696 -14.730 1.00 96.62 375 SER A O 1
ATOM 2979 N N . LYS A 1 376 ? -2.819 -5.590 -16.400 1.00 97.06 376 LYS A N 1
ATOM 2980 C CA . LYS A 1 376 ? -4.077 -5.703 -15.645 1.00 97.06 376 LYS A CA 1
ATOM 2981 C C . LYS A 1 376 ? -4.130 -6.961 -14.777 1.00 97.06 376 LYS A C 1
ATOM 2983 O O . LYS A 1 376 ? -4.774 -6.951 -13.733 1.00 97.06 376 LYS A O 1
ATOM 2988 N N . GLU A 1 377 ? -3.421 -8.011 -15.183 1.00 98.00 377 GLU A N 1
ATOM 2989 C CA . GLU A 1 377 ? -3.468 -9.342 -14.571 1.00 98.00 377 GLU A CA 1
ATOM 2990 C C . GLU A 1 377 ? -2.513 -9.506 -13.386 1.00 98.00 377 GLU A C 1
ATOM 2992 O O . GLU A 1 377 ? -2.791 -10.310 -12.499 1.00 98.00 377 GLU A O 1
ATOM 2997 N N . TYR A 1 378 ? -1.409 -8.753 -13.353 1.00 98.62 378 TYR A N 1
ATOM 2998 C CA . TYR A 1 378 ? -0.353 -8.905 -12.350 1.00 98.62 378 TYR A CA 1
ATOM 2999 C C . TYR A 1 378 ? 0.098 -7.553 -11.796 1.00 98.62 378 TYR A C 1
ATOM 3001 O O . TYR A 1 378 ? 0.499 -6.666 -12.554 1.00 98.62 378 TYR A O 1
ATOM 3009 N N . LEU A 1 379 ? 0.112 -7.410 -10.468 1.00 98.69 379 LEU A N 1
ATOM 3010 C CA . LEU A 1 379 ? 0.480 -6.170 -9.771 1.00 98.69 379 LEU A CA 1
ATOM 3011 C C . LEU A 1 379 ? 1.889 -5.679 -10.141 1.00 98.69 379 LEU A C 1
ATOM 3013 O O . LEU A 1 379 ? 2.070 -4.487 -10.386 1.00 98.69 379 LEU A O 1
ATOM 3017 N N . TYR A 1 380 ? 2.855 -6.595 -10.280 1.00 98.56 380 TYR A N 1
ATOM 3018 C CA . TYR A 1 380 ? 4.230 -6.262 -10.674 1.00 98.56 380 TYR A CA 1
ATOM 3019 C C . TYR A 1 380 ? 4.255 -5.576 -12.047 1.00 98.56 380 TYR A C 1
ATOM 3021 O O . TYR A 1 380 ? 4.817 -4.495 -12.205 1.00 98.56 380 TYR A O 1
ATOM 3029 N N . LEU A 1 381 ? 3.596 -6.179 -13.044 1.00 98.31 381 LEU A N 1
ATOM 3030 C CA . LEU A 1 381 ? 3.551 -5.646 -14.409 1.00 98.31 381 LEU A CA 1
ATOM 3031 C C . LEU A 1 381 ? 2.705 -4.372 -14.494 1.00 98.31 381 LEU A C 1
ATOM 3033 O O . LEU A 1 381 ? 3.018 -3.492 -15.290 1.00 98.31 381 LEU A O 1
ATOM 3037 N N . SER A 1 382 ? 1.697 -4.231 -13.631 1.00 98.25 382 SER A N 1
ATOM 3038 C CA . SER A 1 382 ? 0.937 -2.990 -13.460 1.00 98.25 382 SER A CA 1
ATOM 3039 C C . SER A 1 382 ? 1.831 -1.815 -13.044 1.00 98.25 382 SER A C 1
ATOM 3041 O O . SER A 1 382 ? 1.672 -0.709 -13.557 1.00 98.25 382 SER A O 1
ATOM 3043 N N . CYS A 1 383 ? 2.787 -2.037 -12.135 1.00 98.25 383 CYS A N 1
ATOM 3044 C CA . CYS A 1 383 ? 3.743 -1.002 -11.733 1.00 98.25 383 CYS A CA 1
ATOM 3045 C C . CYS A 1 383 ? 4.768 -0.690 -12.827 1.00 98.25 383 CYS A C 1
ATOM 3047 O O . CYS A 1 383 ? 5.013 0.481 -13.102 1.00 98.25 383 CYS A O 1
ATOM 3049 N N . ILE A 1 384 ? 5.305 -1.709 -13.507 1.00 98.06 384 ILE A N 1
ATOM 3050 C CA . ILE A 1 384 ? 6.227 -1.500 -14.635 1.00 98.06 384 ILE A CA 1
ATOM 3051 C C . ILE A 1 384 ? 5.536 -0.695 -15.750 1.00 98.06 384 ILE A C 1
ATOM 3053 O O . ILE A 1 384 ? 6.092 0.294 -16.221 1.00 98.06 384 ILE A O 1
ATOM 3057 N N . ALA A 1 385 ? 4.291 -1.033 -16.105 1.00 97.44 385 ALA A N 1
ATOM 3058 C CA . ALA A 1 385 ? 3.494 -0.276 -17.075 1.00 97.44 385 ALA A CA 1
ATOM 3059 C C . ALA A 1 385 ? 3.326 1.201 -16.671 1.00 97.44 385 ALA A C 1
ATOM 3061 O O . ALA A 1 385 ? 3.505 2.091 -17.503 1.00 97.44 385 ALA A O 1
ATOM 3062 N N . TYR A 1 386 ? 3.050 1.469 -15.391 1.00 96.81 386 TYR A N 1
ATOM 3063 C CA . TYR A 1 386 ? 2.950 2.833 -14.868 1.00 96.81 386 TYR A CA 1
ATOM 3064 C C . TYR A 1 386 ? 4.285 3.591 -14.944 1.00 96.81 386 TYR A C 1
ATOM 3066 O O . TYR A 1 386 ? 4.299 4.755 -15.340 1.00 96.81 386 TYR A O 1
ATOM 3074 N N . ILE A 1 387 ? 5.418 2.935 -14.662 1.00 95.88 387 ILE A N 1
ATOM 3075 C CA . ILE A 1 387 ? 6.754 3.528 -14.841 1.00 95.88 387 ILE A CA 1
ATOM 3076 C C . ILE A 1 387 ? 6.975 3.969 -16.295 1.00 95.88 387 ILE A C 1
ATOM 3078 O O . ILE A 1 387 ? 7.419 5.095 -16.512 1.00 95.88 387 ILE A O 1
ATOM 3082 N N . HIS A 1 388 ? 6.644 3.137 -17.290 1.00 94.25 388 HIS A N 1
ATOM 3083 C CA . HIS A 1 388 ? 6.774 3.513 -18.709 1.00 94.25 388 HIS A CA 1
ATOM 3084 C C . HIS A 1 388 ? 5.839 4.673 -19.110 1.00 94.25 388 HIS A C 1
ATOM 3086 O O . HIS A 1 388 ? 6.172 5.470 -19.996 1.00 94.25 388 HIS A O 1
ATOM 3092 N N . GLU A 1 389 ? 4.685 4.808 -18.450 1.00 93.62 389 GLU A N 1
ATOM 3093 C CA . GLU A 1 389 ? 3.779 5.945 -18.637 1.00 93.62 389 GLU A CA 1
ATOM 3094 C C . GLU A 1 389 ? 4.418 7.254 -18.141 1.00 93.62 389 GLU A C 1
ATOM 3096 O O . GLU A 1 389 ? 4.480 8.226 -18.899 1.00 93.62 389 GLU A O 1
ATOM 3101 N N . VAL A 1 390 ? 4.944 7.279 -16.909 1.00 92.75 390 VAL A N 1
ATOM 3102 C CA . VAL A 1 390 ? 5.380 8.526 -16.244 1.00 92.75 390 VAL A CA 1
ATOM 3103 C C . VAL A 1 390 ? 6.857 8.883 -16.451 1.00 92.75 390 VAL A C 1
ATOM 3105 O O . VAL A 1 390 ? 7.191 10.066 -16.492 1.00 92.75 390 VAL A O 1
ATOM 3108 N N . LYS A 1 391 ? 7.749 7.903 -16.642 1.00 92.56 391 LYS A N 1
ATOM 3109 C CA . LYS A 1 391 ? 9.182 8.123 -16.922 1.00 92.56 391 LYS A CA 1
ATOM 3110 C C . LYS A 1 391 ? 9.472 8.047 -18.423 1.00 92.56 391 LYS A C 1
ATOM 3112 O O . LYS A 1 391 ? 8.662 7.557 -19.213 1.00 92.56 391 LYS A O 1
ATOM 3117 N N . LYS A 1 392 ? 10.602 8.617 -18.847 1.00 91.12 392 LYS A N 1
ATOM 3118 C CA . LYS A 1 392 ? 11.048 8.677 -20.250 1.00 91.12 392 LYS A CA 1
ATOM 3119 C C . LYS A 1 392 ? 12.543 8.376 -20.325 1.00 91.12 392 LYS A C 1
ATOM 3121 O O . LYS A 1 392 ? 13.270 8.630 -19.369 1.00 91.12 392 LYS A O 1
ATOM 3126 N N . GLY A 1 393 ? 12.981 7.867 -21.475 1.00 92.38 393 GLY A N 1
ATOM 3127 C CA . GLY A 1 393 ? 14.333 7.341 -21.667 1.00 92.38 393 GLY A CA 1
ATOM 3128 C C . GLY A 1 393 ? 14.417 5.828 -21.418 1.00 92.38 393 GLY A C 1
ATOM 3129 O O . GLY A 1 393 ? 13.389 5.184 -21.204 1.00 92.38 393 GLY A O 1
ATOM 3130 N N . PRO A 1 394 ? 15.619 5.237 -21.494 1.00 93.12 394 PRO A N 1
ATOM 3131 C CA . PRO A 1 394 ? 15.822 3.806 -21.292 1.00 93.12 394 PRO A CA 1
ATOM 3132 C C . PRO A 1 394 ? 15.567 3.369 -19.842 1.00 93.12 394 PRO A C 1
ATOM 3134 O O . PRO A 1 394 ? 16.004 4.019 -18.892 1.00 93.12 394 PRO A O 1
ATOM 3137 N N . PHE A 1 395 ? 14.935 2.204 -19.669 1.00 93.44 395 PHE A N 1
ATOM 3138 C CA . PHE A 1 395 ? 14.530 1.693 -18.352 1.00 93.44 395 PHE A CA 1
ATOM 3139 C C . PHE A 1 395 ? 15.699 1.533 -17.361 1.00 93.44 395 PHE A C 1
ATOM 3141 O O . PHE A 1 395 ? 15.547 1.793 -16.168 1.00 93.44 395 PHE A O 1
ATOM 3148 N N . TYR A 1 396 ? 16.890 1.169 -17.851 1.00 93.88 396 TYR A N 1
ATOM 3149 C CA . TYR A 1 396 ? 18.093 1.028 -17.022 1.00 93.88 396 TYR A CA 1
ATOM 3150 C C . TYR A 1 396 ? 18.634 2.366 -16.479 1.00 93.88 396 TYR A C 1
ATOM 3152 O O . TYR A 1 396 ? 19.425 2.344 -15.541 1.00 93.88 396 TYR A O 1
ATOM 3160 N N . GLU A 1 397 ? 18.236 3.517 -17.034 1.00 92.44 397 GLU A N 1
ATOM 3161 C CA . GLU A 1 397 ? 18.697 4.843 -16.584 1.00 92.44 397 GLU A CA 1
ATOM 3162 C C . GLU A 1 397 ? 17.812 5.392 -15.464 1.00 92.44 397 GLU A C 1
ATOM 3164 O O . GLU A 1 397 ? 18.312 5.917 -14.471 1.00 92.44 397 GLU A O 1
ATOM 3169 N N . HIS A 1 398 ? 16.492 5.241 -15.601 1.00 92.25 398 HIS A N 1
ATOM 3170 C CA . HIS A 1 398 ? 15.516 5.820 -14.673 1.00 92.25 398 HIS A CA 1
ATOM 3171 C C . HIS A 1 398 ? 14.979 4.837 -13.616 1.00 92.25 398 HIS A C 1
ATOM 3173 O O . HIS A 1 398 ? 14.336 5.264 -12.652 1.00 92.25 398 HIS A O 1
ATOM 3179 N N . SER A 1 399 ? 15.217 3.534 -13.808 1.00 94.81 399 SER A N 1
ATOM 3180 C CA . SER A 1 399 ? 14.809 2.431 -12.925 1.00 94.81 399 SER A CA 1
ATOM 3181 C C . SER A 1 399 ? 15.899 1.337 -12.831 1.00 94.81 399 SER A C 1
ATOM 3183 O O . SER A 1 399 ? 15.601 0.150 -13.007 1.00 94.81 399 SER A O 1
ATOM 3185 N N . PRO A 1 400 ? 17.174 1.688 -12.541 1.00 94.62 400 PRO A N 1
ATOM 3186 C CA . PRO A 1 400 ? 18.303 0.749 -12.582 1.00 94.62 400 PRO A CA 1
ATOM 3187 C C . PRO A 1 400 ? 18.144 -0.436 -11.621 1.00 94.62 400 PRO A C 1
ATOM 3189 O O . PRO A 1 400 ? 18.593 -1.537 -11.928 1.00 94.62 400 PRO A O 1
ATOM 3192 N N . MET A 1 401 ? 17.475 -0.246 -10.479 1.00 92.56 401 MET A N 1
ATOM 3193 C CA . MET A 1 401 ? 17.263 -1.322 -9.512 1.00 92.56 401 MET A CA 1
ATOM 3194 C C . MET A 1 401 ? 16.335 -2.416 -10.058 1.00 92.56 401 MET A C 1
ATOM 3196 O O . MET A 1 401 ? 16.686 -3.594 -10.027 1.00 92.56 401 MET A O 1
ATOM 3200 N N . LEU A 1 402 ? 15.183 -2.032 -10.620 1.00 95.75 402 LEU A N 1
ATOM 3201 C CA . LEU A 1 402 ? 14.258 -2.959 -11.281 1.00 95.75 402 LEU A CA 1
ATOM 3202 C C . LEU A 1 402 ? 14.898 -3.613 -12.515 1.00 95.75 402 LEU A C 1
ATOM 3204 O O . LEU A 1 402 ? 14.624 -4.779 -12.802 1.00 95.75 402 LEU A O 1
ATOM 3208 N N . TYR A 1 403 ? 15.781 -2.894 -13.217 1.00 96.00 403 TYR A N 1
ATOM 3209 C CA . TYR A 1 403 ? 16.561 -3.450 -14.321 1.00 96.00 403 TYR A CA 1
ATOM 3210 C C . TYR A 1 403 ? 17.520 -4.554 -13.843 1.00 96.00 403 TYR A C 1
ATOM 3212 O O . TYR A 1 403 ? 17.486 -5.654 -14.393 1.00 96.00 403 TYR A O 1
ATOM 3220 N N . ASP A 1 404 ? 18.299 -4.319 -12.781 1.00 93.94 404 ASP A N 1
ATOM 3221 C CA . ASP A 1 404 ? 19.154 -5.343 -12.155 1.00 93.94 404 ASP A CA 1
ATOM 3222 C C . ASP A 1 404 ? 18.326 -6.562 -11.685 1.00 93.94 404 ASP A C 1
ATOM 3224 O O . ASP A 1 404 ? 18.707 -7.708 -11.935 1.00 93.94 404 ASP A O 1
ATOM 3228 N N . ILE A 1 405 ? 17.157 -6.335 -11.070 1.00 95.62 405 ILE A N 1
ATOM 3229 C CA . ILE A 1 405 ? 16.238 -7.398 -10.612 1.00 95.62 405 IL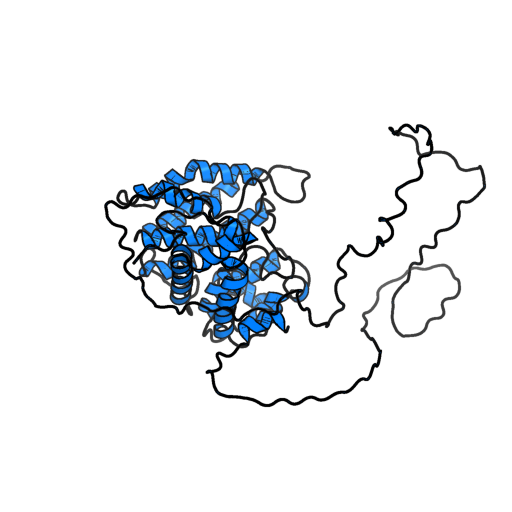E A CA 1
ATOM 3230 C C . ILE A 1 405 ? 15.685 -8.225 -11.783 1.00 95.62 405 ILE A C 1
ATOM 3232 O O . ILE A 1 405 ? 15.500 -9.435 -11.645 1.00 95.62 405 ILE A O 1
ATOM 3236 N N . SER A 1 406 ? 15.479 -7.630 -12.963 1.00 95.94 406 SER A N 1
ATOM 3237 C CA . SER A 1 406 ? 15.041 -8.366 -14.161 1.00 95.94 406 SER A CA 1
ATOM 3238 C C . SER A 1 406 ? 16.046 -9.437 -14.625 1.00 95.94 406 SER A C 1
ATOM 3240 O O . SER A 1 406 ? 15.674 -10.363 -15.349 1.00 95.94 406 SER A O 1
ATOM 3242 N N . GLY A 1 407 ? 17.308 -9.347 -14.181 1.00 94.94 407 GLY A N 1
ATOM 3243 C CA . GLY A 1 407 ? 18.346 -10.357 -14.395 1.00 94.94 407 GLY A CA 1
ATOM 3244 C C . GLY A 1 407 ? 18.243 -11.592 -13.488 1.00 94.94 407 GLY A C 1
ATOM 3245 O O . GLY A 1 407 ? 18.921 -12.587 -13.747 1.00 94.94 407 GLY A O 1
ATOM 3246 N N . VAL A 1 408 ? 17.404 -11.571 -12.445 1.00 94.25 408 VAL A N 1
ATOM 3247 C CA . VAL A 1 408 ? 17.168 -12.725 -11.560 1.00 94.25 408 VAL A CA 1
ATOM 3248 C C . VAL A 1 408 ? 16.429 -13.828 -12.344 1.00 94.25 408 VAL A C 1
ATOM 3250 O O . VAL A 1 408 ? 15.453 -13.537 -13.034 1.00 94.25 408 VAL A O 1
ATOM 3253 N N . PRO A 1 409 ? 16.840 -15.110 -12.267 1.00 90.06 409 PRO A N 1
ATOM 3254 C CA . PRO A 1 409 ? 16.317 -16.144 -13.168 1.00 90.06 409 PRO A CA 1
ATOM 3255 C C . PRO A 1 409 ? 14.855 -16.549 -12.905 1.00 90.06 409 PRO A C 1
ATOM 3257 O O . PRO A 1 409 ? 14.148 -16.926 -13.840 1.00 90.06 409 PRO A O 1
ATOM 3260 N N . TYR A 1 410 ? 14.390 -16.478 -11.652 1.00 92.81 410 TYR A N 1
ATOM 3261 C CA . TYR A 1 410 ? 13.094 -17.020 -11.229 1.00 92.81 410 TYR A CA 1
ATOM 3262 C C . TYR A 1 410 ? 12.358 -16.070 -10.282 1.00 92.81 410 TYR A C 1
ATOM 3264 O O . TYR A 1 410 ? 12.969 -15.491 -9.381 1.00 92.81 410 TYR A O 1
ATOM 3272 N N . TRP A 1 411 ? 11.035 -15.968 -10.437 1.00 97.44 411 TRP A N 1
ATOM 3273 C CA . TRP A 1 411 ? 10.183 -15.110 -9.609 1.00 97.44 411 TRP A CA 1
ATOM 3274 C C . TRP A 1 411 ? 10.191 -15.492 -8.126 1.00 97.44 411 TRP A C 1
ATOM 3276 O O . TRP A 1 411 ? 10.140 -14.599 -7.291 1.00 97.44 411 TRP A O 1
ATOM 3286 N N . ALA A 1 412 ? 10.375 -16.771 -7.782 1.00 96.25 412 ALA A N 1
ATOM 3287 C CA . ALA A 1 412 ? 10.588 -17.197 -6.395 1.00 96.25 412 ALA A CA 1
ATOM 3288 C C . ALA A 1 412 ? 11.774 -16.470 -5.722 1.00 96.25 412 ALA A C 1
ATOM 3290 O O . ALA A 1 412 ? 11.620 -15.929 -4.630 1.00 96.25 412 ALA A O 1
ATOM 3291 N N . LYS A 1 413 ? 12.932 -16.360 -6.402 1.00 94.62 413 LYS A N 1
ATOM 3292 C CA . LYS A 1 413 ? 14.089 -15.600 -5.885 1.00 94.62 413 LYS A CA 1
ATOM 3293 C C . LYS A 1 413 ? 13.796 -14.098 -5.803 1.00 94.62 413 LYS A C 1
ATOM 3295 O O . LYS A 1 413 ? 14.232 -13.454 -4.851 1.00 94.62 413 LYS A O 1
ATOM 3300 N N . VAL A 1 414 ? 13.032 -13.549 -6.757 1.00 97.06 414 VAL A N 1
ATOM 3301 C CA . VAL A 1 414 ? 12.547 -12.157 -6.687 1.00 97.06 414 VAL A CA 1
ATOM 3302 C C . VAL A 1 414 ? 11.678 -11.957 -5.444 1.00 97.06 414 VAL A C 1
ATOM 3304 O O . VAL A 1 414 ? 11.942 -11.037 -4.684 1.00 97.06 414 VAL A O 1
ATOM 3307 N N . ASN A 1 415 ? 10.712 -12.837 -5.171 1.00 97.94 415 ASN A N 1
ATOM 3308 C CA . ASN A 1 415 ? 9.806 -12.721 -4.026 1.00 97.94 415 ASN A CA 1
ATOM 3309 C C . ASN A 1 415 ? 10.548 -12.770 -2.678 1.00 97.94 415 ASN A C 1
ATOM 3311 O O . ASN A 1 415 ? 10.327 -11.910 -1.825 1.00 97.94 415 ASN A O 1
ATOM 3315 N N . THR A 1 416 ? 11.496 -13.699 -2.509 1.00 94.94 416 THR A N 1
ATOM 3316 C CA . THR A 1 416 ? 12.337 -13.771 -1.301 1.00 94.94 416 THR A CA 1
ATOM 3317 C C . THR A 1 416 ? 13.184 -12.510 -1.108 1.00 94.94 416 THR A C 1
ATOM 3319 O O . THR A 1 416 ? 13.235 -11.966 -0.004 1.00 94.94 416 THR A O 1
ATOM 3322 N N . GLY A 1 417 ? 13.836 -12.015 -2.166 1.00 95.06 417 GLY A N 1
ATOM 3323 C CA . GLY A 1 417 ? 14.644 -10.796 -2.076 1.00 95.06 417 GLY A CA 1
ATOM 3324 C C . GLY A 1 417 ? 13.808 -9.527 -1.890 1.00 95.06 417 GLY A C 1
ATOM 3325 O O . GLY A 1 417 ? 14.234 -8.628 -1.170 1.00 95.06 417 GLY A O 1
ATOM 3326 N N . MET A 1 418 ? 12.588 -9.481 -2.441 1.00 96.50 418 MET A N 1
ATOM 3327 C CA . MET A 1 418 ? 11.617 -8.409 -2.198 1.00 96.50 418 MET A CA 1
ATOM 3328 C C . MET A 1 418 ? 11.232 -8.326 -0.723 1.00 96.50 418 MET A C 1
ATOM 3330 O O . MET A 1 418 ? 11.224 -7.229 -0.177 1.00 96.50 418 MET A O 1
ATOM 3334 N N . LEU A 1 419 ? 10.987 -9.456 -0.050 1.00 96.25 419 LEU A N 1
ATOM 3335 C CA . LEU A 1 419 ? 10.704 -9.464 1.390 1.00 96.25 419 LEU A CA 1
ATOM 3336 C C . LEU A 1 419 ? 11.904 -8.970 2.215 1.00 96.25 419 LEU A C 1
ATOM 3338 O O . LEU A 1 419 ? 11.744 -8.095 3.066 1.00 96.25 419 LEU A O 1
ATOM 3342 N N . LYS A 1 420 ? 13.115 -9.481 1.932 1.00 94.81 420 LYS A N 1
ATOM 3343 C CA . LYS A 1 420 ? 14.362 -9.036 2.589 1.00 94.81 420 LYS A CA 1
ATOM 3344 C C . LYS A 1 420 ? 14.570 -7.522 2.420 1.00 94.81 420 LYS A C 1
ATOM 3346 O O . LYS A 1 420 ? 14.856 -6.822 3.390 1.00 94.81 420 LYS A O 1
ATOM 3351 N N . MET A 1 421 ? 14.379 -7.011 1.203 1.00 94.44 421 MET A N 1
ATOM 3352 C CA . MET A 1 421 ? 14.539 -5.592 0.889 1.00 94.44 421 MET A CA 1
ATOM 3353 C C . MET A 1 421 ? 13.411 -4.723 1.475 1.00 94.44 421 MET A C 1
ATOM 3355 O O . MET A 1 421 ? 13.694 -3.620 1.933 1.00 94.44 421 MET A O 1
ATOM 3359 N N . TYR A 1 422 ? 12.162 -5.197 1.526 1.00 96.25 422 TYR A N 1
ATOM 3360 C CA . TYR A 1 422 ? 11.048 -4.474 2.157 1.00 96.25 422 TYR A CA 1
ATOM 3361 C C . TYR A 1 422 ? 11.299 -4.249 3.649 1.00 96.25 422 TYR A C 1
ATOM 3363 O O . TYR A 1 422 ? 11.115 -3.146 4.165 1.00 96.25 422 TYR A O 1
ATOM 3371 N N . ILE A 1 423 ? 11.791 -5.282 4.338 1.00 95.00 423 ILE A N 1
ATOM 3372 C CA . ILE A 1 423 ? 12.190 -5.176 5.742 1.00 95.00 423 ILE A CA 1
ATOM 3373 C C . ILE A 1 423 ? 13.287 -4.110 5.898 1.00 95.00 423 ILE A C 1
ATOM 3375 O O . ILE A 1 423 ? 13.139 -3.224 6.731 1.00 95.00 423 ILE A O 1
ATOM 3379 N N . ALA A 1 424 ? 14.332 -4.131 5.063 1.00 92.56 424 ALA A N 1
ATOM 3380 C CA . ALA A 1 424 ? 15.448 -3.183 5.142 1.00 92.56 424 ALA A CA 1
ATOM 3381 C C . ALA A 1 424 ? 15.072 -1.723 4.813 1.00 92.56 424 ALA A C 1
ATOM 3383 O O . ALA A 1 424 ? 15.412 -0.802 5.553 1.00 92.56 424 ALA A O 1
ATOM 3384 N N . GLU A 1 425 ? 14.406 -1.505 3.679 1.00 92.88 425 GLU A N 1
ATOM 3385 C CA . GLU A 1 425 ? 14.240 -0.180 3.066 1.00 92.88 425 GLU A CA 1
ATOM 3386 C C . GLU A 1 425 ? 12.872 0.461 3.347 1.00 92.88 425 GLU A C 1
ATOM 3388 O O . GLU A 1 425 ? 12.700 1.655 3.101 1.00 92.88 425 GLU A O 1
ATOM 3393 N N . VAL A 1 426 ? 11.917 -0.293 3.905 1.00 94.25 426 VAL A N 1
ATOM 3394 C CA . VAL A 1 426 ? 10.646 0.234 4.429 1.00 94.25 426 VAL A CA 1
ATOM 3395 C C . VAL A 1 426 ? 10.606 0.065 5.945 1.00 94.25 426 VAL A C 1
ATOM 3397 O O . VAL A 1 426 ? 10.695 1.057 6.665 1.00 94.25 426 VAL A O 1
ATOM 3400 N N . LEU A 1 427 ? 10.526 -1.168 6.460 1.00 95.56 427 LEU A N 1
ATOM 3401 C CA . LEU A 1 427 ? 10.218 -1.391 7.882 1.00 95.56 427 LEU A CA 1
ATOM 3402 C C . LEU A 1 427 ? 11.348 -0.985 8.842 1.00 95.56 427 LEU A C 1
ATOM 3404 O O . LEU A 1 427 ? 11.071 -0.580 9.968 1.00 95.56 427 LEU A O 1
ATOM 3408 N N . HIS A 1 428 ? 12.612 -1.080 8.430 1.00 94.38 428 HIS A N 1
ATOM 3409 C CA . HIS A 1 428 ? 13.786 -0.679 9.223 1.00 94.38 428 HIS A CA 1
ATOM 3410 C C . HIS A 1 428 ? 14.279 0.731 8.870 1.00 94.38 428 HIS A C 1
ATOM 3412 O O . HIS A 1 428 ? 15.302 1.179 9.383 1.00 94.38 428 HIS A O 1
ATOM 3418 N N . LYS A 1 429 ? 13.544 1.469 8.030 1.00 92.38 429 LYS A N 1
ATOM 3419 C CA . LYS A 1 429 ? 13.951 2.780 7.523 1.00 92.38 429 LYS A CA 1
ATOM 3420 C C . LYS A 1 429 ? 13.249 3.897 8.295 1.00 92.38 429 LYS A C 1
ATOM 3422 O O . LYS A 1 429 ? 12.116 4.252 7.977 1.00 92.38 429 LYS A O 1
ATOM 3427 N N . LEU A 1 430 ? 13.934 4.481 9.288 1.00 92.31 430 LEU A N 1
ATOM 3428 C CA . LEU A 1 430 ? 13.381 5.519 10.179 1.00 92.31 430 LEU A CA 1
ATOM 3429 C C . LEU A 1 430 ? 12.555 6.600 9.447 1.00 92.31 430 LEU A C 1
ATOM 3431 O O . LEU A 1 430 ? 11.405 6.786 9.840 1.00 92.31 430 LEU A O 1
ATOM 3435 N N . PRO A 1 431 ? 13.035 7.251 8.359 1.00 91.81 431 PRO A N 1
ATOM 3436 C CA . PRO A 1 431 ? 12.257 8.267 7.642 1.00 91.81 431 PRO A CA 1
ATOM 3437 C C . PRO A 1 431 ? 10.894 7.808 7.103 1.00 91.81 431 PRO A C 1
ATOM 3439 O O . PRO A 1 431 ? 10.024 8.653 6.893 1.00 91.81 431 PRO A O 1
ATOM 3442 N N . VAL A 1 432 ? 10.713 6.501 6.888 1.00 92.44 432 VAL A N 1
ATOM 3443 C CA . VAL A 1 432 ? 9.499 5.883 6.343 1.00 92.44 432 VAL A CA 1
ATOM 3444 C C . VAL A 1 432 ? 8.529 5.504 7.467 1.00 92.44 432 VAL A C 1
ATOM 3446 O O . VAL A 1 432 ? 7.374 5.929 7.447 1.00 92.44 432 VAL A O 1
ATOM 3449 N N . VAL A 1 433 ? 8.985 4.752 8.479 1.00 94.12 433 VAL A N 1
ATOM 3450 C CA . VAL A 1 433 ? 8.107 4.239 9.555 1.00 94.12 433 VAL A CA 1
ATOM 3451 C C . VAL A 1 433 ? 7.820 5.227 10.687 1.00 94.12 433 VAL A C 1
ATOM 3453 O O . VAL A 1 433 ? 6.828 5.045 11.384 1.00 94.12 433 VAL A O 1
ATOM 3456 N N . GLN A 1 434 ? 8.582 6.319 10.837 1.00 93.31 434 GLN A N 1
ATOM 3457 C CA . GLN A 1 434 ? 8.324 7.388 11.831 1.00 93.31 434 GLN A CA 1
ATOM 3458 C C . GLN A 1 434 ? 6.919 8.026 11.755 1.00 93.31 434 GLN A C 1
ATOM 3460 O O . GLN A 1 434 ? 6.531 8.835 12.600 1.00 93.31 434 GLN A O 1
ATOM 3465 N N . HIS A 1 435 ? 6.167 7.762 10.687 1.00 93.06 435 HIS A N 1
ATOM 3466 C CA . HIS A 1 435 ? 4.820 8.288 10.491 1.00 93.06 435 HIS A CA 1
ATOM 3467 C C . HIS A 1 435 ? 3.713 7.289 10.836 1.00 93.06 435 HIS A C 1
ATOM 3469 O O . HIS A 1 435 ? 2.587 7.740 11.040 1.00 93.06 435 HIS A O 1
ATOM 3475 N N . LEU A 1 436 ? 4.029 5.996 10.973 1.00 96.19 436 LEU A N 1
ATOM 3476 C CA . LEU A 1 436 ? 3.084 4.977 11.421 1.00 96.19 436 LEU A CA 1
ATOM 3477 C C . LEU A 1 436 ? 2.741 5.225 12.905 1.00 96.19 436 LEU A C 1
ATOM 3479 O O . LEU A 1 436 ? 3.657 5.316 13.730 1.00 96.19 436 LEU A O 1
ATOM 3483 N N . PRO A 1 437 ? 1.459 5.390 13.267 1.00 96.25 437 PRO A N 1
ATOM 3484 C CA . PRO A 1 437 ? 1.054 5.542 14.655 1.00 96.25 437 PRO A CA 1
ATOM 3485 C C . PRO A 1 437 ? 0.738 4.171 15.281 1.00 96.25 437 PRO A C 1
ATOM 3487 O O . PRO A 1 437 ? 0.534 3.191 14.571 1.00 96.25 437 PRO A O 1
ATOM 3490 N N . PHE A 1 438 ? 0.693 4.103 16.612 1.00 96.50 438 PHE A N 1
ATOM 3491 C CA . PHE A 1 438 ? 0.527 2.860 17.373 1.00 96.50 438 PHE A CA 1
ATOM 3492 C C . PHE A 1 438 ? -0.606 2.982 18.386 1.00 96.50 438 PHE A C 1
ATOM 3494 O O . PHE A 1 438 ? -0.623 3.930 19.176 1.00 96.50 438 PHE A O 1
ATOM 3501 N N . GLY A 1 439 ? -1.533 2.025 18.346 1.00 94.19 439 GLY A N 1
ATOM 3502 C CA . GLY A 1 439 ? -2.704 1.930 19.223 1.00 94.19 439 GLY A CA 1
ATOM 3503 C C . GLY A 1 439 ? -2.714 0.628 20.029 1.00 94.19 439 GLY A C 1
ATOM 3504 O O . GLY A 1 439 ? -1.663 0.117 20.414 1.00 94.19 439 GLY A O 1
ATOM 3505 N N . SER A 1 440 ? -3.900 0.078 20.275 1.00 93.12 440 SER A N 1
ATOM 3506 C CA . SER A 1 440 ? -4.117 -1.184 20.990 1.00 93.12 440 SER A CA 1
ATOM 3507 C C . SER A 1 440 ? -4.093 -2.431 20.080 1.00 93.12 440 SER A C 1
ATOM 3509 O O . SER A 1 440 ? -3.659 -3.504 20.504 1.00 93.12 440 SER A O 1
ATOM 3511 N N . LEU A 1 441 ? -4.505 -2.291 18.815 1.00 92.44 441 LEU A N 1
ATOM 3512 C CA . LEU A 1 441 ? -4.483 -3.321 17.765 1.00 92.44 441 LEU A CA 1
ATOM 3513 C C . LEU A 1 441 ? -3.068 -3.557 17.232 1.00 92.44 441 LEU A C 1
ATOM 3515 O O . LEU A 1 441 ? -2.666 -4.695 16.985 1.00 92.44 441 LEU A O 1
ATOM 3519 N N . LEU A 1 442 ? -2.299 -2.476 17.107 1.00 94.06 442 LEU A N 1
ATOM 3520 C CA . LEU A 1 442 ? -0.887 -2.482 16.735 1.00 94.06 442 LEU A CA 1
ATOM 3521 C C . LEU A 1 442 ? -0.072 -1.819 17.863 1.00 94.06 442 LEU A C 1
ATOM 3523 O O . LEU A 1 442 ? 0.317 -0.654 17.733 1.00 94.06 442 LEU A O 1
ATOM 3527 N N . PRO A 1 443 ? 0.183 -2.537 18.977 1.00 92.69 443 PRO A N 1
ATOM 3528 C CA . PRO A 1 443 ? 0.901 -1.985 20.117 1.00 92.69 443 PRO A CA 1
ATOM 3529 C C . PRO A 1 443 ? 2.417 -1.948 19.885 1.00 92.69 443 PRO A C 1
ATOM 3531 O O . PRO A 1 443 ? 3.041 -2.901 19.410 1.00 92.69 443 PRO A O 1
ATOM 3534 N N . PHE A 1 444 ? 3.009 -0.804 20.233 1.00 92.69 444 PHE A N 1
ATOM 3535 C CA . PHE A 1 444 ? 4.443 -0.524 20.100 1.00 92.69 444 PHE A CA 1
ATOM 3536 C C . PHE A 1 444 ? 5.301 -1.207 21.171 1.00 92.69 444 PHE A C 1
ATOM 3538 O O . PHE A 1 444 ? 6.471 -1.527 20.961 1.00 92.69 444 PHE A O 1
ATOM 3545 N N . ASP A 1 445 ? 4.720 -1.403 22.345 1.00 87.69 445 ASP A N 1
ATOM 3546 C CA . ASP A 1 445 ? 5.313 -2.159 23.434 1.00 87.69 445 ASP A CA 1
ATOM 3547 C C . ASP A 1 445 ? 4.895 -3.630 23.269 1.00 87.69 445 ASP A C 1
ATOM 3549 O O . ASP A 1 445 ? 3.792 -3.906 22.793 1.00 87.69 445 ASP A O 1
ATOM 3553 N N . LYS A 1 446 ? 5.767 -4.583 23.625 1.00 76.25 446 LYS A N 1
ATOM 3554 C CA . LYS A 1 446 ? 5.367 -5.998 23.645 1.00 76.25 446 LYS A CA 1
ATOM 3555 C C . LYS A 1 446 ? 4.253 -6.189 24.664 1.00 76.25 446 LYS A C 1
ATOM 3557 O O . LYS A 1 446 ? 4.423 -5.785 25.816 1.00 76.25 446 LYS A O 1
ATOM 3562 N N . VAL A 1 447 ? 3.164 -6.847 24.280 1.00 61.62 447 VAL A N 1
ATOM 3563 C CA . VAL A 1 447 ? 2.193 -7.334 25.257 1.00 61.62 447 VAL A CA 1
ATOM 3564 C C . VAL A 1 447 ? 2.863 -8.475 26.019 1.00 61.62 447 VAL A C 1
ATOM 3566 O O . VAL A 1 447 ? 3.334 -9.442 25.423 1.00 61.62 447 VAL A O 1
ATOM 3569 N N . SER A 1 448 ? 2.957 -8.338 27.341 1.00 51.62 448 SER A N 1
ATOM 3570 C CA . SER A 1 448 ? 3.488 -9.386 28.214 1.00 51.62 448 SER A CA 1
ATOM 3571 C C . SER A 1 448 ? 2.612 -10.635 28.108 1.00 51.62 448 SER A C 1
ATOM 3573 O O . SER A 1 448 ? 1.487 -10.632 28.605 1.00 51.62 448 SER A O 1
ATOM 3575 N N . SER A 1 449 ? 3.135 -11.667 27.443 1.00 43.03 449 SER A N 1
ATOM 3576 C CA . SER A 1 449 ? 2.539 -13.003 27.303 1.00 43.03 449 SER A CA 1
ATOM 3577 C C . SER A 1 449 ? 2.668 -13.835 28.575 1.00 43.03 449 SER A C 1
ATOM 3579 O O . SER A 1 449 ? 3.821 -13.899 29.066 1.00 43.03 449 SER A O 1
#

pLDDT: mean 74.67, std 29.98, range [19.3, 98.88]

Sequence (449 aa):
MANTLAWFLTEDLPLGTEGADVSLAGDQQWFLCWFPRAQTASTAAHSRQGLYYNASERNILILALFAPLPTDPAKAKIASCCQAQICLHPIVDIPTVRSQFAMFNPNSLLPSMPPPGTPIRPPGQAGTPVIVPKFTHHRAHIQIAQDHTFTVPIKRINDEATMQQWQRSDAYVRLLEFIQVLNEAVKNKKNSDPCTVSETVQKILDMLNTLDKWIDDIPPLESPQRFGNKAFRTWIQRLETNAESLLNAILPDTRQPATPELIPYLTSAFGHGTRIDYGSGHELSFVAWLCCLDLLEVVVPDDYQALVTRVFASYLSIVRRLQRMYLLEPAGSHGVWGLDDHQFLPYYWGSAQLLDHPRLKPKSVLQDELVSHFSKEYLYLSCIAYIHEVKKGPFYEHSPMLYDISGVPYWAKVNTGMLKMYIAEVLHKLPVVQHLPFGSLLPFDKVSS

Secondary structure (DSSP, 8-state):
-HHHHHHHH---PPP---------------------------------------SS----------PPPP-------S--------------------SS-----TTSSSPPPPPTTS--PPTT--PPP--PPP-----------TT------EE---SHHHHHHHTTSHHHHHHHHHHHHHHHHTTT--SSS-----HHHHHHHHHHHHHHHHHHHSPPPP-S-SS--THHHHHHHHHHHHHHHHHHHHS-TTTGGGHHHHHHHHHGGG-BTTTTEE-HHHHHHHHHHHHHHHHTTSS-GGGHHHIIIIIIHHHHHHHHHHHHHHT-EETT--GGGSS-SS-SHHHHHHHHHTTT-SS--GGGGG-HHHHHHHTTT-HHHHHHHHHHHH--S-HHHH-HHHHHHHTSS-HHHHHHHHHHHHIIIIIT-HHHHTT-EE-SSS-SSPP--

Radius of gyration: 28.73 Å; chains: 1; bounding box: 73×81×73 Å

Foldseek 3Di:
DPQLCCLLPDDPDDDDDDDDDDDDDDDDDDDDDDDDDDDDDDDDDDDDDDDDDDDDDDDDDPPPDDDDDDPDPPDDDDDDDDDDDDDDDDDDDDDDDPDDPDDDDPPPPDDDDDDPPDPDDDPPPPDDQQDDPDLPVCPPDLPCDLPRQWDQFAFQFDDLVLLVLQCVFPLNVLLLNLLVLLLVLQAQFWLPDDADQDPLNVLLLVLLVVLLVVCVVQAFDDDPDPAFGLSVLVSLVVCLVCQLVSVPSNDDPSCSSNSSHLSLLRSLQQADNVQLAAAALSVSSVSSSVSLCVSVVSDDSRCSPCCVSPNVLSVVVRSLSSCVRRVGAQQPDPFLPDQASHHQSLQQSLLSNCQPPPPDFLLCLQPLVSLVVCLSTGSNSVRSNSCPVPDDDHCCVRRVSSVVLSPNGGSNSSNSSSSSVCCVCASSPSSSNSSPTAIDSSHSHYDDD